Protein AF-I1BSV7-F1 (afdb_monomer)

Organism: Rhizopus delemar (strain RA 99-880 / ATCC MYA-4621 / FGSC 9543 / NRRL 43880) (NCBI:txid246409)

Radius of gyration: 31.4 Å; Cα contacts (8 Å, |Δi|>4): 512; chains: 1; bounding box: 81×66×88 Å

pLDDT: mean 70.29, std 20.96, range [25.2, 97.94]

Sequence (501 aa):
MGVSALVSPRCPLPVVEFPVKCKYALGLQLGRSLRLICLYLPPSLSTAEVQSVLDSLLLTDDTIICGDLNVRLGRLVGDSRTNMRSSVLRRWCDDHGLNILNKTLAYGIPTYLTCRGHAEVSSIVDYYITNMPLVHSASISVALDFSLGSDHKLMSLSFEYSVPVVSSMSSSPSSGQVRRLWNLSRLKEPEVQKLLWTSQLQALADRRDWLYRKWRWSLGIDKAYWWGLHQEAHVRFRTAVKRAKRESWRAFCDSLARGDFSAAVRRVKQVHNRRRPQVSYAHPDGPVAGANAMRDHLASVYSGSGLPSSRPPPLPSPNGHVPFDLGSVSEDDPSDSGSGSGLGSGSGLGSGSGSGSGSGLSSFSADSVADTMRRLPLRKAPGSDHLRTEMLIPIQDVSPPLDIAQGGFRPQRSALDQALCLHDLMQEYYRRKRHFLVVAFLDIKAAYDTVDRRVIWQSLLAVNAPFALVSVLAHLFDDVSISVLLSNQVSSPFTPSTGVL

Nearest PDB structures (foldseek):
  7n94-assembly2_B  TM=7.873E-01  e=8.663E-08  Homo sapiens
  8uw3-assembly1_A  TM=2.948E-01  e=8.225E-09  Homo sapiens
  6vmi-assembly1_a  TM=1.981E-01  e=3.613E+00  Homo sapiens

InterPro domains:
  IPR005135 Endonuclease/exonuclease/phosphatase [PF14529] (35-154)
  IPR036691 Endonuclease/exonuclease/phosphatase superfamily [G3DSA:3.60.10.10] (2-160)
  IPR036691 Endonuclease/exonuclease/phosphatase superfamily [SSF56219] (32-160)

Mean predicted aligned error: 21.64 Å

Secondary structure (DSSP, 8-state):
--------TT--S-EEEE--SSTTEEEEEETTTEEEEEE---TT--HHHHHHHHHT----TTEEEEEE----BGGGGT-S-B-THHHHHHHHHHHTT-EETHHHHSTT--SEEEEETTEEEEE--EEEEESSSGGGT-EEEE-SS--TT-SBPPEEEE---PPP-------PPPTT---PPP-GGGGG-HHHHHTT--HHHHHHHHHHHHHHHHHHH--TTHHHHHHHHHHHHHHHHHHHHHHHHHHHHHHHHHHHHTT-HHHHHHHHHHHHHT-PPP-----TT-HHHHHHHHHHHHHHHTS-TTS-SS-PPPPPP--S--SS-----------------------------------------HHHHHHHHHHS--SS---TT---HHHHGGGGGGSPPPPTT--TT-TT--HHHHHHHHHHHHHHHHHHHSSPPP------TTTTTS--HHHHHHHHHHTT--HHHHHHHHHHHHS--B--EETTEEPPPB--SS---

Foldseek 3Di:
DQDDDDDAPPQPWDKDWDDQPDRQWTWIDTHDFAIEIEGDADPPDDLVVLLVSLVSDDDDLRYKYWYFNVAALDQLQLWPDGDPNNVSVVVSCVVVQKDWLSSQQVRNPFFFWDDDPPDIDTGHGITIMHNYPFNVFKHKDWDPPPCVLDRGTDIDIDGDDDDDDDDDDDDDPDPPDDDDHDPVCCCVPPVVVPLQDDPVLVVLVVQLVVLVVVLVPDDDPVVVVSVVSSVVSVVVSSVVSSVSVVVSVVVVVVVVVVPPVVVVVVVVVVVVVPPPDDDDPADPVGFQVVQQVVVVVLCVLLVLPVPDPDDFDAQPDPPVPPVDPPPDDDDDDDDDDDDDDDDDDDDDDDDDDDDDDDDDDDDADPVNVVVVLVVDDCPDQADVLNDDLVNCVVCPVLDPPDDPPDQPPDPPRDPVSVVVVVVVVQVVCCVVPVDGDDDDDDPPPCPQSNAQCSVVLVNSVVSVNDSVVSVVVCCSQQVDWDWGQTPNHIHDIDTGRGGDD

Solvent-accessible surface area (backbone atoms only — not comparable to full-atom values): 30709 Å² total; per-residue (Å²): 135,79,77,84,85,86,77,64,83,81,54,86,54,56,75,45,79,46,94,52,89,42,89,45,44,43,33,36,33,43,52,92,65,41,31,41,35,41,37,48,41,65,84,84,59,51,63,68,56,49,47,54,55,59,74,52,58,89,80,56,75,46,29,38,36,35,40,47,48,69,34,25,63,12,73,65,33,49,27,96,51,65,46,82,46,27,60,54,53,47,50,56,26,62,79,66,61,40,43,58,47,38,47,74,54,41,52,52,57,66,31,31,53,46,73,61,86,95,44,82,45,71,39,42,31,60,47,45,34,25,53,51,91,42,83,87,59,44,47,53,48,71,44,91,82,59,31,88,76,54,51,45,41,41,71,46,80,49,66,81,82,81,82,82,90,68,84,87,77,92,72,79,78,75,95,76,77,80,81,84,70,85,70,72,72,53,71,73,35,70,69,55,42,51,63,56,53,45,74,69,54,48,53,33,47,51,51,21,53,50,29,46,50,51,22,73,75,40,66,75,72,52,27,59,55,29,44,54,53,20,52,52,32,44,52,52,32,53,52,49,49,48,49,41,48,52,53,43,51,49,54,50,54,53,50,63,73,69,63,65,55,65,69,54,48,53,51,50,52,56,57,56,76,61,68,68,79,78,85,66,93,73,39,95,80,35,52,59,52,35,11,38,53,53,36,51,53,51,50,56,62,14,56,46,80,86,57,68,92,82,66,69,72,73,81,77,75,76,57,94,69,55,101,62,86,85,85,79,76,82,82,85,75,95,79,85,87,82,88,83,89,83,88,85,88,84,89,83,91,81,92,78,94,74,83,91,72,82,88,81,81,86,89,72,53,76,66,49,48,52,53,48,63,70,68,53,82,79,86,58,82,52,49,98,61,64,54,42,73,77,75,45,56,83,47,58,86,43,49,76,87,74,58,92,86,59,36,78,99,42,88,95,28,46,75,66,53,51,51,51,53,51,49,53,50,45,52,52,45,27,72,76,66,77,44,83,75,88,82,82,85,83,81,66,81,58,64,54,41,59,33,61,55,46,57,53,52,52,54,35,50,74,57,69,34,57,64,72,60,51,50,51,54,45,48,71,58,67,72,42,78,47,62,32,78,30,94,93,26,72,24,74,70,47,68,50,67,22,34,80,100

Structure (mmCIF, N/CA/C/O backbone):
data_AF-I1BSV7-F1
#
_entry.id   AF-I1BSV7-F1
#
loop_
_atom_site.group_PDB
_atom_site.id
_atom_site.type_symbol
_atom_site.label_atom_id
_atom_site.label_alt_id
_atom_site.label_comp_id
_atom_site.label_asym_id
_atom_site.label_entity_id
_atom_site.label_seq_id
_atom_site.pdbx_PDB_ins_code
_atom_site.Cartn_x
_atom_site.Cartn_y
_atom_site.Cartn_z
_atom_site.occupancy
_atom_site.B_iso_or_equiv
_atom_site.auth_seq_id
_atom_site.auth_comp_id
_atom_site.auth_asym_id
_atom_site.auth_atom_id
_atom_site.pdbx_PDB_model_num
ATOM 1 N N . MET A 1 1 ? -8.552 -17.690 14.099 1.00 48.50 1 MET A N 1
ATOM 2 C CA . MET A 1 1 ? -9.040 -16.585 13.242 1.00 48.50 1 MET A CA 1
ATOM 3 C C . MET A 1 1 ? -9.148 -15.380 14.142 1.00 48.50 1 MET A C 1
ATOM 5 O O . MET A 1 1 ? -9.670 -15.545 15.235 1.00 48.50 1 MET A O 1
ATOM 9 N N . GLY A 1 2 ? -8.590 -14.242 13.754 1.00 69.19 2 GLY A N 1
ATOM 10 C CA . GLY A 1 2 ? -8.539 -13.076 14.626 1.00 69.19 2 GLY A CA 1
ATOM 11 C C . GLY A 1 2 ? -8.482 -11.803 13.805 1.00 69.19 2 GLY A C 1
ATOM 12 O O . GLY A 1 2 ? -7.914 -11.798 12.713 1.00 69.19 2 GLY A O 1
ATOM 13 N N . VAL A 1 3 ? -9.098 -10.758 14.339 1.00 81.56 3 VAL A N 1
ATOM 14 C CA . VAL A 1 3 ? -8.976 -9.397 13.832 1.00 81.56 3 VAL A CA 1
ATOM 15 C C . VAL A 1 3 ? -7.764 -8.760 14.505 1.00 81.56 3 VAL A C 1
ATOM 17 O O . VAL A 1 3 ? -7.422 -9.077 15.644 1.00 81.56 3 VAL A O 1
ATOM 20 N N . SER A 1 4 ? -7.058 -7.895 13.793 1.00 81.31 4 SER A N 1
ATOM 21 C CA . SER A 1 4 ? -5.950 -7.130 14.357 1.00 81.31 4 SER A CA 1
ATOM 22 C C . SER A 1 4 ? -5.978 -5.735 13.770 1.00 81.31 4 SER A C 1
ATOM 24 O O . SER A 1 4 ? -6.194 -5.576 12.571 1.00 81.31 4 SER A O 1
ATOM 26 N N . ALA A 1 5 ? -5.738 -4.736 14.611 1.00 82.38 5 ALA A N 1
ATOM 27 C CA . ALA A 1 5 ? -5.659 -3.350 14.189 1.00 82.38 5 ALA A CA 1
ATOM 28 C C . ALA A 1 5 ? -4.242 -2.825 14.400 1.00 82.38 5 ALA A C 1
ATOM 30 O O . ALA A 1 5 ? -3.632 -2.999 15.457 1.00 82.38 5 ALA A O 1
ATOM 31 N N . LEU A 1 6 ? -3.709 -2.201 13.354 1.00 79.25 6 LEU A N 1
ATOM 32 C CA . LEU A 1 6 ? -2.365 -1.652 13.337 1.00 79.25 6 LEU A CA 1
ATOM 33 C C . LEU A 1 6 ? -2.488 -0.141 13.293 1.00 79.25 6 LEU A C 1
ATOM 35 O O . LEU A 1 6 ? -3.003 0.402 12.320 1.00 79.25 6 LEU A O 1
ATOM 39 N N . VAL A 1 7 ? -2.015 0.542 14.333 1.00 75.81 7 VAL A N 1
ATOM 40 C CA . VAL A 1 7 ? -2.091 2.002 14.372 1.00 75.81 7 VAL A CA 1
ATOM 41 C C . VAL A 1 7 ? -0.710 2.611 14.206 1.00 75.81 7 VAL A C 1
ATOM 43 O O . VAL A 1 7 ? 0.259 2.180 14.841 1.00 75.81 7 VAL A O 1
ATOM 46 N N . SER A 1 8 ? -0.627 3.606 13.323 1.00 76.25 8 SER A N 1
ATOM 47 C CA . SER A 1 8 ? 0.612 4.323 13.043 1.00 76.25 8 SER A CA 1
ATOM 48 C C . SER A 1 8 ? 1.187 4.931 14.329 1.00 76.25 8 SER A C 1
ATOM 50 O O . SER A 1 8 ? 0.453 5.601 15.058 1.00 76.25 8 SER A O 1
ATOM 52 N N . PRO A 1 9 ? 2.499 4.781 14.588 1.00 64.50 9 PRO A N 1
ATOM 53 C CA . PRO A 1 9 ? 3.217 5.512 15.632 1.00 64.50 9 PRO A CA 1
ATOM 54 C C . PRO A 1 9 ? 2.991 7.019 15.606 1.00 64.50 9 PRO A C 1
ATOM 56 O O . PRO A 1 9 ? 3.005 7.657 16.651 1.00 64.50 9 PRO A O 1
ATOM 59 N N . ARG A 1 10 ? 2.789 7.567 14.402 1.00 64.44 10 ARG A N 1
ATOM 60 C CA . ARG A 1 10 ? 2.593 8.996 14.157 1.00 64.44 10 ARG A CA 1
ATOM 61 C C . ARG A 1 10 ? 1.161 9.459 14.422 1.00 64.44 10 ARG A C 1
ATOM 63 O O . ARG A 1 10 ? 0.911 10.650 14.334 1.00 64.44 10 ARG A O 1
ATOM 70 N N . CYS A 1 11 ? 0.223 8.548 14.703 1.00 74.31 11 CYS A N 1
ATOM 71 C CA . CYS A 1 11 ? -1.145 8.925 15.045 1.00 74.31 11 CYS A CA 1
ATOM 72 C C . CYS A 1 11 ? -1.122 9.717 16.366 1.00 74.31 11 CYS A C 1
ATOM 74 O O . CYS A 1 11 ? -0.762 9.124 17.390 1.00 74.31 11 CYS A O 1
ATOM 76 N N . PRO A 1 12 ? -1.481 11.016 16.347 1.00 74.75 12 PRO A N 1
ATOM 77 C CA . PRO A 1 12 ? -1.344 11.901 17.503 1.00 74.75 12 PRO A CA 1
ATOM 78 C C . PRO A 1 12 ? -2.430 11.655 18.557 1.00 74.75 12 PRO A C 1
ATOM 80 O O . PRO A 1 12 ? -2.309 12.106 19.692 1.00 74.75 12 PRO A O 1
ATOM 83 N N . LEU A 1 13 ? -3.494 10.939 18.187 1.00 79.75 13 LEU A N 1
ATOM 84 C CA . LEU A 1 13 ? -4.613 10.650 19.069 1.00 79.75 13 LEU A CA 1
ATOM 85 C C . LEU A 1 13 ? -4.266 9.508 20.042 1.00 79.75 13 LEU A C 1
ATOM 87 O O . LEU A 1 13 ? -3.693 8.495 19.616 1.00 79.75 13 LEU A O 1
ATOM 91 N N . PRO A 1 14 ? -4.662 9.620 21.326 1.00 82.88 14 PRO A N 1
ATOM 92 C CA . PRO A 1 14 ? -4.712 8.483 22.238 1.00 82.88 14 PRO A CA 1
ATOM 93 C C . PRO A 1 14 ? -5.507 7.337 21.615 1.00 82.88 14 PRO A C 1
ATOM 95 O O . PRO A 1 14 ? -6.533 7.578 20.984 1.00 82.88 14 PRO A O 1
ATOM 98 N N . VAL A 1 15 ? -5.045 6.101 21.785 1.00 84.31 15 VAL A N 1
ATOM 99 C CA . VAL A 1 15 ? -5.753 4.919 21.286 1.00 84.31 15 VAL A CA 1
ATOM 100 C C . VAL A 1 15 ? -5.961 3.955 22.429 1.00 84.31 15 VAL A C 1
ATOM 102 O O . VAL A 1 15 ? -4.991 3.529 23.054 1.00 84.31 15 VAL A O 1
ATOM 105 N N . VAL A 1 16 ? -7.218 3.611 22.674 1.00 87.12 16 VAL A N 1
ATOM 106 C CA . VAL A 1 16 ? -7.619 2.678 23.723 1.00 87.12 16 VAL A CA 1
ATOM 107 C C . VAL A 1 16 ? -8.471 1.592 23.087 1.00 87.12 16 VAL A C 1
ATOM 109 O O . VAL A 1 16 ? -9.410 1.884 22.352 1.00 87.12 16 VAL A O 1
ATOM 112 N N . GLU A 1 17 ? -8.131 0.333 23.336 1.00 88.25 17 GLU A N 1
ATOM 113 C CA . GLU A 1 17 ? -9.011 -0.778 22.985 1.00 88.25 17 GLU A CA 1
ATOM 114 C C . GLU A 1 17 ? -10.202 -0.786 23.946 1.00 88.25 17 GLU A C 1
ATOM 116 O O . GLU A 1 17 ? -10.013 -0.724 25.162 1.00 88.25 17 GLU A O 1
ATOM 121 N N . PHE A 1 18 ? -11.422 -0.853 23.414 1.00 86.44 18 PHE A N 1
ATOM 122 C CA . PHE A 1 18 ? -12.622 -1.018 24.229 1.00 86.44 18 PHE A CA 1
ATOM 123 C C . PHE A 1 18 ? -13.180 -2.434 24.060 1.00 86.44 18 PHE A C 1
ATOM 125 O O . PHE A 1 18 ? -13.122 -3.001 22.965 1.00 86.44 18 PHE A O 1
ATOM 132 N N . PRO A 1 19 ? -13.733 -3.028 25.129 1.00 84.06 19 PRO A N 1
ATOM 133 C CA . PRO A 1 19 ? -14.220 -4.393 25.074 1.00 84.06 19 PRO A CA 1
ATOM 134 C C . PRO A 1 19 ? -15.440 -4.486 24.156 1.00 84.06 19 PRO A C 1
ATOM 136 O O . PRO A 1 19 ? -16.481 -3.882 24.417 1.00 84.06 19 PRO A O 1
ATOM 139 N N . VAL A 1 20 ? -15.330 -5.301 23.108 1.00 83.69 20 VAL A N 1
ATOM 140 C CA . VAL A 1 20 ? -16.474 -5.745 22.309 1.00 83.69 20 VAL A CA 1
ATOM 141 C C . VAL A 1 20 ? -16.826 -7.153 22.767 1.00 83.69 20 VAL A C 1
ATOM 143 O O . VAL A 1 20 ? -15.966 -8.033 22.793 1.00 83.69 20 VAL A O 1
ATOM 146 N N . LYS A 1 21 ? -18.086 -7.394 23.144 1.00 82.44 21 LYS A N 1
ATOM 147 C CA . LYS A 1 21 ? -18.558 -8.704 23.636 1.00 82.44 21 LYS A CA 1
ATOM 148 C C . LYS A 1 21 ? -18.746 -9.716 22.496 1.00 82.44 21 LYS A C 1
ATOM 150 O O . LYS A 1 21 ? -19.737 -10.433 22.441 1.00 82.44 21 LYS A O 1
ATOM 155 N N . CYS A 1 22 ? -17.793 -9.770 21.570 1.00 82.88 22 CYS A N 1
ATOM 156 C CA . CYS A 1 22 ? -17.828 -10.644 20.414 1.00 82.88 22 CYS A CA 1
ATOM 157 C C . CYS A 1 22 ? -16.410 -10.975 19.935 1.00 82.88 22 CYS A C 1
ATOM 159 O O . CYS A 1 22 ? -15.618 -10.087 19.641 1.00 82.88 22 CYS A O 1
ATOM 161 N N . LYS A 1 23 ? -16.105 -12.269 19.772 1.00 86.94 23 LYS A N 1
ATOM 162 C CA . LYS A 1 23 ? -14.787 -12.756 19.307 1.00 86.94 23 LYS A CA 1
ATOM 163 C C . LYS A 1 23 ? -14.456 -12.414 17.845 1.00 86.94 23 LYS A C 1
ATOM 165 O O . LYS A 1 23 ? -13.356 -12.698 17.379 1.00 86.94 23 LYS A O 1
ATOM 170 N N . TYR A 1 24 ? -15.431 -11.887 17.110 1.00 92.25 24 TYR A N 1
ATOM 171 C CA . TYR A 1 24 ? -15.334 -11.534 15.694 1.00 92.25 24 TYR A CA 1
ATOM 172 C C . TYR A 1 24 ? -15.020 -10.054 15.466 1.00 92.25 24 TYR A C 1
ATOM 174 O O . TYR A 1 24 ? -14.830 -9.646 14.321 1.00 92.25 24 TYR A O 1
ATOM 182 N N . ALA A 1 25 ? -14.974 -9.260 16.536 1.00 92.81 25 ALA A N 1
ATOM 183 C CA . ALA A 1 25 ? -14.798 -7.822 16.472 1.00 92.81 25 ALA A CA 1
ATOM 184 C C . ALA A 1 25 ? -13.650 -7.357 17.375 1.00 92.81 25 ALA A C 1
ATOM 186 O O . ALA A 1 25 ? -13.378 -7.948 18.417 1.00 92.81 25 ALA A O 1
ATOM 187 N N . LEU A 1 26 ? -13.000 -6.271 16.968 1.00 93.00 26 LEU A N 1
ATOM 188 C CA . LEU A 1 26 ? -12.013 -5.534 17.749 1.00 93.00 26 LEU A CA 1
ATOM 189 C C . LEU A 1 26 ? -12.425 -4.061 17.763 1.00 93.00 26 LEU A C 1
ATOM 191 O O . LEU A 1 26 ? -12.597 -3.468 16.698 1.00 93.00 26 LEU A O 1
ATOM 195 N N . GLY A 1 27 ? -12.593 -3.485 18.951 1.00 93.12 27 GLY A N 1
ATOM 196 C CA . GLY A 1 27 ? -13.003 -2.094 19.132 1.00 93.12 27 GLY A CA 1
ATOM 197 C C . GLY A 1 27 ? -11.829 -1.209 19.531 1.00 93.12 27 GLY A C 1
ATOM 198 O O . GLY A 1 27 ? -11.153 -1.481 20.519 1.00 93.12 27 GLY A O 1
ATOM 199 N N . LEU A 1 28 ? -11.600 -0.128 18.793 1.00 92.62 28 LEU A N 1
ATOM 200 C CA . LEU A 1 28 ? -10.628 0.908 19.123 1.00 92.62 28 LEU A CA 1
ATOM 201 C C . LEU A 1 28 ? -11.319 2.257 19.277 1.00 92.62 28 LEU A C 1
ATOM 203 O O . LEU A 1 28 ? -12.092 2.667 18.419 1.00 92.62 28 LEU A O 1
ATOM 207 N N . GLN A 1 29 ? -10.983 2.979 20.335 1.00 90.38 29 GLN A N 1
ATOM 208 C CA . GLN A 1 29 ? -11.345 4.375 20.523 1.00 90.38 29 GLN A CA 1
ATOM 209 C C . GLN A 1 29 ? -10.117 5.245 20.258 1.00 90.38 29 GLN A C 1
ATOM 211 O O . GLN A 1 29 ? -9.070 5.056 20.880 1.00 90.38 29 GLN A O 1
ATOM 216 N N . LEU A 1 30 ? -10.240 6.169 19.307 1.00 87.75 30 LEU A N 1
ATOM 217 C CA . LEU A 1 30 ? -9.216 7.134 18.927 1.00 87.75 30 LEU A CA 1
ATOM 218 C C . LEU A 1 30 ? -9.616 8.513 19.452 1.00 87.75 30 LEU A C 1
ATOM 220 O O . LEU A 1 30 ? -10.689 9.035 19.158 1.00 87.75 30 LEU A O 1
ATOM 224 N N . GLY A 1 31 ? -8.731 9.130 20.227 1.00 82.56 31 GLY A N 1
ATOM 225 C CA . GLY A 1 31 ? -9.040 10.378 20.905 1.00 82.56 31 GLY A CA 1
ATOM 226 C C . GLY A 1 31 ? -10.177 10.183 21.905 1.00 82.56 31 GLY A C 1
ATOM 227 O O . GLY A 1 31 ? -10.204 9.201 22.645 1.00 82.56 31 GLY A O 1
ATOM 228 N N . ARG A 1 32 ? -11.101 11.146 21.957 1.00 76.75 32 ARG A N 1
ATOM 229 C CA . ARG A 1 32 ? -12.199 11.127 22.933 1.00 76.75 32 ARG A CA 1
ATOM 230 C C . ARG A 1 32 ? -13.471 10.448 22.433 1.00 76.75 32 ARG A C 1
ATOM 232 O O . ARG A 1 32 ? -14.148 9.863 23.268 1.00 76.75 32 ARG A O 1
ATOM 239 N N . SER A 1 33 ? -13.778 10.482 21.135 1.00 83.81 33 SER A N 1
ATOM 240 C CA . SER A 1 33 ? -15.084 10.019 20.632 1.00 83.81 33 SER A CA 1
ATOM 241 C C . SER A 1 33 ? -15.037 9.062 19.437 1.00 83.81 33 SER A C 1
ATOM 243 O O . SER A 1 33 ? -15.888 8.180 19.374 1.00 83.81 33 SER A O 1
ATOM 245 N N . LEU A 1 34 ? -14.035 9.141 18.550 1.00 90.50 34 LEU A N 1
ATOM 246 C CA . LEU A 1 34 ? -14.003 8.313 17.338 1.00 90.50 34 LEU A CA 1
ATOM 247 C C . LEU A 1 34 ? -13.840 6.828 17.679 1.00 90.50 34 LEU A C 1
ATOM 249 O O . LEU A 1 34 ? -12.813 6.418 18.226 1.00 90.50 34 LEU A O 1
ATOM 253 N N . ARG A 1 35 ? -14.820 6.007 17.298 1.00 93.19 35 ARG A N 1
ATOM 254 C CA . ARG A 1 35 ? -14.788 4.551 17.448 1.00 93.19 35 ARG A CA 1
ATOM 255 C C . ARG A 1 35 ? -14.560 3.861 16.112 1.00 93.19 35 ARG A C 1
ATOM 257 O O . ARG A 1 35 ? -15.290 4.068 15.151 1.00 93.19 35 ARG A O 1
ATOM 264 N N . LEU A 1 36 ? -13.568 2.980 16.085 1.00 94.38 36 LEU A N 1
ATOM 265 C CA . LEU A 1 36 ? -13.295 2.051 14.998 1.00 94.38 36 LEU A CA 1
ATOM 266 C C . LEU A 1 36 ? -13.616 0.629 15.455 1.00 94.38 36 LEU A C 1
ATOM 268 O O . LEU A 1 36 ? -13.010 0.126 16.398 1.00 94.38 36 LEU A O 1
ATOM 272 N N . ILE A 1 37 ? -14.548 -0.028 14.774 1.00 95.94 37 ILE A N 1
ATOM 273 C CA . ILE A 1 37 ? -14.898 -1.432 14.996 1.00 95.94 37 ILE A CA 1
ATOM 274 C C . ILE A 1 37 ? -14.401 -2.235 13.799 1.00 95.94 37 ILE A C 1
ATOM 276 O O . ILE A 1 37 ? -14.982 -2.192 12.716 1.00 95.94 37 ILE A O 1
ATOM 280 N N . CYS A 1 38 ? -13.327 -2.992 13.990 1.00 95.56 38 CYS A N 1
ATOM 281 C CA . CYS A 1 38 ? -12.849 -3.931 12.986 1.00 95.56 38 CYS A CA 1
ATOM 282 C C . CYS A 1 38 ? -13.632 -5.244 13.125 1.00 95.56 38 CYS A C 1
ATOM 284 O O . CYS A 1 38 ? -13.527 -5.908 14.156 1.00 95.56 38 CYS A O 1
ATOM 286 N N . LEU A 1 39 ? -14.408 -5.620 12.110 1.00 95.62 39 LEU A N 1
ATOM 287 C CA . LEU A 1 39 ? -15.344 -6.744 12.146 1.00 95.62 39 LEU A CA 1
ATOM 288 C C . LEU A 1 39 ? -14.994 -7.792 11.084 1.00 95.62 39 LEU A C 1
ATOM 290 O O . LEU A 1 39 ? -14.831 -7.472 9.911 1.00 95.62 39 LEU A O 1
ATOM 294 N N . TYR A 1 40 ? -14.929 -9.058 11.490 1.00 96.06 40 TYR A N 1
ATOM 295 C CA . TYR A 1 40 ? -14.786 -10.194 10.583 1.00 96.06 40 TYR A CA 1
ATOM 296 C C . TYR A 1 40 ? -15.930 -11.183 10.789 1.00 96.06 40 TYR A C 1
ATOM 298 O O . TYR A 1 40 ? -15.977 -11.841 11.823 1.00 96.06 40 TYR A O 1
ATOM 306 N N . LEU A 1 41 ? -16.822 -11.348 9.812 1.00 95.00 41 LEU A N 1
ATOM 307 C CA . LEU A 1 41 ? -17.924 -12.312 9.902 1.00 95.00 41 LEU A CA 1
ATOM 308 C C . LEU A 1 41 ? -17.595 -13.573 9.085 1.00 95.00 41 LEU A C 1
ATOM 310 O O . LEU A 1 41 ? -17.705 -13.544 7.856 1.00 95.00 41 LEU A O 1
ATOM 314 N N . PRO A 1 42 ? -17.241 -14.709 9.723 1.00 93.00 42 PRO A N 1
ATOM 315 C CA . PRO A 1 42 ? -16.922 -15.937 9.006 1.00 93.00 42 PRO A CA 1
ATOM 316 C C . PRO A 1 42 ? -18.047 -16.375 8.059 1.00 93.00 42 PRO A C 1
ATOM 318 O O . PRO A 1 42 ? -19.224 -16.293 8.428 1.00 93.00 42 PRO A O 1
ATOM 321 N N . PRO A 1 43 ? -17.734 -16.936 6.879 1.00 90.88 43 PRO A N 1
ATOM 322 C CA . PRO A 1 43 ? -18.746 -17.444 5.950 1.00 90.88 43 PRO A CA 1
ATOM 323 C C . PRO A 1 43 ? -19.536 -18.642 6.509 1.00 90.88 43 PRO A C 1
ATOM 325 O O . PRO A 1 43 ? -20.613 -18.940 6.007 1.00 90.88 43 PRO A O 1
ATOM 328 N N . SER A 1 44 ? -19.049 -19.292 7.572 1.00 92.50 44 SER A N 1
ATOM 329 C CA . SER A 1 44 ? -19.724 -20.411 8.242 1.00 92.50 44 SER A CA 1
ATOM 330 C C . SER A 1 44 ? -20.865 -20.003 9.180 1.00 92.50 44 SER A C 1
ATOM 332 O O . SER A 1 44 ? -21.643 -20.866 9.563 1.00 92.50 44 SER A O 1
ATOM 334 N N . LEU A 1 45 ? -20.967 -18.726 9.573 1.00 93.62 45 LEU A N 1
ATOM 335 C CA . LEU A 1 45 ? -22.041 -18.264 10.461 1.00 93.62 45 LEU A CA 1
ATOM 336 C C . LEU A 1 45 ? -23.428 -18.333 9.800 1.00 93.62 45 LEU A C 1
ATOM 338 O O . LEU A 1 45 ? -23.612 -17.979 8.631 1.00 93.62 45 LEU A O 1
ATOM 342 N N . SER A 1 46 ? -24.433 -18.722 10.568 1.00 96.44 46 SER A N 1
ATOM 343 C CA . SER A 1 46 ? -25.835 -18.566 10.190 1.00 96.44 46 SER A CA 1
ATOM 344 C C . SER A 1 46 ? -26.247 -17.087 10.177 1.00 96.44 46 SER A C 1
ATOM 346 O O . SER A 1 46 ? -25.581 -16.218 10.741 1.00 96.44 46 SER A O 1
ATOM 348 N N . THR A 1 47 ? -27.369 -16.774 9.530 1.00 96.88 47 THR A N 1
ATOM 349 C CA . THR A 1 47 ? -27.943 -15.418 9.545 1.00 96.88 47 THR A CA 1
ATOM 350 C C . THR A 1 47 ? -28.338 -14.967 10.953 1.00 96.88 47 THR A C 1
ATOM 352 O O . THR A 1 47 ? -28.158 -13.795 11.269 1.00 96.88 47 THR A O 1
ATOM 355 N N . ALA A 1 48 ? -28.809 -15.884 11.805 1.00 96.88 48 ALA A N 1
ATOM 356 C CA . ALA A 1 48 ? -29.149 -15.604 13.200 1.00 96.88 48 ALA A CA 1
ATOM 357 C C . ALA A 1 48 ? -27.907 -15.268 14.043 1.00 96.88 48 ALA A C 1
ATOM 359 O O . ALA A 1 48 ? -27.918 -14.309 14.809 1.00 96.88 48 ALA A O 1
ATOM 360 N N . GLU A 1 49 ? -26.805 -16.002 13.856 1.00 96.19 49 GLU A N 1
ATOM 361 C CA . GLU A 1 49 ? -25.535 -15.677 14.517 1.00 96.19 49 GLU A CA 1
ATOM 362 C C . GLU A 1 49 ? -24.978 -14.336 14.036 1.00 96.19 49 GLU A C 1
ATOM 364 O O . GLU A 1 49 ? -24.482 -13.561 14.845 1.00 96.19 49 GLU A O 1
ATOM 369 N N . VAL A 1 50 ? -25.083 -14.030 12.736 1.00 96.75 50 VAL A N 1
ATOM 370 C CA . VAL A 1 50 ? -24.689 -12.715 12.206 1.00 96.75 50 VAL A CA 1
ATOM 371 C C . VAL A 1 50 ? -25.505 -11.597 12.854 1.00 96.75 50 VAL A C 1
ATOM 373 O O . VAL A 1 50 ? -24.908 -10.617 13.288 1.00 96.75 50 VAL A O 1
ATOM 376 N N . GLN A 1 51 ? -26.827 -11.751 12.969 1.00 96.81 51 GLN A N 1
ATOM 377 C CA . GLN A 1 51 ? -27.683 -10.785 13.664 1.00 96.81 51 GLN A CA 1
ATOM 378 C C . GLN A 1 51 ? -27.224 -10.589 15.116 1.00 96.81 51 GLN A C 1
ATOM 380 O O . GLN A 1 51 ? -26.949 -9.466 15.517 1.00 96.81 51 GLN A O 1
ATOM 385 N N . SER A 1 52 ? -27.014 -11.678 15.864 1.00 95.69 52 SER A N 1
ATOM 386 C CA . SER A 1 52 ? -26.539 -11.611 17.254 1.00 95.69 52 SER A CA 1
ATOM 387 C C . SER A 1 52 ? -25.185 -10.903 17.392 1.00 95.69 52 SER A C 1
ATOM 389 O O . SER A 1 52 ? -24.966 -10.170 18.356 1.00 95.69 52 SER A O 1
ATOM 391 N N . VAL A 1 53 ? -24.277 -11.087 16.428 1.00 95.38 53 VAL A N 1
ATOM 392 C CA . VAL A 1 53 ? -23.000 -10.363 16.397 1.00 95.38 53 VAL A CA 1
ATOM 393 C C . VAL A 1 53 ? -23.223 -8.871 16.166 1.00 95.38 53 VAL A C 1
ATOM 395 O O . VAL A 1 53 ? -22.623 -8.073 16.882 1.00 95.38 53 VAL A O 1
ATOM 398 N N . LEU A 1 54 ? -24.068 -8.493 15.204 1.00 96.25 54 LEU A N 1
ATOM 399 C CA . LEU A 1 54 ? -24.371 -7.092 14.899 1.00 96.25 54 LEU A CA 1
ATOM 400 C C . LEU A 1 54 ? -25.050 -6.382 16.081 1.00 96.25 54 LEU A C 1
ATOM 402 O O . LEU A 1 54 ? -24.621 -5.296 16.460 1.00 96.25 54 LEU A O 1
ATOM 406 N N . ASP A 1 55 ? -26.010 -7.035 16.737 1.00 94.25 55 ASP A N 1
ATOM 407 C CA . ASP A 1 55 ? -26.718 -6.498 17.910 1.00 94.25 55 ASP A CA 1
ATOM 408 C C . ASP A 1 55 ? -25.797 -6.304 19.127 1.00 94.25 55 ASP A C 1
ATOM 410 O O . ASP A 1 55 ? -26.089 -5.522 20.028 1.00 94.25 55 ASP A O 1
ATOM 414 N N . SER A 1 56 ? -24.659 -7.007 19.167 1.00 93.19 56 SER A N 1
ATOM 415 C CA . SER A 1 56 ? -23.669 -6.874 20.244 1.00 93.19 56 SER A CA 1
ATOM 416 C C . SER A 1 56 ? -22.729 -5.670 20.090 1.00 93.19 56 SER A C 1
ATOM 418 O O . SER A 1 56 ? -21.939 -5.392 21.001 1.00 93.19 56 SER A O 1
ATOM 420 N N . LEU A 1 57 ? -22.758 -4.977 18.944 1.00 93.56 57 LEU A N 1
ATOM 421 C CA . LEU A 1 57 ? -21.850 -3.869 18.654 1.00 93.56 57 LEU A CA 1
ATOM 422 C C . LEU A 1 57 ? -22.298 -2.586 19.365 1.00 93.56 57 LEU A C 1
ATOM 424 O O . LEU A 1 57 ? -23.429 -2.134 19.228 1.00 93.56 57 LEU A O 1
ATOM 428 N N . LEU A 1 58 ? -21.378 -1.963 20.106 1.00 87.62 58 LEU A N 1
ATOM 429 C CA . LEU A 1 58 ? -21.644 -0.736 20.859 1.00 87.62 58 LEU A CA 1
ATOM 430 C C . LEU A 1 58 ? -21.412 0.506 19.989 1.00 87.62 58 LEU A C 1
ATOM 432 O O . LEU A 1 58 ? -20.287 1.014 19.916 1.00 87.62 58 LEU A O 1
ATOM 436 N N . LEU A 1 59 ? -22.479 0.990 19.357 1.00 91.31 59 LEU A N 1
ATOM 437 C CA . LEU A 1 59 ? -22.458 2.190 18.521 1.00 91.31 59 LEU A CA 1
ATOM 438 C C . LEU A 1 59 ? -22.483 3.480 19.362 1.00 91.31 59 LEU A C 1
ATOM 440 O O . LEU A 1 59 ? -23.089 3.546 20.429 1.00 91.31 59 LEU A O 1
ATOM 444 N N . THR A 1 60 ? -21.807 4.504 18.854 1.00 89.62 60 THR A N 1
ATOM 445 C CA . THR A 1 60 ? -21.857 5.918 19.278 1.00 89.62 60 THR A CA 1
ATOM 446 C C . THR A 1 60 ? -21.964 6.800 18.043 1.00 89.62 60 THR A C 1
ATOM 448 O O . THR A 1 60 ? -21.706 6.307 16.948 1.00 89.62 60 THR A O 1
ATOM 451 N N . ASP A 1 61 ? -22.235 8.093 18.190 1.00 86.12 61 ASP A N 1
ATOM 452 C CA . ASP A 1 61 ? -22.409 9.022 17.057 1.00 86.12 61 ASP A CA 1
ATOM 453 C C . ASP A 1 61 ? -21.192 9.100 16.107 1.00 86.12 61 ASP A C 1
ATOM 455 O O . ASP A 1 61 ? -21.361 9.268 14.903 1.00 86.12 61 ASP A O 1
ATOM 459 N N . ASP A 1 62 ? -19.978 8.860 16.622 1.00 89.81 62 ASP A N 1
ATOM 460 C CA . ASP A 1 62 ? -18.730 8.821 15.843 1.00 89.81 62 ASP A CA 1
ATOM 461 C C . ASP A 1 62 ? -18.225 7.382 15.607 1.00 89.81 62 ASP A C 1
ATOM 463 O O . ASP A 1 62 ? -17.125 7.026 16.042 1.00 89.81 62 ASP A O 1
ATOM 467 N N . THR A 1 63 ? -19.018 6.506 14.975 1.00 94.38 63 THR A N 1
ATOM 468 C CA . THR A 1 63 ? -18.622 5.097 14.757 1.00 94.38 63 THR A CA 1
ATOM 469 C C . THR A 1 63 ? -18.326 4.780 13.300 1.00 94.38 63 THR A C 1
ATOM 471 O O . THR A 1 63 ? -19.140 5.012 12.409 1.00 94.38 63 THR A O 1
ATOM 474 N N . ILE A 1 64 ? -17.184 4.137 13.058 1.00 95.94 64 ILE A N 1
ATOM 475 C CA . ILE A 1 64 ? -16.832 3.506 11.786 1.00 95.94 64 ILE A CA 1
ATOM 476 C C . ILE A 1 64 ? -16.631 2.008 12.018 1.00 95.94 64 ILE A C 1
ATOM 478 O O . ILE A 1 64 ? -15.826 1.588 12.847 1.00 95.94 64 ILE A O 1
ATOM 482 N N . ILE A 1 65 ? -17.329 1.192 11.239 1.00 97.25 65 ILE A N 1
ATOM 483 C CA . ILE A 1 65 ? -17.193 -0.261 11.195 1.00 97.25 65 ILE A CA 1
ATOM 484 C C . ILE A 1 65 ? -16.495 -0.624 9.888 1.00 97.25 65 ILE A C 1
ATOM 486 O O . ILE A 1 65 ? -16.877 -0.135 8.822 1.00 97.25 65 ILE A O 1
ATOM 490 N N . CYS A 1 66 ? -15.478 -1.480 9.954 1.00 96.75 66 CYS A N 1
ATOM 491 C CA . CYS A 1 66 ? -14.761 -1.932 8.770 1.00 96.75 66 CYS A CA 1
ATOM 492 C C . CYS A 1 66 ? -14.335 -3.398 8.843 1.00 96.75 66 CYS A C 1
ATOM 494 O O . CYS A 1 66 ? -13.994 -3.905 9.910 1.00 96.75 66 CYS A O 1
ATOM 496 N N . GLY A 1 67 ? -14.312 -4.075 7.696 1.00 95.12 67 GLY A N 1
ATOM 497 C CA . GLY A 1 67 ? -13.716 -5.406 7.566 1.00 95.12 67 GLY A CA 1
ATOM 498 C C . GLY A 1 67 ? -14.429 -6.312 6.567 1.00 95.12 67 GLY A C 1
ATOM 499 O O . GLY A 1 67 ? -15.247 -5.843 5.776 1.00 95.12 67 GLY A O 1
ATOM 500 N N . ASP A 1 68 ? -14.095 -7.604 6.611 1.00 95.69 68 ASP A N 1
ATOM 501 C CA . ASP A 1 68 ? -14.684 -8.646 5.761 1.00 95.69 68 ASP A CA 1
ATOM 502 C C . ASP A 1 68 ? -15.935 -9.226 6.429 1.00 95.69 68 ASP A C 1
ATOM 504 O O . ASP A 1 68 ? -15.873 -9.999 7.393 1.00 95.69 68 ASP A O 1
ATOM 508 N N . LEU A 1 69 ? -17.096 -8.852 5.900 1.00 96.50 69 LEU A N 1
ATOM 509 C CA . LEU A 1 69 ? -18.387 -9.259 6.442 1.00 96.50 69 LEU A CA 1
ATOM 510 C C . LEU A 1 69 ? -18.929 -10.524 5.753 1.00 96.50 69 LEU A C 1
ATOM 512 O O . LEU A 1 69 ? -19.936 -11.084 6.197 1.00 96.50 69 LEU A O 1
ATOM 516 N N . ASN A 1 70 ? -18.321 -10.980 4.651 1.00 96.00 70 ASN A N 1
ATOM 517 C CA . ASN A 1 70 ? -18.866 -12.057 3.817 1.00 96.00 70 ASN A CA 1
ATOM 518 C C . ASN A 1 70 ? -20.361 -11.848 3.448 1.00 96.00 70 ASN A C 1
ATOM 520 O O . ASN A 1 70 ? -21.130 -12.799 3.259 1.00 96.00 70 ASN A O 1
ATOM 524 N N . VAL A 1 71 ? -20.802 -10.589 3.354 1.00 97.25 71 VAL A N 1
ATOM 525 C CA . VAL A 1 71 ? -22.154 -10.193 2.933 1.00 97.25 71 VAL A CA 1
ATOM 526 C C . VAL A 1 71 ? -22.090 -9.703 1.497 1.00 97.25 71 VAL A C 1
ATOM 528 O O . VAL A 1 71 ? -21.200 -8.935 1.155 1.00 97.25 71 VAL A O 1
ATOM 531 N N . ARG A 1 72 ? -23.041 -10.116 0.654 1.00 97.19 72 ARG A N 1
ATOM 532 C CA . ARG A 1 72 ? -23.130 -9.645 -0.734 1.00 97.19 72 ARG A CA 1
ATOM 533 C C . ARG A 1 72 ? -24.356 -8.767 -0.901 1.00 97.19 72 ARG A C 1
ATOM 535 O O . ARG A 1 72 ? -25.481 -9.270 -0.935 1.00 97.19 72 ARG A O 1
ATOM 542 N N . LEU A 1 73 ? -24.139 -7.458 -0.988 1.00 97.44 73 LEU A N 1
ATOM 543 C CA . LEU A 1 73 ? -25.218 -6.469 -1.013 1.00 97.44 73 LEU A CA 1
ATOM 544 C C . LEU A 1 73 ? -25.914 -6.333 -2.377 1.00 97.44 73 LEU A C 1
ATOM 546 O O . LEU A 1 73 ? -26.963 -5.691 -2.463 1.00 97.44 73 LEU A O 1
ATOM 550 N N . GLY A 1 74 ? -25.403 -6.990 -3.420 1.00 96.50 74 GLY A N 1
ATOM 551 C CA . GLY A 1 74 ? -25.980 -6.955 -4.761 1.00 96.50 74 GLY A CA 1
ATOM 552 C C . GLY A 1 74 ? -25.914 -5.561 -5.382 1.00 96.50 74 GLY A C 1
ATOM 553 O O . GLY A 1 74 ? -24.966 -4.805 -5.152 1.00 96.50 74 GLY A O 1
ATOM 554 N N . ARG A 1 75 ? -26.970 -5.203 -6.123 1.00 95.75 75 ARG A N 1
ATOM 555 C CA . ARG A 1 75 ? -27.078 -3.925 -6.847 1.00 95.75 75 ARG A CA 1
ATOM 556 C C . ARG A 1 75 ? -26.847 -2.689 -5.976 1.00 95.75 75 ARG A C 1
ATOM 558 O O . ARG A 1 75 ? -26.393 -1.692 -6.508 1.00 95.75 75 ARG A O 1
ATOM 565 N N . LEU A 1 76 ? -27.088 -2.758 -4.662 1.00 96.44 76 LEU A N 1
ATOM 566 C CA . LEU A 1 76 ? -26.843 -1.636 -3.746 1.00 96.44 76 LEU A CA 1
ATOM 567 C C . LEU A 1 76 ? -25.394 -1.121 -3.806 1.00 96.44 76 LEU A C 1
ATOM 569 O O . LEU A 1 76 ? -25.161 0.065 -3.624 1.00 96.44 76 LEU A O 1
ATOM 573 N N . VAL A 1 77 ? -24.427 -2.007 -4.050 1.00 96.38 77 VAL A N 1
ATOM 574 C CA . VAL A 1 77 ? -22.995 -1.663 -4.128 1.00 96.38 77 VAL A CA 1
ATOM 575 C C . VAL A 1 77 ? -22.391 -2.007 -5.489 1.00 96.38 77 VAL A C 1
ATOM 577 O O . VAL A 1 77 ? -21.174 -2.039 -5.629 1.00 96.38 77 VAL A O 1
ATOM 580 N N . GLY A 1 78 ? -23.222 -2.317 -6.486 1.00 95.12 78 GLY A N 1
ATOM 581 C CA . GLY A 1 78 ? -22.767 -2.778 -7.797 1.00 95.12 78 GLY A CA 1
ATOM 582 C C . GLY A 1 78 ? -22.226 -4.214 -7.812 1.00 95.12 78 GLY A C 1
ATOM 583 O O . GLY A 1 78 ? -21.537 -4.591 -8.756 1.00 95.12 78 GLY A O 1
ATOM 584 N N . ASP A 1 79 ? -22.531 -5.036 -6.800 1.00 95.50 79 ASP A N 1
ATOM 585 C CA . ASP A 1 79 ? -22.202 -6.464 -6.823 1.00 95.50 79 ASP A CA 1
ATOM 586 C C . ASP A 1 79 ? -23.224 -7.241 -7.677 1.00 95.50 79 ASP A C 1
ATOM 588 O O . ASP A 1 79 ? -24.436 -7.033 -7.587 1.00 95.50 79 ASP A O 1
ATOM 592 N N . SER A 1 80 ? -22.745 -8.185 -8.487 1.00 92.56 80 SER A N 1
ATOM 593 C CA . SER A 1 80 ? -23.570 -9.002 -9.387 1.00 92.56 80 SER A CA 1
ATOM 594 C C . SER A 1 80 ? -24.454 -10.019 -8.661 1.00 92.56 80 SER A C 1
ATOM 596 O O . SER A 1 80 ? -25.402 -10.542 -9.246 1.00 92.56 80 SER A O 1
ATOM 598 N N . ARG A 1 81 ? -24.163 -10.332 -7.391 1.00 92.81 81 ARG A N 1
ATOM 599 C CA . ARG A 1 81 ? -24.915 -11.324 -6.607 1.00 92.81 81 ARG A CA 1
ATOM 600 C C . ARG A 1 81 ? -25.281 -10.786 -5.233 1.00 92.81 81 ARG A C 1
ATOM 602 O O . ARG A 1 81 ? -24.655 -9.869 -4.716 1.00 92.81 81 ARG A O 1
ATOM 609 N N . THR A 1 82 ? -26.274 -11.421 -4.617 1.00 96.19 82 THR A N 1
ATOM 610 C CA . THR A 1 82 ? -26.664 -11.180 -3.226 1.00 96.19 82 THR A CA 1
ATOM 611 C C . THR A 1 82 ? -26.702 -12.488 -2.431 1.00 96.19 82 THR A C 1
ATOM 613 O O . THR A 1 82 ? -26.697 -13.571 -3.020 1.00 96.19 82 THR A O 1
ATOM 616 N N . ASN A 1 83 ? -26.686 -12.410 -1.099 1.00 95.50 83 ASN A N 1
ATOM 617 C CA . ASN A 1 83 ? -26.834 -13.563 -0.206 1.00 95.50 83 ASN A CA 1
ATOM 618 C C . ASN A 1 83 ? -27.825 -13.272 0.936 1.00 95.50 83 ASN A C 1
ATOM 620 O O . ASN A 1 83 ? -28.200 -12.126 1.163 1.00 95.50 83 ASN A O 1
ATOM 624 N N . MET A 1 84 ? -28.248 -14.304 1.679 1.00 94.69 84 MET A N 1
ATOM 625 C CA . MET A 1 84 ? -29.264 -14.162 2.740 1.00 94.69 84 MET A CA 1
ATOM 626 C C . MET A 1 84 ? -28.857 -13.197 3.863 1.00 94.69 84 MET A C 1
ATOM 628 O O . MET A 1 84 ? -29.710 -12.568 4.475 1.00 94.69 84 MET A O 1
ATOM 632 N N . ARG A 1 85 ? -27.554 -13.028 4.117 1.00 97.00 85 ARG A N 1
ATOM 633 C CA . ARG A 1 85 ? -27.045 -12.073 5.118 1.00 97.00 85 ARG A CA 1
ATOM 634 C C . ARG A 1 85 ? -27.241 -10.616 4.701 1.00 97.00 85 ARG A C 1
ATOM 636 O O . ARG A 1 85 ? -27.134 -9.712 5.521 1.00 97.00 85 ARG A O 1
ATOM 643 N N . SER A 1 86 ? -27.527 -10.383 3.425 1.00 96.50 86 SER A N 1
ATOM 644 C CA . SER A 1 86 ? -27.711 -9.052 2.879 1.00 96.50 86 SER A CA 1
ATOM 645 C C . SER A 1 86 ? -28.939 -8.337 3.432 1.00 96.50 86 SER A C 1
ATOM 647 O O . SER A 1 86 ? -28.890 -7.120 3.571 1.00 96.50 86 SER A O 1
ATOM 649 N N . SER A 1 87 ? -30.026 -9.057 3.728 1.00 96.06 87 SER A N 1
ATOM 650 C CA . SER A 1 87 ? -31.211 -8.470 4.368 1.00 96.06 87 SER A CA 1
ATOM 651 C C . SER A 1 87 ? -30.945 -8.135 5.833 1.00 96.06 87 SER A C 1
ATOM 653 O O . SER A 1 87 ? -31.353 -7.071 6.283 1.00 96.06 87 SER A O 1
ATOM 655 N N . VAL A 1 88 ? -30.212 -9.006 6.533 1.00 97.75 88 VAL A N 1
ATOM 656 C CA . VAL A 1 88 ? -29.796 -8.825 7.932 1.00 97.75 88 VAL A CA 1
ATOM 657 C C . VAL A 1 88 ? -28.968 -7.549 8.079 1.00 97.75 88 VAL A C 1
ATOM 659 O O . VAL A 1 88 ? -29.339 -6.663 8.839 1.00 97.75 88 VAL A O 1
ATOM 662 N N . LEU A 1 89 ? -27.894 -7.415 7.292 1.00 97.94 89 LEU A N 1
ATOM 663 C CA . LEU A 1 89 ? -27.018 -6.245 7.371 1.00 97.94 89 LEU A CA 1
ATOM 664 C C . LEU A 1 89 ? -27.738 -4.951 6.971 1.00 97.94 89 LEU A C 1
ATOM 666 O O . LEU A 1 89 ? -27.533 -3.935 7.623 1.00 97.94 89 LEU A O 1
ATOM 670 N N . ARG A 1 90 ? -28.571 -4.981 5.917 1.00 97.50 90 ARG A N 1
ATOM 671 C CA . ARG A 1 90 ? -29.331 -3.799 5.476 1.00 97.50 90 ARG A CA 1
ATOM 672 C C . ARG A 1 90 ? -30.283 -3.306 6.553 1.00 97.50 90 ARG A C 1
ATOM 674 O O . ARG A 1 90 ? -30.158 -2.163 6.960 1.00 97.50 90 ARG A O 1
ATOM 681 N N . ARG A 1 91 ? -31.155 -4.191 7.049 1.00 97.56 91 ARG A N 1
ATOM 682 C CA . ARG A 1 91 ? -32.118 -3.845 8.098 1.00 97.56 91 ARG A CA 1
ATOM 683 C C . ARG A 1 91 ? -31.406 -3.293 9.327 1.00 97.56 91 ARG A C 1
ATOM 685 O O . ARG A 1 91 ? -31.768 -2.234 9.805 1.00 97.56 91 ARG A O 1
ATOM 692 N N . TRP A 1 92 ? -30.346 -3.966 9.773 1.00 97.81 92 TRP A N 1
ATOM 693 C CA . TRP A 1 92 ? -29.577 -3.498 10.920 1.00 97.81 92 TRP A CA 1
ATOM 694 C C . TRP A 1 92 ? -28.947 -2.116 10.683 1.00 97.81 92 TRP A C 1
ATOM 696 O O . TRP A 1 92 ? -28.954 -1.290 11.590 1.00 97.81 92 TRP A O 1
ATOM 706 N N . CYS A 1 93 ? -28.444 -1.829 9.476 1.00 97.62 93 CYS A N 1
ATOM 707 C CA . CYS A 1 93 ? -27.949 -0.490 9.150 1.00 97.62 93 CYS A CA 1
ATOM 708 C C . CYS A 1 93 ? -29.072 0.555 9.160 1.00 97.62 93 CYS A C 1
ATOM 710 O O . CYS A 1 93 ? -28.877 1.628 9.722 1.00 97.62 93 CYS A O 1
ATOM 712 N N . ASP A 1 94 ? -30.224 0.238 8.568 1.00 96.56 94 ASP A N 1
ATOM 713 C CA . ASP A 1 94 ? -31.375 1.142 8.487 1.00 96.56 94 ASP A CA 1
ATOM 714 C C . ASP A 1 94 ? -31.914 1.472 9.892 1.00 96.56 94 ASP A C 1
ATOM 716 O O . ASP A 1 94 ? -32.084 2.644 10.225 1.00 96.56 94 ASP A O 1
ATOM 720 N N . ASP A 1 95 ? -32.067 0.458 10.751 1.00 97.06 95 ASP A N 1
ATOM 721 C CA . ASP A 1 95 ? -32.559 0.592 12.130 1.00 97.06 95 ASP A CA 1
ATOM 722 C C . ASP A 1 95 ? -31.638 1.460 13.014 1.00 97.06 95 ASP A C 1
ATOM 724 O O . ASP A 1 95 ? -32.097 2.065 13.982 1.00 97.06 95 ASP A O 1
ATOM 728 N N . HIS A 1 96 ? -30.344 1.544 12.683 1.00 95.75 96 HIS A N 1
ATOM 729 C CA . HIS A 1 96 ? -29.334 2.287 13.450 1.00 95.75 96 HIS A CA 1
ATOM 730 C C . HIS A 1 96 ? -28.823 3.551 12.736 1.00 95.75 96 HIS A C 1
ATOM 732 O O . HIS A 1 96 ? -27.846 4.154 13.182 1.00 95.75 96 HIS A O 1
ATOM 738 N N . GLY A 1 97 ? -29.440 3.952 11.617 1.00 94.88 97 GLY A N 1
ATOM 739 C CA . GLY A 1 97 ? -29.037 5.147 10.865 1.00 94.88 97 GLY A CA 1
ATOM 740 C C . GLY A 1 97 ? -27.620 5.074 10.276 1.00 94.88 97 GLY A C 1
ATOM 741 O O . GLY A 1 97 ? -26.930 6.089 10.172 1.00 94.88 97 GLY A O 1
ATOM 742 N N . LEU A 1 98 ? -27.154 3.879 9.907 1.00 96.00 98 LEU A N 1
ATOM 743 C CA . LEU A 1 98 ? -25.810 3.648 9.381 1.00 96.00 98 LEU A CA 1
ATOM 744 C C . LEU A 1 98 ? -25.762 3.737 7.851 1.00 96.00 98 LEU A C 1
ATOM 746 O O . LEU A 1 98 ? -26.540 3.126 7.120 1.00 96.00 98 LEU A O 1
ATOM 750 N N . ASN A 1 99 ? -24.749 4.430 7.344 1.00 94.75 99 ASN A N 1
ATOM 751 C CA . ASN A 1 99 ? -24.433 4.531 5.930 1.00 94.75 99 ASN A CA 1
ATOM 752 C C . ASN A 1 99 ? -23.317 3.568 5.528 1.00 94.75 99 ASN A C 1
ATOM 754 O O . ASN A 1 99 ? -22.203 3.615 6.045 1.00 94.75 99 ASN A O 1
ATOM 758 N N . ILE A 1 100 ? -23.595 2.739 4.523 1.00 96.88 100 ILE A N 1
ATOM 759 C CA . ILE A 1 100 ? -22.594 1.902 3.854 1.00 96.88 100 ILE A CA 1
ATOM 760 C C . ILE A 1 100 ? -21.873 2.762 2.814 1.00 96.88 100 ILE A C 1
ATOM 762 O O . ILE A 1 100 ? -22.424 3.017 1.745 1.00 96.88 100 ILE A O 1
ATOM 766 N N . LEU A 1 101 ? -20.650 3.205 3.101 1.00 96.38 101 LEU A N 1
ATOM 767 C CA . LEU A 1 101 ? -19.916 4.154 2.253 1.00 96.38 101 LEU A CA 1
ATOM 768 C C . LEU A 1 101 ? -19.564 3.580 0.876 1.00 96.38 101 LEU A C 1
ATOM 770 O O . LEU A 1 101 ? -19.522 4.310 -0.110 1.00 96.38 101 LEU A O 1
ATOM 774 N N . ASN A 1 102 ? -19.374 2.262 0.771 1.00 95.69 102 ASN A N 1
ATOM 775 C CA . ASN A 1 102 ? -19.104 1.603 -0.509 1.00 95.69 102 ASN A CA 1
ATOM 776 C C . ASN A 1 102 ? -20.215 1.830 -1.547 1.00 95.69 102 ASN A C 1
ATOM 778 O O . ASN A 1 102 ? -19.928 1.778 -2.740 1.00 95.69 102 ASN A O 1
ATOM 782 N N . LYS A 1 103 ? -21.465 2.075 -1.115 1.00 94.69 103 LYS A N 1
ATOM 783 C CA . LYS A 1 103 ? -22.601 2.301 -2.025 1.00 94.69 103 LYS A CA 1
ATOM 784 C C . LYS A 1 103 ? -22.420 3.565 -2.876 1.00 94.69 103 LYS A C 1
ATOM 786 O O . LYS A 1 103 ? -22.958 3.628 -3.972 1.00 94.69 103 LYS A O 1
ATOM 791 N N . THR A 1 104 ? -21.661 4.543 -2.377 1.00 92.00 104 THR A N 1
ATOM 792 C CA . THR A 1 104 ? -21.402 5.825 -3.046 1.00 92.00 104 THR A CA 1
ATOM 793 C C . THR A 1 104 ? -19.945 5.969 -3.479 1.00 92.00 104 THR A C 1
ATOM 795 O O . THR A 1 104 ? -19.686 6.335 -4.618 1.00 92.00 104 THR A O 1
ATOM 798 N N . LEU A 1 105 ? -18.988 5.651 -2.603 1.00 93.56 105 LEU A N 1
ATOM 799 C CA . LEU A 1 105 ? -17.571 5.983 -2.805 1.00 93.56 105 LEU A CA 1
ATOM 800 C C . LEU A 1 105 ? -16.754 4.885 -3.507 1.00 93.56 105 LEU A C 1
ATOM 802 O O . LEU A 1 105 ? -15.615 5.127 -3.891 1.00 93.56 105 LEU A O 1
ATOM 806 N N . ALA A 1 106 ? -17.299 3.673 -3.657 1.00 93.06 106 ALA A N 1
ATOM 807 C CA . ALA A 1 106 ? -16.615 2.548 -4.307 1.00 93.06 106 ALA A CA 1
ATOM 808 C C . ALA A 1 106 ? -17.591 1.622 -5.059 1.00 93.06 106 ALA A C 1
ATOM 810 O O . ALA A 1 106 ? -17.413 0.400 -5.087 1.00 93.06 106 ALA A O 1
ATOM 811 N N . TYR A 1 107 ? -18.646 2.198 -5.643 1.00 96.12 107 TYR A N 1
ATOM 812 C CA . TYR A 1 107 ? -19.703 1.441 -6.310 1.00 96.12 107 TYR A CA 1
ATOM 813 C C . TYR A 1 107 ? -19.147 0.588 -7.460 1.00 96.12 107 TYR A C 1
ATOM 815 O O . TYR A 1 107 ? -18.429 1.076 -8.330 1.00 96.12 107 TYR A O 1
ATOM 823 N N . GLY A 1 108 ? -19.490 -0.701 -7.472 1.00 93.38 108 GLY A N 1
ATOM 824 C CA . GLY A 1 108 ? -19.093 -1.650 -8.513 1.00 93.38 108 GLY A CA 1
ATOM 825 C C . GLY A 1 108 ? -17.627 -2.086 -8.464 1.00 93.38 108 GLY A C 1
ATOM 826 O O . GLY A 1 108 ? -17.219 -2.892 -9.298 1.00 93.38 108 GLY A O 1
ATOM 827 N N . ILE A 1 109 ? -16.831 -1.609 -7.500 1.00 91.88 109 ILE A N 1
ATOM 828 C CA . ILE A 1 109 ? -15.411 -1.959 -7.394 1.00 91.88 109 ILE A CA 1
ATOM 829 C C . ILE A 1 109 ? -15.259 -3.246 -6.568 1.00 91.88 109 ILE A C 1
ATOM 831 O O . ILE A 1 109 ? -15.524 -3.230 -5.364 1.00 91.88 109 ILE A O 1
ATOM 835 N N . PRO A 1 110 ? -14.798 -4.372 -7.153 1.00 90.75 110 PRO A N 1
ATOM 836 C CA . PRO A 1 110 ? -14.710 -5.631 -6.422 1.00 90.75 110 PRO A CA 1
ATOM 837 C C . PRO A 1 110 ? -13.621 -5.600 -5.356 1.00 90.75 110 PRO A C 1
ATOM 839 O O . PRO A 1 110 ? -12.499 -5.187 -5.658 1.00 90.75 110 PRO A O 1
ATOM 842 N N . THR A 1 111 ? -13.926 -6.116 -4.166 1.00 92.06 111 THR A N 1
ATOM 843 C CA . THR A 1 111 ? -13.012 -6.172 -3.011 1.00 92.06 111 THR A CA 1
ATOM 844 C C . THR A 1 111 ? -12.430 -7.565 -2.791 1.00 92.06 111 THR A C 1
ATOM 846 O O . THR A 1 111 ? -11.410 -7.704 -2.133 1.00 92.06 111 THR A O 1
ATOM 849 N N . TYR A 1 112 ? -13.016 -8.592 -3.405 1.00 89.38 112 TYR A N 1
ATOM 850 C CA . TYR A 1 112 ? -12.572 -9.978 -3.329 1.00 89.38 112 TYR A CA 1
ATOM 851 C C . TYR A 1 112 ? -12.460 -10.591 -4.726 1.00 89.38 112 TYR A C 1
ATOM 853 O O . TYR A 1 112 ? -13.354 -10.412 -5.558 1.00 89.38 112 TYR A O 1
ATOM 861 N N . LEU A 1 113 ? -11.373 -11.324 -4.974 1.00 83.31 113 LEU A N 1
ATOM 862 C CA . LEU A 1 113 ? -11.080 -12.018 -6.228 1.00 8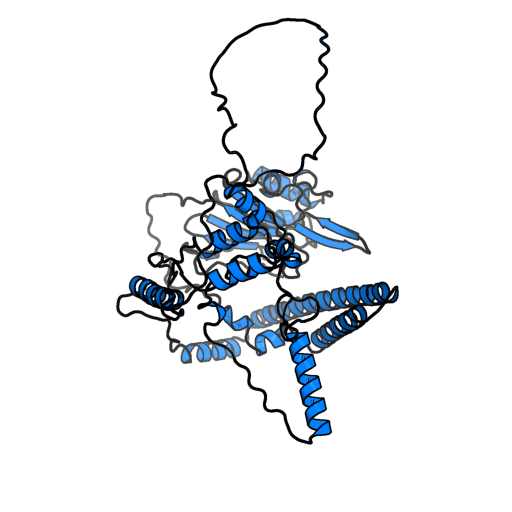3.31 113 LEU A CA 1
ATOM 863 C C . LEU A 1 113 ? -10.766 -13.489 -5.956 1.00 83.31 113 LEU A C 1
ATOM 865 O O . LEU A 1 113 ? -9.891 -13.825 -5.161 1.00 83.31 113 LEU A O 1
ATOM 869 N N . THR A 1 114 ? -11.447 -14.384 -6.663 1.00 78.44 114 THR A N 1
ATOM 870 C CA . THR A 1 114 ? -11.216 -15.827 -6.583 1.00 78.44 114 THR A CA 1
ATOM 871 C C . THR A 1 114 ? -11.259 -16.457 -7.968 1.00 78.44 114 THR A C 1
ATOM 873 O O . THR A 1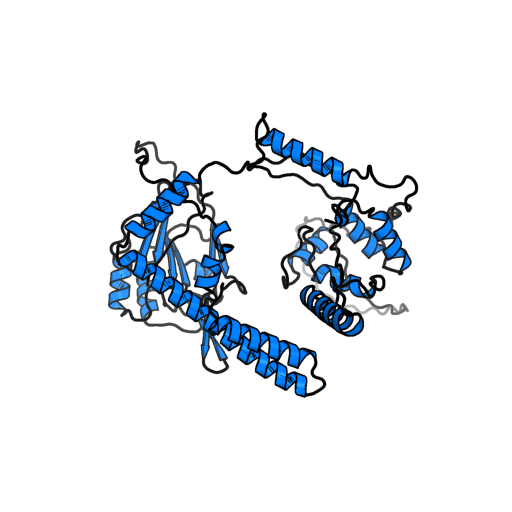 114 ? -11.933 -15.956 -8.861 1.00 78.44 114 THR A O 1
ATOM 876 N N . CYS A 1 115 ? -10.568 -17.576 -8.163 1.00 69.75 115 CYS A N 1
ATOM 877 C CA . CYS A 1 115 ? -10.620 -18.317 -9.423 1.00 69.75 115 CYS A CA 1
ATOM 878 C C . CYS A 1 115 ? -11.554 -19.517 -9.267 1.00 69.75 115 CYS A C 1
ATOM 880 O O . CYS A 1 115 ? -11.377 -20.333 -8.361 1.00 69.75 115 CYS A O 1
ATOM 882 N N . ARG A 1 116 ? -12.532 -19.655 -10.166 1.00 66.19 116 ARG A N 1
ATOM 883 C CA . ARG A 1 116 ? -13.353 -20.867 -10.290 1.00 66.19 116 ARG A CA 1
ATOM 884 C C . ARG A 1 116 ? -13.107 -21.477 -11.666 1.00 66.19 116 ARG A C 1
ATOM 886 O O . ARG A 1 116 ? -13.587 -20.965 -12.672 1.00 66.19 116 ARG A O 1
ATOM 893 N N . GLY A 1 117 ? -12.332 -22.561 -11.707 1.00 67.00 117 GLY A N 1
ATOM 894 C CA . GLY A 1 117 ? -11.848 -23.129 -12.968 1.00 67.00 117 GLY A CA 1
ATOM 895 C C . GLY A 1 117 ? -10.914 -22.150 -13.686 1.00 67.00 117 GLY A C 1
ATOM 896 O O . GLY A 1 117 ? -9.961 -21.662 -13.079 1.00 67.00 117 GLY A O 1
ATOM 897 N N . HIS A 1 118 ? -11.210 -21.843 -14.952 1.00 57.25 118 HIS A N 1
ATOM 898 C CA . HIS A 1 118 ? -10.454 -20.883 -15.771 1.00 57.25 118 HIS A CA 1
ATOM 899 C C . HIS A 1 118 ? -10.977 -19.437 -15.696 1.00 57.25 118 HIS A C 1
ATOM 901 O O . HIS A 1 118 ? -10.383 -18.554 -16.307 1.00 57.25 118 HIS A O 1
ATOM 907 N N . ALA A 1 119 ? -12.068 -19.183 -14.965 1.00 54.44 119 ALA A N 1
ATOM 908 C CA . ALA A 1 119 ? -12.677 -17.860 -14.865 1.00 54.44 119 ALA A CA 1
ATOM 909 C C . ALA A 1 119 ? -12.349 -17.183 -13.528 1.00 54.44 119 ALA A C 1
ATOM 911 O O . ALA A 1 119 ? -12.468 -17.784 -12.452 1.00 54.44 119 ALA A O 1
ATOM 912 N N . GLU A 1 120 ? -11.971 -15.909 -13.600 1.00 69.88 120 GLU A N 1
ATOM 913 C CA . GLU A 1 120 ? -11.864 -15.039 -12.435 1.00 69.88 120 GLU A CA 1
ATOM 914 C C . GLU A 1 120 ? -13.264 -14.581 -12.014 1.00 69.88 120 GLU A C 1
ATOM 916 O O . GLU A 1 120 ? -14.057 -14.087 -12.815 1.00 69.88 120 GLU A O 1
ATOM 921 N N . VAL A 1 121 ? -13.586 -14.789 -10.743 1.00 82.12 121 VAL A N 1
ATOM 922 C CA . VAL A 1 121 ? -14.863 -14.434 -10.135 1.00 82.12 121 VAL A CA 1
ATOM 923 C C . VAL A 1 121 ? -14.595 -13.410 -9.051 1.00 82.12 121 VAL A C 1
ATOM 925 O O . VAL A 1 121 ? -13.792 -13.632 -8.145 1.00 82.12 121 VAL A O 1
ATOM 928 N N . SER A 1 122 ? -15.311 -12.297 -9.119 1.00 88.81 122 SER A N 1
ATOM 929 C CA . SER A 1 122 ? -15.157 -11.194 -8.185 1.00 88.81 122 SER A CA 1
ATOM 930 C C . SER A 1 122 ? -16.393 -11.031 -7.295 1.00 88.81 122 SER A C 1
ATOM 932 O O . SER A 1 122 ? -17.483 -11.547 -7.579 1.00 88.81 122 SER A O 1
ATOM 934 N N . SER A 1 123 ? -16.221 -10.417 -6.128 1.00 93.00 123 SER A N 1
ATOM 935 C CA . SER A 1 123 ? -17.303 -10.114 -5.182 1.00 93.00 123 SER A CA 1
ATOM 936 C C . SER A 1 123 ? -16.979 -8.849 -4.391 1.00 93.00 123 SER A C 1
ATOM 938 O O . SER A 1 123 ? -15.813 -8.467 -4.278 1.00 93.00 123 SER A O 1
ATOM 940 N N . ILE A 1 124 ? -18.010 -8.212 -3.840 1.00 96.75 124 ILE A N 1
ATOM 941 C CA . ILE A 1 124 ? -17.869 -7.104 -2.891 1.00 96.75 124 ILE A CA 1
ATOM 942 C C . ILE A 1 124 ? -18.349 -7.636 -1.546 1.00 96.75 124 ILE A C 1
ATOM 944 O O . ILE A 1 124 ? -19.510 -8.021 -1.410 1.00 96.75 124 ILE A O 1
ATOM 948 N N . VAL A 1 125 ? -17.428 -7.752 -0.592 1.00 96.75 125 VAL A N 1
ATOM 949 C CA . VAL A 1 125 ? -17.684 -8.346 0.737 1.00 96.75 125 VAL A CA 1
ATOM 950 C C . VAL A 1 125 ? -17.027 -7.575 1.882 1.00 96.75 125 VAL A C 1
ATOM 952 O O . VAL A 1 125 ? -17.338 -7.833 3.046 1.00 96.75 125 VAL A O 1
ATOM 955 N N . ASP A 1 126 ? -16.169 -6.613 1.541 1.00 97.50 126 ASP A N 1
ATOM 956 C CA . ASP A 1 126 ? -15.445 -5.757 2.469 1.00 97.50 126 ASP A CA 1
ATOM 957 C C . ASP A 1 126 ? -16.068 -4.356 2.453 1.00 97.50 126 ASP A C 1
ATOM 959 O O . ASP A 1 126 ? -16.244 -3.753 1.388 1.00 97.50 126 ASP A O 1
ATOM 963 N N . TYR A 1 127 ? -16.426 -3.832 3.625 1.00 97.94 127 TYR A N 1
ATOM 964 C CA . TYR A 1 127 ? -17.225 -2.608 3.724 1.00 97.94 127 TYR A CA 1
ATOM 965 C C . TYR A 1 127 ? -16.674 -1.619 4.743 1.00 97.94 127 TYR A C 1
ATOM 967 O O . TYR A 1 127 ? -16.129 -2.023 5.768 1.00 97.94 127 TYR A O 1
ATOM 975 N N . TYR A 1 128 ? -16.901 -0.332 4.479 1.00 97.81 128 TYR A N 1
ATOM 976 C CA . TYR A 1 128 ? -16.892 0.732 5.481 1.00 97.81 128 TYR A CA 1
ATOM 977 C C . TYR A 1 128 ? -18.333 1.174 5.759 1.00 97.81 128 TYR A C 1
ATOM 979 O O . TYR A 1 128 ? -19.066 1.533 4.833 1.00 97.81 128 TYR A O 1
ATOM 987 N N . ILE A 1 129 ? -18.744 1.135 7.026 1.00 97.62 129 ILE A N 1
ATOM 988 C CA . ILE A 1 129 ? -20.102 1.461 7.480 1.00 97.62 129 ILE A CA 1
ATOM 989 C C . ILE A 1 129 ? -20.000 2.479 8.616 1.00 97.62 129 ILE A C 1
ATOM 991 O O . ILE A 1 129 ? -19.193 2.293 9.520 1.00 97.62 129 ILE A O 1
ATOM 995 N N . THR A 1 130 ? -20.780 3.557 8.584 1.00 96.19 130 THR A N 1
ATOM 996 C CA . THR A 1 130 ? -20.680 4.627 9.588 1.00 96.19 130 THR A CA 1
ATOM 997 C C . THR A 1 130 ? -21.977 5.409 9.744 1.00 96.19 130 THR A C 1
ATOM 999 O O . THR A 1 130 ? -22.720 5.561 8.782 1.00 96.19 130 THR A O 1
ATOM 1002 N N . ASN A 1 131 ? -22.245 5.936 10.936 1.00 93.50 131 ASN A N 1
ATOM 1003 C CA . ASN A 1 131 ? -23.295 6.932 11.187 1.00 93.50 131 ASN A CA 1
ATOM 1004 C C . ASN A 1 131 ? -22.791 8.377 11.053 1.00 93.50 131 ASN A C 1
ATOM 1006 O O . ASN A 1 131 ? -23.575 9.317 11.148 1.00 93.50 131 ASN A O 1
ATOM 1010 N N . MET A 1 132 ? -21.500 8.570 10.792 1.00 90.69 132 MET A N 1
ATOM 1011 C CA . MET A 1 132 ? -20.925 9.893 10.611 1.00 90.69 132 MET A CA 1
ATOM 1012 C C . MET A 1 132 ? -21.288 10.467 9.229 1.00 90.69 132 MET A C 1
ATOM 1014 O O . MET A 1 132 ? -21.323 9.723 8.239 1.00 90.69 132 MET A O 1
ATOM 1018 N N . PRO A 1 133 ? -21.488 11.792 9.103 1.00 85.62 133 PRO A N 1
ATOM 1019 C CA . PRO A 1 133 ? -21.860 12.452 7.848 1.00 85.62 133 PRO A CA 1
ATOM 1020 C C . PRO A 1 133 ? -20.665 12.624 6.886 1.00 85.62 133 PRO A C 1
ATOM 1022 O O . PRO A 1 133 ? -20.409 13.703 6.362 1.00 85.62 133 PRO A O 1
ATOM 1025 N N . LEU A 1 134 ? -19.916 11.548 6.635 1.00 80.88 134 LEU A N 1
ATOM 1026 C CA . LEU A 1 134 ? -18.639 11.566 5.910 1.00 80.88 134 LEU A CA 1
ATOM 1027 C C . LEU A 1 134 ? -18.763 11.511 4.382 1.00 80.88 134 LEU A C 1
ATOM 1029 O O . LEU A 1 134 ? -17.757 11.608 3.689 1.00 80.88 134 LEU A O 1
ATOM 1033 N N . VAL A 1 135 ? -19.966 11.345 3.824 1.00 66.69 135 VAL A N 1
ATOM 1034 C CA . VAL A 1 135 ? -20.152 11.057 2.385 1.00 66.69 135 VAL A CA 1
ATOM 1035 C C . VAL A 1 135 ? -19.543 12.132 1.469 1.00 66.69 135 VAL A C 1
ATOM 1037 O O . VAL A 1 135 ? -19.111 11.800 0.371 1.00 66.69 135 VAL A O 1
ATOM 1040 N N . HIS A 1 136 ? -19.458 13.386 1.924 1.00 72.00 136 HIS A N 1
ATOM 1041 C CA . HIS A 1 136 ? -18.930 14.507 1.134 1.00 72.00 136 HIS A CA 1
ATOM 1042 C C . HIS A 1 136 ? -17.444 14.812 1.386 1.00 72.00 136 HIS A C 1
ATOM 1044 O O . HIS A 1 136 ? -16.834 15.510 0.585 1.00 72.00 136 HIS A O 1
ATOM 1050 N N . SER A 1 137 ? -16.860 14.308 2.478 1.00 83.00 137 SER A N 1
ATOM 1051 C CA . SER A 1 137 ? -15.470 14.588 2.882 1.00 83.00 137 SER A CA 1
ATOM 1052 C C . SER A 1 137 ? -14.575 13.347 2.898 1.00 83.00 137 SER A C 1
ATOM 1054 O O . SER A 1 137 ? -13.378 13.447 3.171 1.00 83.00 137 SER A O 1
ATOM 1056 N N . ALA A 1 138 ? -15.140 12.170 2.620 1.00 91.75 138 ALA A N 1
ATOM 1057 C CA . ALA A 1 138 ? -14.414 10.914 2.592 1.00 91.75 138 ALA A CA 1
ATOM 1058 C C . ALA A 1 138 ? -14.176 10.396 1.173 1.00 91.75 138 ALA A C 1
ATOM 1060 O O . ALA A 1 138 ? -14.964 10.602 0.255 1.00 91.75 138 ALA A O 1
ATOM 1061 N N . SER A 1 139 ? -13.101 9.631 1.022 1.00 93.12 139 SER A N 1
ATOM 1062 C CA . SER A 1 139 ? -12.783 8.879 -0.188 1.00 93.12 139 SER A CA 1
ATOM 1063 C C . SER A 1 139 ? -12.432 7.436 0.161 1.00 93.12 139 SER A C 1
ATOM 1065 O O . SER A 1 139 ? -11.790 7.161 1.180 1.00 93.12 139 SER A O 1
ATOM 1067 N N . ILE A 1 140 ? -12.857 6.504 -0.696 1.00 93.38 140 ILE A N 1
ATOM 1068 C CA . ILE A 1 140 ? -12.438 5.103 -0.639 1.00 93.38 140 ILE A CA 1
ATOM 1069 C C . ILE A 1 140 ? -11.535 4.826 -1.836 1.00 93.38 140 ILE A C 1
ATOM 1071 O O . ILE A 1 140 ? -11.900 5.101 -2.975 1.00 93.38 140 ILE A O 1
ATOM 1075 N N . SER A 1 141 ? -10.378 4.219 -1.585 1.00 88.50 141 SER A N 1
ATOM 1076 C CA . SER A 1 141 ? -9.549 3.620 -2.630 1.00 88.50 141 SER A CA 1
ATOM 1077 C C . SER A 1 141 ? -9.456 2.111 -2.428 1.00 88.50 141 SER A C 1
ATOM 1079 O O . SER A 1 141 ? -9.254 1.621 -1.314 1.00 88.50 141 SER A O 1
ATOM 1081 N N . VAL A 1 142 ? -9.621 1.360 -3.517 1.00 85.56 142 VAL A N 1
ATOM 1082 C CA . VAL A 1 142 ? -9.452 -0.097 -3.546 1.00 85.56 142 VAL A CA 1
ATOM 1083 C C . VAL A 1 142 ? -8.272 -0.400 -4.458 1.00 85.56 142 VAL A C 1
ATOM 1085 O O . VAL A 1 142 ? -8.322 -0.132 -5.658 1.00 85.56 142 VAL A O 1
ATOM 1088 N N . ALA A 1 143 ? -7.195 -0.939 -3.896 1.00 73.81 143 ALA A N 1
ATOM 1089 C CA . ALA A 1 143 ? -5.969 -1.160 -4.648 1.00 73.81 143 ALA A CA 1
ATOM 1090 C C . ALA A 1 143 ? -6.146 -2.261 -5.706 1.00 73.81 143 ALA A C 1
ATOM 1092 O O . ALA A 1 143 ? -6.622 -3.354 -5.395 1.00 73.81 143 ALA A O 1
ATOM 1093 N N . LEU A 1 144 ? -5.738 -1.990 -6.950 1.00 62.91 144 LEU A N 1
ATOM 1094 C CA . LEU A 1 144 ? -5.908 -2.910 -8.083 1.00 62.91 144 LEU A CA 1
ATOM 1095 C C . LEU A 1 144 ? -4.828 -4.006 -8.136 1.00 62.91 144 LEU A C 1
ATOM 1097 O O . LEU A 1 144 ? -5.095 -5.112 -8.595 1.00 62.91 144 LEU A O 1
ATOM 1101 N N . ASP A 1 145 ? -3.631 -3.715 -7.633 1.00 51.56 145 ASP A N 1
ATOM 1102 C CA . ASP A 1 145 ? -2.406 -4.516 -7.754 1.00 51.56 145 ASP A CA 1
ATOM 1103 C C . ASP A 1 145 ? -1.728 -4.824 -6.398 1.00 51.56 145 ASP A C 1
ATOM 1105 O O . ASP A 1 145 ? -0.901 -5.737 -6.296 1.00 51.56 145 ASP A O 1
ATOM 1109 N N . PHE A 1 146 ? -2.131 -4.142 -5.319 1.00 48.12 146 PHE A N 1
ATOM 1110 C CA . PHE A 1 146 ? -1.571 -4.283 -3.965 1.00 48.12 146 PHE A CA 1
ATOM 1111 C C . PHE A 1 146 ? -2.383 -5.191 -3.023 1.00 48.12 146 PHE A C 1
ATOM 1113 O O . PHE A 1 146 ? -2.578 -4.885 -1.849 1.00 48.12 146 PHE A O 1
ATOM 1120 N N . SER A 1 147 ? -2.797 -6.380 -3.468 1.00 54.59 147 SER A N 1
ATOM 1121 C CA . SER A 1 147 ? -3.451 -7.352 -2.565 1.00 54.59 147 SER A CA 1
ATOM 1122 C C . SER A 1 147 ? -2.486 -8.023 -1.573 1.00 54.59 147 SER A C 1
ATOM 1124 O O . SER A 1 147 ? -2.906 -8.877 -0.804 1.00 54.59 147 SER A O 1
ATOM 1126 N N . LEU A 1 148 ? -1.177 -7.723 -1.596 1.00 55.38 148 LEU A N 1
ATOM 1127 C CA . LEU A 1 148 ? -0.140 -8.328 -0.728 1.00 55.38 148 LEU A CA 1
ATOM 1128 C C . LEU A 1 148 ? -0.137 -9.878 -0.704 1.00 55.38 148 LEU A C 1
ATOM 1130 O O . LEU A 1 148 ? 0.385 -10.513 0.216 1.00 55.38 148 LEU A O 1
ATOM 1134 N N . GLY A 1 149 ? -0.693 -10.512 -1.741 1.00 51.84 149 GLY A N 1
ATOM 1135 C CA . GLY A 1 149 ? -0.893 -11.961 -1.809 1.00 51.84 149 GLY A CA 1
ATOM 1136 C C . GLY A 1 149 ? -2.194 -12.467 -1.168 1.00 51.84 149 GLY A C 1
ATOM 1137 O O . GLY A 1 149 ? -2.424 -13.672 -1.183 1.00 51.84 149 GLY A O 1
ATOM 1138 N N . SER A 1 150 ? -3.064 -11.599 -0.666 1.00 69.88 150 SER A N 1
ATOM 1139 C CA . SER A 1 150 ? -4.452 -11.910 -0.314 1.00 69.88 150 SER A CA 1
ATOM 1140 C C . SER A 1 150 ? -5.315 -12.123 -1.568 1.00 69.88 150 SER A C 1
ATOM 1142 O O . SER A 1 150 ? -4.920 -11.764 -2.679 1.00 69.88 150 SER A O 1
ATOM 1144 N N . ASP A 1 151 ? -6.440 -12.808 -1.399 1.00 76.31 151 ASP A N 1
ATOM 1145 C CA . ASP A 1 151 ? -7.585 -12.856 -2.317 1.00 76.31 151 ASP A CA 1
ATOM 1146 C C . ASP A 1 151 ? -8.551 -11.674 -2.103 1.00 76.31 151 ASP A C 1
ATOM 1148 O O . ASP A 1 151 ? -9.332 -11.347 -2.992 1.00 76.31 151 ASP A O 1
ATOM 1152 N N . HIS A 1 152 ? -8.427 -10.961 -0.982 1.00 86.44 152 HIS A N 1
ATOM 1153 C CA . HIS A 1 152 ? -9.041 -9.649 -0.776 1.00 86.44 152 HIS A CA 1
ATOM 1154 C C . HIS A 1 152 ? -8.130 -8.526 -1.291 1.00 86.44 152 HIS A C 1
ATOM 1156 O O . HIS A 1 152 ? -6.898 -8.618 -1.241 1.00 86.44 152 HIS A O 1
ATOM 1162 N N . LYS A 1 153 ? -8.728 -7.442 -1.776 1.00 83.06 153 LYS A N 1
ATOM 1163 C CA . LYS A 1 153 ? -8.039 -6.212 -2.162 1.00 83.06 153 LYS A CA 1
ATOM 1164 C C . LYS A 1 153 ? -7.871 -5.313 -0.948 1.00 83.06 153 LYS A C 1
ATOM 1166 O O . LYS A 1 153 ? -8.746 -5.230 -0.091 1.00 83.06 153 LYS A O 1
ATOM 1171 N N . LEU A 1 154 ? -6.734 -4.627 -0.886 1.00 84.75 154 LEU A N 1
ATOM 1172 C CA . LEU A 1 154 ? -6.500 -3.628 0.145 1.00 84.75 154 LEU A CA 1
ATOM 1173 C C . LEU A 1 154 ? -7.437 -2.440 -0.089 1.00 84.75 154 LEU A C 1
ATOM 1175 O O . LEU A 1 154 ? -7.455 -1.873 -1.181 1.00 84.75 154 LEU A O 1
ATOM 1179 N N . MET A 1 155 ? -8.184 -2.070 0.946 1.00 89.69 155 MET A N 1
ATOM 1180 C CA . MET A 1 155 ? -9.047 -0.897 0.942 1.00 89.69 155 MET A CA 1
ATOM 1181 C C . MET A 1 155 ? -8.495 0.169 1.884 1.00 89.69 155 MET A C 1
ATOM 1183 O O . MET A 1 155 ? -7.954 -0.149 2.946 1.00 89.69 155 MET A O 1
ATOM 1187 N N . SER A 1 156 ? -8.643 1.429 1.493 1.00 91.25 156 SER A N 1
ATOM 1188 C CA . SER A 1 156 ? -8.319 2.584 2.320 1.00 91.25 156 SER A CA 1
ATOM 1189 C C . SER A 1 156 ? -9.491 3.555 2.322 1.00 91.25 156 SER A C 1
ATOM 1191 O O . SER A 1 156 ? -10.008 3.899 1.261 1.00 91.25 156 SER A O 1
ATOM 1193 N N . LEU A 1 157 ? -9.888 3.984 3.518 1.00 94.31 157 LEU A N 1
ATOM 1194 C CA . LEU A 1 157 ? -10.820 5.080 3.754 1.00 94.31 157 LEU A CA 1
ATOM 1195 C C . LEU A 1 157 ? -10.014 6.278 4.264 1.00 94.31 157 LEU A C 1
ATOM 1197 O O . LEU A 1 157 ? -9.302 6.154 5.261 1.00 94.31 157 LEU A O 1
ATOM 1201 N N . SER A 1 158 ? -10.143 7.417 3.592 1.00 92.75 158 SER A N 1
ATOM 1202 C CA . SER A 1 158 ? -9.562 8.700 4.006 1.00 92.75 158 SER A CA 1
ATOM 1203 C C . SER A 1 158 ? -10.687 9.697 4.235 1.00 92.75 158 SER A C 1
ATOM 1205 O O . SER A 1 158 ? -11.606 9.748 3.426 1.00 92.75 158 SER A O 1
ATOM 1207 N N . PHE A 1 159 ? -10.642 10.450 5.330 1.00 90.69 159 PHE A N 1
ATOM 1208 C CA . PHE A 1 159 ? -11.676 11.413 5.705 1.00 90.69 159 PHE A CA 1
ATOM 1209 C C . PHE A 1 159 ? -11.100 12.480 6.636 1.00 90.69 159 PHE A C 1
ATOM 1211 O O . PHE A 1 159 ? -10.119 12.230 7.343 1.00 90.69 159 PHE A O 1
ATOM 1218 N N . GLU A 1 160 ? -11.729 13.650 6.656 1.00 85.69 160 GLU A N 1
ATOM 1219 C CA . GLU A 1 160 ? -11.447 14.688 7.646 1.00 85.69 160 GLU A CA 1
ATOM 1220 C C . GLU A 1 160 ? -12.256 14.450 8.924 1.00 85.69 160 GLU A C 1
ATOM 1222 O O . GLU A 1 160 ? -13.426 14.067 8.875 1.00 85.69 160 GLU A O 1
ATOM 1227 N N . TYR A 1 161 ? -11.628 14.673 10.079 1.00 82.19 161 TYR A N 1
ATOM 1228 C CA . TYR A 1 161 ? -12.263 14.484 11.378 1.00 82.19 161 TYR A CA 1
ATOM 1229 C C . TYR A 1 161 ? -11.923 15.622 12.336 1.00 82.19 161 TYR A C 1
ATOM 1231 O O . TYR A 1 161 ? -10.781 15.754 12.784 1.00 82.19 161 TYR A O 1
ATOM 1239 N N . SER A 1 162 ? -12.936 16.411 12.680 1.00 73.12 162 SER A N 1
ATOM 1240 C CA . SER A 1 162 ? -12.843 17.459 13.693 1.00 73.12 162 SER A CA 1
ATOM 1241 C C . SER A 1 162 ? -13.161 16.874 15.063 1.00 73.12 162 SER A C 1
ATOM 1243 O O . SER A 1 162 ? -14.217 16.282 15.263 1.00 73.12 162 SER A O 1
ATOM 1245 N N . VAL A 1 163 ? -12.252 17.040 16.025 1.00 67.50 163 VAL A N 1
ATOM 1246 C CA . VAL A 1 163 ? -12.470 16.561 17.397 1.00 67.50 163 VAL A CA 1
ATOM 1247 C C . VAL A 1 163 ? -13.598 17.382 18.038 1.00 67.50 163 VAL A C 1
ATOM 1249 O O . VAL A 1 163 ? -13.457 18.605 18.111 1.00 67.50 163 VAL A O 1
ATOM 1252 N N . PRO A 1 164 ? -14.684 16.760 18.537 1.00 63.47 164 PRO A N 1
ATOM 1253 C CA . PRO A 1 164 ? -15.767 17.497 19.180 1.00 63.47 164 PRO A CA 1
ATOM 1254 C C . PRO A 1 164 ? -15.260 18.299 20.386 1.00 63.47 164 PRO A C 1
ATOM 1256 O O . PRO A 1 164 ? -14.647 17.746 21.308 1.00 63.47 164 PRO A O 1
ATOM 1259 N N . VAL A 1 165 ? -15.512 19.612 20.386 1.00 50.72 165 VAL A N 1
ATOM 1260 C CA . VAL A 1 165 ? -15.192 20.507 21.506 1.00 50.72 165 VAL A CA 1
ATOM 1261 C C . VAL A 1 165 ? -16.278 20.341 22.565 1.00 50.72 165 VAL A C 1
ATOM 1263 O O . VAL A 1 165 ? -17.311 20.998 22.517 1.00 50.72 165 VAL A O 1
ATOM 1266 N N . VAL A 1 166 ? -16.061 19.443 23.523 1.00 53.34 166 VAL A N 1
ATOM 1267 C CA . VAL A 1 166 ? -16.892 19.367 24.733 1.00 53.34 166 VAL A CA 1
ATOM 1268 C C . VAL A 1 166 ? -16.053 19.804 25.928 1.00 53.34 166 VAL A C 1
ATOM 1270 O O . VAL A 1 166 ? -14.934 19.315 26.131 1.00 53.34 166 VAL A O 1
ATOM 1273 N N . SER A 1 167 ? -16.598 20.760 26.684 1.00 43.84 167 SER A N 1
ATOM 1274 C CA . SER A 1 167 ? -16.009 21.372 27.874 1.00 43.84 167 SER A CA 1
ATOM 1275 C C . SER A 1 167 ? -15.469 20.327 28.852 1.00 43.84 167 SER A C 1
ATOM 1277 O O . SER A 1 167 ? -16.059 19.276 29.085 1.00 43.84 167 SER A O 1
ATOM 1279 N N . SER A 1 168 ? -14.295 20.630 29.393 1.00 41.31 168 SER A N 1
ATOM 1280 C CA . SER A 1 168 ? -13.448 19.772 30.216 1.00 41.31 168 SER A CA 1
ATOM 1281 C C . SER A 1 168 ? -14.177 19.006 31.329 1.00 41.31 168 SER A C 1
ATOM 1283 O O . SER A 1 168 ? -14.624 19.605 32.303 1.00 41.31 168 SER A O 1
ATOM 1285 N N . MET A 1 169 ? -14.113 17.674 31.283 1.00 39.59 169 MET A N 1
ATOM 1286 C CA . MET A 1 169 ? -13.912 16.884 32.498 1.00 39.59 169 MET A CA 1
ATOM 1287 C C . MET A 1 169 ? -12.600 16.111 32.388 1.00 39.59 169 MET A C 1
ATOM 1289 O O . MET A 1 169 ? -12.286 15.471 31.384 1.00 39.59 169 MET A O 1
ATOM 1293 N N . SER A 1 170 ? -11.799 16.271 33.433 1.00 44.50 170 SER A N 1
ATOM 1294 C CA . SER A 1 170 ? -10.484 15.691 33.627 1.00 44.50 170 SER A CA 1
ATOM 1295 C C . SER A 1 170 ? -10.570 14.175 33.781 1.00 44.50 170 SER A C 1
ATOM 1297 O O . SER A 1 170 ? -11.005 13.669 34.813 1.00 44.50 170 SER A O 1
ATOM 1299 N N . SER A 1 171 ? -10.050 13.444 32.807 1.00 39.62 171 SER A N 1
ATOM 1300 C CA . SER A 1 171 ? -9.484 12.126 33.069 1.00 39.62 171 SER A CA 1
ATOM 1301 C C . SER A 1 171 ? -8.176 12.026 32.302 1.00 39.62 171 SER A C 1
ATOM 1303 O O . SER A 1 171 ? -8.153 11.807 31.089 1.00 39.62 171 SER A O 1
ATOM 1305 N N . SER A 1 172 ? -7.080 12.262 33.018 1.00 40.72 172 SER A N 1
ATOM 1306 C CA . SER A 1 172 ? -5.729 11.986 32.547 1.00 40.72 172 SER A CA 1
ATOM 1307 C C . SER A 1 172 ? -5.652 10.523 32.093 1.00 40.72 172 SER A C 1
ATOM 1309 O O . SER A 1 172 ? -6.108 9.648 32.835 1.00 40.72 172 SER A O 1
ATOM 1311 N N . PRO A 1 173 ? -5.089 10.210 30.911 1.00 43.56 173 PRO A N 1
ATOM 1312 C CA . PRO A 1 173 ? -4.839 8.827 30.541 1.00 43.56 173 PRO A CA 1
ATOM 1313 C C . PRO A 1 173 ? -3.900 8.226 31.586 1.00 43.56 173 PRO A C 1
ATOM 1315 O O . PRO A 1 173 ? -2.822 8.768 31.836 1.00 43.56 173 PRO A O 1
ATOM 1318 N N . SER A 1 174 ? -4.319 7.132 32.222 1.00 41.03 174 SER A N 1
ATOM 1319 C CA . SER A 1 174 ? -3.450 6.364 33.115 1.00 41.03 174 SER A CA 1
ATOM 1320 C C . SER A 1 174 ? -2.108 6.082 32.423 1.00 41.03 174 SER A C 1
ATOM 1322 O O . SER A 1 174 ? -2.065 5.672 31.261 1.00 41.03 174 SER A O 1
ATOM 1324 N N . SER A 1 175 ? -1.001 6.325 33.124 1.00 44.94 175 SER A N 1
ATOM 1325 C CA . SER A 1 175 ? 0.376 6.276 32.607 1.00 44.94 175 SER A CA 1
ATOM 1326 C C . SER A 1 175 ? 0.896 4.860 32.282 1.00 44.94 175 SER A C 1
ATOM 1328 O O . SER A 1 175 ? 2.098 4.610 32.320 1.00 44.94 175 SER A O 1
ATOM 1330 N N . GLY A 1 176 ? 0.019 3.903 31.964 1.00 41.69 176 GLY A N 1
ATOM 1331 C CA . GLY A 1 176 ? 0.357 2.476 31.971 1.00 41.69 176 GLY A CA 1
ATOM 1332 C C . GLY A 1 176 ? 0.692 1.830 30.623 1.00 41.69 176 GLY A C 1
ATOM 1333 O O . GLY A 1 176 ? 1.418 0.837 30.600 1.00 41.69 176 GLY A O 1
ATOM 1334 N N . GLN A 1 177 ? 0.197 2.339 29.490 1.00 45.16 177 GLN A N 1
ATOM 1335 C CA . GLN A 1 177 ? 0.382 1.671 28.192 1.00 45.16 177 GLN A CA 1
ATOM 1336 C C . GLN A 1 177 ? 1.263 2.481 27.241 1.00 45.16 177 GLN A C 1
ATOM 1338 O O . GLN A 1 177 ? 0.805 3.298 26.447 1.00 45.16 177 GLN A O 1
ATOM 1343 N N . VAL A 1 178 ? 2.564 2.190 27.277 1.00 49.62 178 VAL A N 1
ATOM 1344 C CA . VAL A 1 178 ? 3.498 2.617 26.230 1.00 49.62 178 VAL A CA 1
ATOM 1345 C C . VAL A 1 178 ? 3.104 1.926 24.922 1.00 49.62 178 VAL A C 1
ATOM 1347 O O . VAL A 1 178 ? 3.234 0.705 24.785 1.00 49.62 178 V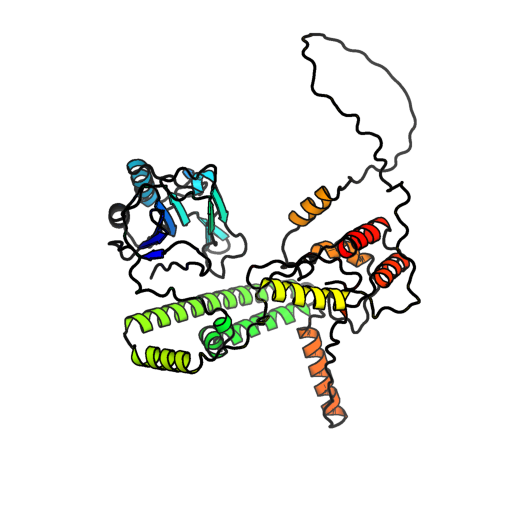AL A O 1
ATOM 1350 N N . ARG A 1 179 ? 2.628 2.709 23.948 1.00 52.84 179 ARG A N 1
ATOM 1351 C CA . ARG A 1 179 ? 2.313 2.245 22.590 1.00 52.84 179 ARG A CA 1
ATOM 1352 C C . ARG A 1 179 ? 3.552 1.590 21.975 1.00 52.84 179 ARG A C 1
ATOM 1354 O O . ARG A 1 179 ? 4.565 2.248 21.742 1.00 52.84 179 ARG A O 1
ATOM 1361 N N . ARG A 1 180 ? 3.488 0.282 21.715 1.00 50.09 180 ARG A N 1
ATOM 1362 C CA . ARG A 1 180 ? 4.601 -0.458 21.100 1.00 50.09 180 ARG A CA 1
ATOM 1363 C C . ARG A 1 180 ? 4.766 -0.014 19.646 1.00 50.09 180 ARG A C 1
ATOM 1365 O O . ARG A 1 180 ? 3.824 -0.088 18.864 1.00 50.09 180 ARG A O 1
ATOM 1372 N N . LEU A 1 181 ? 5.961 0.452 19.298 1.00 47.28 181 LEU A N 1
ATOM 1373 C CA . LEU A 1 181 ? 6.287 0.927 17.954 1.00 47.28 181 LEU A CA 1
ATOM 1374 C C . LEU A 1 181 ? 6.712 -0.230 17.039 1.00 47.28 181 LEU A C 1
ATOM 1376 O O . LEU A 1 181 ? 7.365 -1.181 17.474 1.00 47.28 181 LEU A O 1
ATOM 1380 N N . TRP A 1 182 ? 6.358 -0.130 15.758 1.00 44.91 182 TRP A N 1
ATOM 1381 C CA . TRP A 1 182 ? 6.721 -1.093 14.718 1.00 44.91 182 TRP A CA 1
ATOM 1382 C C . TRP A 1 182 ? 8.231 -1.089 14.478 1.00 44.91 182 TRP A C 1
ATOM 1384 O O . TRP A 1 182 ? 8.783 -0.082 14.045 1.00 44.91 182 TRP A O 1
ATOM 1394 N N . ASN A 1 183 ? 8.903 -2.222 14.690 1.00 46.59 183 ASN A N 1
ATOM 1395 C CA . ASN A 1 183 ? 10.306 -2.373 14.304 1.00 46.59 183 ASN A CA 1
ATOM 1396 C C . ASN A 1 183 ? 10.409 -3.036 12.920 1.00 46.59 183 ASN A C 1
ATOM 1398 O O . ASN A 1 183 ? 10.684 -4.230 12.802 1.00 46.59 183 ASN A O 1
ATOM 1402 N N . LEU A 1 184 ? 10.132 -2.260 11.868 1.00 43.56 184 LEU A N 1
ATOM 1403 C CA . LEU A 1 184 ? 10.073 -2.745 10.480 1.00 43.56 184 LEU A CA 1
ATOM 1404 C C . LEU A 1 184 ? 11.429 -3.242 9.942 1.00 43.56 184 LEU A C 1
ATOM 1406 O O . LEU A 1 184 ? 11.460 -4.005 8.978 1.00 43.56 184 LEU A O 1
ATOM 1410 N N . SER A 1 185 ? 12.549 -2.877 10.580 1.00 42.69 185 SER A N 1
ATOM 1411 C CA . SER A 1 185 ? 13.887 -3.351 10.193 1.00 42.69 185 SER A CA 1
ATOM 1412 C C . SER A 1 185 ? 14.062 -4.863 10.391 1.00 42.69 185 SER A C 1
ATOM 1414 O O . SER A 1 185 ? 14.875 -5.482 9.707 1.00 42.69 185 SER A O 1
ATOM 1416 N N . ARG A 1 186 ? 13.227 -5.485 11.235 1.00 42.75 186 ARG A N 1
ATOM 1417 C CA . ARG A 1 186 ? 13.257 -6.927 11.518 1.00 42.75 186 ARG A CA 1
ATOM 1418 C C . ARG A 1 186 ? 12.819 -7.814 10.356 1.00 42.75 186 ARG A C 1
ATOM 1420 O O . ARG A 1 186 ? 13.178 -8.984 10.328 1.00 42.75 186 ARG A O 1
ATOM 1427 N N . LEU A 1 187 ? 12.095 -7.281 9.367 1.00 41.66 187 LEU A N 1
ATOM 1428 C CA . LEU A 1 187 ? 11.779 -8.021 8.133 1.00 41.66 187 LEU A CA 1
ATOM 1429 C C . LEU A 1 187 ? 13.041 -8.395 7.332 1.00 41.66 187 LEU A C 1
ATOM 1431 O O . LEU A 1 187 ? 12.991 -9.270 6.470 1.00 41.66 187 LEU A O 1
ATOM 1435 N N . LYS A 1 188 ? 14.170 -7.736 7.617 1.00 40.41 188 LYS A N 1
ATOM 1436 C CA . LYS A 1 188 ? 15.473 -7.993 6.996 1.00 40.41 188 LYS A CA 1
ATOM 1437 C C . LYS A 1 188 ? 16.320 -9.008 7.777 1.00 40.41 188 LYS A C 1
ATOM 1439 O O . LYS A 1 188 ? 17.404 -9.356 7.323 1.00 40.41 188 LYS A O 1
ATOM 1444 N N . GLU A 1 189 ? 15.857 -9.485 8.936 1.00 48.53 189 GLU A N 1
ATOM 1445 C CA . GLU A 1 189 ? 16.583 -10.478 9.736 1.00 48.53 189 GLU A CA 1
ATOM 1446 C C . GLU A 1 189 ? 16.538 -11.862 9.052 1.00 48.53 189 GLU A C 1
ATOM 1448 O O . GLU A 1 189 ? 15.445 -12.337 8.727 1.00 48.53 189 GLU A O 1
ATOM 1453 N N . PRO A 1 190 ? 17.678 -12.566 8.898 1.00 50.06 190 PRO A N 1
ATOM 1454 C CA . PRO A 1 190 ? 17.734 -13.877 8.242 1.00 50.06 190 PRO A CA 1
ATOM 1455 C C . PRO A 1 190 ? 16.794 -14.920 8.860 1.00 50.06 190 PRO A C 1
ATOM 1457 O O . PRO A 1 190 ? 16.194 -15.717 8.151 1.00 50.06 190 PRO A O 1
ATOM 1460 N N . GLU A 1 191 ? 16.610 -14.894 10.179 1.00 47.81 191 GLU A N 1
ATOM 1461 C CA . GLU A 1 191 ? 15.729 -15.823 10.901 1.00 47.81 191 GLU A CA 1
ATOM 1462 C C . GLU A 1 191 ? 14.233 -15.528 10.669 1.00 47.81 191 GLU A C 1
ATOM 1464 O O . GLU A 1 191 ? 13.413 -16.443 10.635 1.00 47.81 191 GLU A O 1
ATOM 1469 N N . VAL A 1 192 ? 13.871 -14.261 10.433 1.00 48.25 192 VAL A N 1
ATOM 1470 C CA . VAL A 1 192 ? 12.506 -13.846 10.057 1.00 48.25 192 VAL A CA 1
ATOM 1471 C C . VAL A 1 192 ? 12.233 -14.159 8.583 1.00 48.25 192 VAL A C 1
ATOM 1473 O O . VAL A 1 192 ? 11.125 -14.562 8.233 1.00 48.25 192 VAL A O 1
ATOM 1476 N N . GLN A 1 193 ? 13.252 -14.059 7.724 1.00 48.91 193 GLN A N 1
ATOM 1477 C CA . GLN A 1 193 ? 13.178 -14.524 6.336 1.00 48.91 193 GLN A CA 1
ATOM 1478 C C . GLN A 1 193 ? 13.035 -16.054 6.249 1.00 48.91 193 GLN A C 1
ATOM 1480 O O . GLN A 1 193 ? 12.172 -16.539 5.519 1.00 48.91 193 GLN A O 1
ATOM 1485 N N . LYS A 1 194 ? 13.795 -16.822 7.045 1.00 55.00 194 LYS A N 1
ATOM 1486 C CA . LYS A 1 194 ? 13.704 -18.296 7.121 1.00 55.00 194 LYS A CA 1
ATOM 1487 C C . LYS A 1 194 ? 12.348 -18.802 7.627 1.00 55.00 194 LYS A C 1
ATOM 1489 O O . LYS A 1 194 ? 11.898 -19.855 7.190 1.00 55.00 194 LYS A O 1
ATOM 1494 N N . LEU A 1 195 ? 11.661 -18.047 8.490 1.00 53.62 195 LEU A N 1
ATOM 1495 C CA . LEU A 1 195 ? 10.291 -18.350 8.944 1.00 53.62 195 LEU A CA 1
ATOM 1496 C C . LEU A 1 195 ? 9.240 -18.307 7.819 1.00 53.62 195 LEU A C 1
ATOM 1498 O O . LEU A 1 195 ? 8.136 -18.828 7.987 1.00 53.62 195 LEU A O 1
ATOM 1502 N N . LEU A 1 196 ? 9.559 -17.653 6.700 1.00 53.94 196 LEU A N 1
ATOM 1503 C CA . LEU A 1 196 ? 8.664 -17.436 5.562 1.00 53.94 196 LEU A CA 1
ATOM 1504 C C . LEU A 1 196 ? 9.131 -18.158 4.293 1.00 53.94 196 LEU A C 1
ATOM 1506 O O . LEU A 1 196 ? 8.318 -18.364 3.394 1.00 53.94 196 LEU A O 1
ATOM 1510 N N . TRP A 1 197 ? 10.414 -18.520 4.211 1.00 66.94 197 TRP A N 1
ATOM 1511 C CA . TRP A 1 197 ? 11.066 -19.048 3.017 1.00 66.94 197 TRP A CA 1
ATOM 1512 C C . TRP A 1 197 ? 11.676 -20.432 3.277 1.00 66.94 197 TRP A C 1
ATOM 1514 O O . TRP A 1 197 ? 12.748 -20.561 3.864 1.00 66.94 197 TRP A O 1
ATOM 1524 N N . THR A 1 198 ? 10.966 -21.480 2.855 1.00 77.88 198 THR A N 1
ATOM 1525 C CA . THR A 1 198 ? 11.347 -22.887 3.065 1.00 77.88 198 THR A CA 1
ATOM 1526 C C . THR A 1 198 ? 12.107 -23.459 1.866 1.00 77.88 198 THR A C 1
ATOM 1528 O O . THR A 1 198 ? 12.03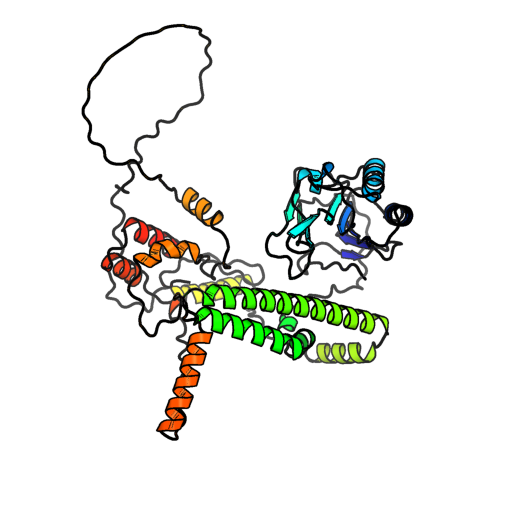2 -22.922 0.761 1.00 77.88 198 THR A O 1
ATOM 1531 N N . SER A 1 199 ? 12.782 -24.601 2.041 1.00 79.44 199 SER A N 1
ATOM 1532 C CA . SER A 1 199 ? 13.412 -25.347 0.935 1.00 79.44 199 SER A CA 1
ATOM 1533 C C . SER A 1 199 ? 12.414 -25.716 -0.169 1.00 79.44 199 SER A C 1
ATOM 1535 O O . SER A 1 199 ? 12.745 -25.671 -1.351 1.00 79.44 199 SER A O 1
ATOM 1537 N N . GLN A 1 200 ? 11.163 -26.000 0.199 1.00 81.81 200 GLN A N 1
ATOM 1538 C CA . GLN A 1 200 ? 10.078 -26.235 -0.751 1.00 81.81 200 GLN A CA 1
ATOM 1539 C C . GLN A 1 200 ? 9.728 -24.973 -1.555 1.00 81.81 200 GLN A C 1
ATOM 1541 O O . GLN A 1 200 ? 9.521 -25.054 -2.765 1.00 81.81 200 GLN A O 1
ATOM 1546 N N . LEU A 1 201 ? 9.666 -23.804 -0.908 1.00 80.62 201 LEU A N 1
ATOM 1547 C CA . LEU A 1 201 ? 9.436 -22.536 -1.606 1.00 80.62 201 LEU A CA 1
ATOM 1548 C C . LEU A 1 201 ? 10.601 -22.169 -2.517 1.00 80.62 201 LEU A C 1
ATOM 1550 O O . LEU A 1 201 ? 10.356 -21.705 -3.629 1.00 80.62 201 LEU A O 1
ATOM 1554 N N . GLN A 1 202 ? 11.833 -22.431 -2.080 1.00 82.00 202 GLN A N 1
ATOM 1555 C CA . GLN A 1 202 ? 13.023 -22.255 -2.904 1.00 82.00 202 GLN A CA 1
ATOM 1556 C C . GLN A 1 202 ? 12.964 -23.155 -4.143 1.00 82.00 202 GLN A C 1
ATOM 1558 O O . GLN A 1 202 ? 13.073 -22.648 -5.249 1.00 82.00 202 GLN A O 1
ATOM 1563 N N . ALA A 1 203 ? 12.653 -24.447 -3.998 1.00 85.50 203 ALA A N 1
ATOM 1564 C CA . ALA A 1 203 ? 12.529 -25.361 -5.136 1.00 85.50 203 ALA A CA 1
ATOM 1565 C C . ALA A 1 203 ? 11.438 -24.929 -6.139 1.00 85.50 203 ALA A C 1
ATOM 1567 O O . ALA A 1 203 ? 11.604 -25.058 -7.353 1.00 85.50 203 ALA A O 1
ATOM 1568 N N . LEU A 1 204 ? 10.318 -24.385 -5.649 1.00 83.25 204 LEU A N 1
ATOM 1569 C CA . LEU A 1 204 ? 9.259 -23.838 -6.503 1.00 83.25 204 LEU A CA 1
ATOM 1570 C C . LEU A 1 204 ? 9.683 -22.535 -7.199 1.00 83.25 204 LEU A C 1
ATOM 1572 O O . LEU A 1 204 ? 9.335 -22.336 -8.365 1.00 83.25 204 LEU A O 1
ATOM 1576 N N . ALA A 1 205 ? 10.435 -21.669 -6.513 1.00 75.75 205 ALA A N 1
ATOM 1577 C CA . ALA A 1 205 ? 11.022 -20.465 -7.099 1.00 75.75 205 ALA A CA 1
ATOM 1578 C C . ALA A 1 205 ? 12.040 -20.829 -8.189 1.00 75.75 205 ALA A C 1
ATOM 1580 O O . ALA A 1 205 ? 11.936 -20.340 -9.311 1.00 75.75 205 ALA A O 1
ATOM 1581 N N . ASP A 1 206 ? 12.939 -21.770 -7.901 1.00 82.69 206 ASP A N 1
ATOM 1582 C CA . ASP A 1 206 ? 13.957 -22.257 -8.830 1.00 82.69 206 ASP A CA 1
ATOM 1583 C C . ASP A 1 206 ? 13.319 -22.896 -10.065 1.00 82.69 206 ASP A C 1
ATOM 1585 O O . ASP A 1 206 ? 13.767 -22.667 -11.189 1.00 82.69 206 ASP A O 1
ATOM 1589 N N . ARG A 1 207 ? 12.228 -23.658 -9.889 1.00 84.38 207 ARG A N 1
ATOM 1590 C CA . ARG A 1 207 ? 11.473 -24.248 -11.004 1.00 84.38 207 ARG A CA 1
ATOM 1591 C C . ARG A 1 207 ? 10.819 -23.180 -11.878 1.00 84.38 207 ARG A C 1
ATOM 1593 O O . ARG A 1 207 ? 10.894 -23.290 -13.102 1.00 84.38 207 ARG A O 1
ATOM 1600 N N . ARG A 1 208 ? 10.201 -22.158 -11.275 1.00 90.31 208 ARG A N 1
ATOM 1601 C CA . ARG A 1 208 ? 9.656 -20.997 -11.997 1.00 90.31 208 ARG A CA 1
ATOM 1602 C C . ARG A 1 208 ? 10.764 -20.304 -12.792 1.00 90.31 208 ARG A C 1
ATOM 1604 O O . ARG A 1 208 ? 10.617 -20.111 -13.994 1.00 90.31 208 ARG A O 1
ATOM 1611 N N . ASP A 1 209 ? 11.889 -20.000 -12.156 1.00 73.31 209 ASP A N 1
ATOM 1612 C CA . ASP A 1 209 ? 12.985 -19.250 -12.777 1.00 73.31 209 ASP A CA 1
ATOM 1613 C C . ASP A 1 209 ? 13.720 -20.067 -13.846 1.00 73.31 209 ASP A C 1
ATOM 1615 O O . ASP A 1 209 ? 14.182 -19.531 -14.853 1.00 73.31 209 ASP A O 1
ATOM 1619 N N . TRP A 1 210 ? 13.793 -21.388 -13.688 1.00 86.69 210 TRP A N 1
ATOM 1620 C CA . TRP A 1 210 ? 14.279 -22.295 -14.726 1.00 86.69 210 TRP A CA 1
ATOM 1621 C C . TRP A 1 210 ? 13.366 -22.304 -15.960 1.00 86.69 210 TRP A C 1
ATOM 1623 O O . TRP A 1 210 ? 13.864 -22.213 -17.082 1.00 86.69 210 TRP A O 1
ATOM 1633 N N . LEU A 1 211 ? 12.041 -22.346 -15.776 1.00 72.00 211 LEU A N 1
ATOM 1634 C CA . LEU A 1 211 ? 11.077 -22.290 -16.885 1.00 72.00 211 LEU A CA 1
ATOM 1635 C C . LEU A 1 211 ? 11.080 -20.926 -17.580 1.00 72.00 211 LEU A C 1
ATOM 1637 O O . LEU A 1 211 ? 11.029 -20.868 -18.806 1.00 72.00 211 LEU A O 1
ATOM 1641 N N . TYR A 1 212 ? 11.230 -19.842 -16.817 1.00 66.56 212 TYR A N 1
ATOM 1642 C CA . TYR A 1 212 ? 11.415 -18.503 -17.372 1.00 66.56 212 TYR A CA 1
ATOM 1643 C C . TYR A 1 212 ? 12.680 -18.416 -18.237 1.00 66.56 212 TYR A C 1
ATOM 1645 O O . TYR A 1 212 ? 12.647 -17.875 -19.342 1.00 66.56 212 TYR A O 1
ATOM 1653 N N . ARG A 1 213 ? 13.793 -19.007 -17.777 1.00 77.50 213 ARG A N 1
ATOM 1654 C CA . ARG A 1 213 ? 15.022 -19.117 -18.575 1.00 77.50 213 ARG A CA 1
ATOM 1655 C C . ARG A 1 213 ? 14.782 -19.920 -19.854 1.00 77.50 213 ARG A C 1
ATOM 1657 O O . ARG A 1 213 ? 15.149 -19.450 -20.924 1.00 77.50 213 ARG A O 1
ATOM 1664 N N . LYS A 1 214 ? 14.129 -21.085 -19.783 1.00 77.81 214 LYS A N 1
ATOM 1665 C CA . LYS A 1 214 ? 13.812 -21.894 -20.976 1.00 77.81 214 LYS A CA 1
ATOM 1666 C C . LYS A 1 214 ? 12.954 -21.137 -21.988 1.00 77.81 214 LYS A C 1
ATOM 1668 O O . LYS A 1 214 ? 13.290 -21.136 -23.166 1.00 77.81 214 LYS A O 1
ATOM 1673 N N . TRP A 1 215 ? 11.932 -20.422 -21.525 1.00 83.56 215 TRP A N 1
ATOM 1674 C CA . TRP A 1 215 ? 11.126 -19.532 -22.359 1.00 83.56 215 TRP A CA 1
ATOM 1675 C C . TRP A 1 215 ? 11.969 -18.459 -23.052 1.00 83.56 215 TRP A C 1
ATOM 1677 O O . TRP A 1 215 ? 11.872 -18.270 -24.264 1.00 83.56 215 TRP A O 1
ATOM 1687 N N . ARG A 1 216 ? 12.838 -17.784 -22.297 1.00 68.19 216 ARG A N 1
ATOM 1688 C CA . ARG A 1 216 ? 13.664 -16.688 -22.806 1.00 68.19 216 ARG A CA 1
ATOM 1689 C C . ARG A 1 216 ? 14.608 -17.117 -23.934 1.00 68.19 216 ARG A C 1
ATOM 1691 O O . ARG A 1 216 ? 14.826 -16.331 -24.849 1.00 68.19 216 ARG A O 1
ATOM 1698 N N . TRP A 1 217 ? 15.140 -18.337 -23.863 1.00 77.69 217 TRP A N 1
ATOM 1699 C CA . TRP A 1 217 ? 16.067 -18.897 -24.855 1.00 77.69 217 TRP A CA 1
ATOM 1700 C C . TRP A 1 217 ? 15.383 -19.743 -25.939 1.00 77.69 217 TRP A C 1
ATOM 1702 O O . TRP A 1 217 ? 16.054 -20.234 -26.842 1.00 77.69 217 TRP A O 1
ATOM 1712 N N . SER A 1 218 ? 14.065 -19.934 -25.860 1.00 66.62 218 SER A N 1
ATOM 1713 C CA . SER A 1 218 ? 13.305 -20.669 -26.874 1.00 66.62 218 SER A CA 1
ATOM 1714 C C . SER A 1 218 ? 12.959 -19.797 -28.082 1.00 66.62 218 SER A C 1
ATOM 1716 O O . SER A 1 218 ? 12.744 -18.586 -27.961 1.00 66.62 218 SER A O 1
ATOM 1718 N N . LEU A 1 219 ? 12.890 -20.426 -29.254 1.00 74.12 219 LEU A N 1
ATOM 1719 C CA . LEU A 1 219 ? 12.581 -19.789 -30.532 1.00 74.12 219 LEU A CA 1
ATOM 1720 C C . LEU A 1 219 ? 11.281 -20.368 -31.100 1.00 74.12 219 LEU A C 1
ATOM 1722 O O . LEU A 1 219 ? 10.949 -21.526 -30.862 1.00 74.12 219 LEU A O 1
ATOM 1726 N N . GLY A 1 220 ? 10.540 -19.561 -31.860 1.00 69.75 220 GLY A N 1
ATOM 1727 C CA . GLY A 1 220 ? 9.315 -20.011 -32.524 1.00 69.75 220 GLY A CA 1
ATOM 1728 C C . GLY A 1 220 ? 8.221 -20.482 -31.557 1.00 69.75 220 GLY A C 1
ATOM 1729 O O . GLY A 1 220 ? 7.989 -19.869 -30.513 1.00 69.75 220 GLY A O 1
ATOM 1730 N N . ILE A 1 221 ? 7.524 -21.561 -31.927 1.00 63.16 221 ILE A N 1
ATOM 1731 C CA . ILE A 1 221 ? 6.327 -22.053 -31.223 1.00 63.16 221 ILE A CA 1
ATOM 1732 C C . ILE A 1 221 ? 6.620 -22.590 -29.813 1.00 63.16 221 ILE A C 1
ATOM 1734 O O . ILE A 1 221 ? 5.770 -22.487 -28.925 1.00 63.16 221 ILE A O 1
ATOM 1738 N N . ASP A 1 222 ? 7.852 -23.037 -29.556 1.00 60.84 222 ASP A N 1
ATOM 1739 C CA . ASP A 1 222 ? 8.303 -23.485 -28.233 1.00 60.84 222 ASP A CA 1
ATOM 1740 C C . ASP A 1 222 ? 8.192 -22.379 -27.179 1.00 60.84 222 ASP A C 1
ATOM 1742 O O . ASP A 1 222 ? 8.004 -22.646 -25.991 1.00 60.84 222 ASP A O 1
ATOM 1746 N N . LYS A 1 223 ? 8.231 -21.114 -27.607 1.00 66.44 223 LYS A N 1
ATOM 1747 C CA . LYS A 1 223 ? 8.051 -19.962 -26.726 1.00 66.44 223 LYS A CA 1
ATOM 1748 C C . LYS A 1 223 ? 6.667 -19.943 -26.082 1.00 66.44 223 LYS A C 1
ATOM 1750 O O . LYS A 1 223 ? 6.552 -19.611 -24.907 1.00 66.44 223 LYS A O 1
ATOM 1755 N N . ALA A 1 224 ? 5.619 -20.349 -26.795 1.00 56.41 224 ALA A N 1
ATOM 1756 C CA . ALA A 1 224 ? 4.285 -20.465 -26.206 1.00 56.41 224 ALA A CA 1
ATOM 1757 C C . ALA A 1 224 ? 4.221 -21.616 -25.186 1.00 56.41 224 ALA A C 1
ATOM 1759 O O . ALA A 1 224 ? 3.683 -21.444 -24.090 1.00 56.41 224 ALA A O 1
ATOM 1760 N N . TYR A 1 225 ? 4.846 -22.752 -25.505 1.00 68.88 225 TYR A N 1
ATOM 1761 C CA . TYR A 1 225 ? 4.912 -23.925 -24.631 1.00 68.88 225 TYR A CA 1
ATOM 1762 C C . TYR A 1 225 ? 5.629 -23.627 -23.303 1.00 68.88 225 TYR A C 1
ATOM 1764 O O . TYR A 1 225 ? 5.072 -23.831 -22.221 1.00 68.88 225 TYR A O 1
ATOM 1772 N N . TRP A 1 226 ? 6.839 -23.062 -23.360 1.00 64.00 226 TRP A N 1
ATOM 1773 C CA . TRP A 1 226 ? 7.603 -22.717 -22.158 1.00 64.00 226 TRP A CA 1
ATOM 1774 C C . TRP A 1 226 ? 6.963 -21.586 -21.351 1.00 64.00 226 TRP A C 1
ATOM 1776 O O . TRP A 1 226 ? 7.075 -21.579 -20.123 1.00 64.00 226 TRP A O 1
ATOM 1786 N N . TRP A 1 227 ? 6.260 -20.659 -22.011 1.00 72.50 227 TRP A N 1
ATOM 1787 C CA . TRP A 1 227 ? 5.489 -19.626 -21.321 1.00 72.50 227 TRP A CA 1
ATOM 1788 C C . TRP A 1 227 ? 4.325 -20.218 -20.523 1.00 72.50 227 TRP A C 1
ATOM 1790 O O . TRP A 1 227 ? 4.161 -19.872 -19.354 1.00 72.50 227 TRP A O 1
ATOM 1800 N N . GLY A 1 228 ? 3.564 -21.150 -21.108 1.00 65.75 228 GLY A N 1
ATOM 1801 C CA . GLY A 1 228 ? 2.485 -21.855 -20.410 1.00 65.75 228 GLY A CA 1
ATOM 1802 C C . GLY A 1 228 ? 2.987 -22.564 -19.150 1.00 65.75 228 GLY A C 1
ATOM 1803 O O . GLY A 1 228 ? 2.466 -22.345 -18.055 1.00 65.75 228 GLY A O 1
ATOM 1804 N N . LEU A 1 229 ? 4.088 -23.311 -19.271 1.00 69.38 229 LEU A N 1
ATOM 1805 C CA . LEU A 1 229 ? 4.715 -23.981 -18.130 1.00 69.38 229 LEU A CA 1
ATOM 1806 C C . LEU A 1 229 ? 5.228 -22.993 -17.070 1.00 69.38 229 LEU A C 1
ATOM 1808 O O . LEU A 1 229 ? 5.066 -23.233 -15.870 1.00 69.38 229 LEU A O 1
ATOM 1812 N N . HIS A 1 230 ? 5.837 -21.875 -17.483 1.00 77.62 230 HIS A N 1
ATOM 1813 C CA . HIS A 1 230 ? 6.266 -20.821 -16.561 1.00 77.62 230 HIS A CA 1
ATOM 1814 C C . HIS A 1 230 ? 5.081 -20.243 -15.778 1.00 77.62 230 HIS A C 1
ATOM 1816 O O . HIS A 1 230 ? 5.187 -20.088 -14.561 1.00 77.62 230 HIS A O 1
ATOM 1822 N N . GLN A 1 231 ? 3.952 -19.974 -16.439 1.00 75.06 231 GLN A N 1
ATOM 1823 C CA . GLN A 1 231 ? 2.755 -19.437 -15.790 1.00 75.06 231 GLN A CA 1
ATOM 182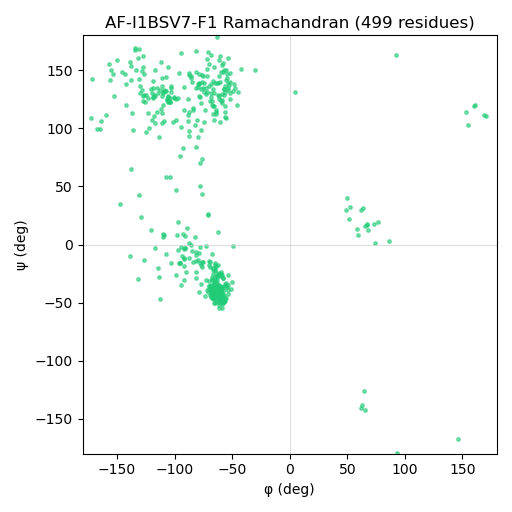4 C C . GLN A 1 231 ? 2.191 -20.408 -14.747 1.00 75.06 231 GLN A C 1
ATOM 1826 O O . GLN A 1 231 ? 1.905 -20.002 -13.618 1.00 75.06 231 GLN A O 1
ATOM 1831 N N . GLU A 1 232 ? 2.117 -21.704 -15.058 1.00 73.81 232 GLU A N 1
ATOM 1832 C CA . GLU A 1 232 ? 1.706 -22.722 -14.085 1.00 73.81 232 GLU A CA 1
ATOM 1833 C C . GLU A 1 232 ? 2.652 -22.790 -12.879 1.00 73.81 232 GLU A C 1
ATOM 1835 O O . GLU A 1 232 ? 2.209 -22.812 -11.725 1.00 73.81 232 GLU A O 1
ATOM 1840 N N . ALA A 1 233 ? 3.965 -22.782 -13.120 1.00 72.50 233 ALA A N 1
ATOM 1841 C CA . ALA A 1 233 ? 4.961 -22.776 -12.054 1.00 72.50 233 ALA A CA 1
ATOM 1842 C C . ALA A 1 233 ? 4.899 -21.493 -11.212 1.00 72.50 233 ALA A C 1
ATOM 1844 O O . ALA A 1 233 ? 5.039 -21.552 -9.990 1.00 72.50 233 ALA A O 1
ATOM 1845 N N . HIS A 1 234 ? 4.623 -20.347 -11.835 1.00 77.50 234 HIS A N 1
ATOM 1846 C CA . HIS A 1 234 ? 4.440 -19.068 -11.160 1.00 77.50 234 HIS A CA 1
ATOM 1847 C C . HIS A 1 234 ? 3.214 -19.085 -10.236 1.00 77.50 234 HIS A C 1
ATOM 1849 O O . HIS A 1 234 ? 3.307 -18.673 -9.075 1.00 77.50 234 HIS A O 1
ATOM 1855 N N . VAL A 1 235 ? 2.082 -19.620 -10.708 1.00 74.62 235 VAL A N 1
ATOM 1856 C CA . VAL A 1 235 ? 0.863 -19.795 -9.903 1.00 74.62 235 VAL A CA 1
ATOM 1857 C C . VAL A 1 235 ? 1.115 -20.751 -8.736 1.00 74.62 235 VAL A C 1
ATOM 1859 O O . VAL A 1 235 ? 0.772 -20.427 -7.594 1.00 74.62 235 VAL A O 1
ATOM 1862 N N . ARG A 1 236 ? 1.766 -21.897 -8.979 1.00 79.12 236 ARG A N 1
ATOM 1863 C CA . ARG A 1 236 ? 2.132 -22.867 -7.929 1.00 79.12 236 ARG A CA 1
ATOM 1864 C C . ARG A 1 236 ? 3.045 -22.249 -6.871 1.00 79.12 236 ARG A C 1
ATOM 1866 O O . ARG A 1 236 ? 2.756 -22.368 -5.681 1.00 79.12 236 ARG A O 1
ATOM 1873 N N . PHE A 1 237 ? 4.090 -21.534 -7.288 1.00 79.44 237 PHE A N 1
ATOM 1874 C CA . PHE A 1 237 ? 4.995 -20.822 -6.386 1.00 79.44 237 PHE A CA 1
ATOM 1875 C C . PHE A 1 237 ? 4.246 -19.786 -5.535 1.00 79.44 237 PHE A C 1
ATOM 1877 O O . PHE A 1 237 ? 4.321 -19.829 -4.307 1.00 79.44 237 PHE A O 1
ATOM 1884 N N . ARG A 1 238 ? 3.447 -18.902 -6.152 1.00 73.94 238 ARG A N 1
ATOM 1885 C CA . ARG A 1 238 ? 2.654 -17.901 -5.412 1.00 73.94 238 ARG A CA 1
ATOM 1886 C C . ARG A 1 238 ? 1.698 -18.552 -4.416 1.00 73.94 238 ARG A C 1
ATOM 1888 O O . ARG A 1 238 ? 1.575 -18.078 -3.289 1.00 73.94 238 ARG A O 1
ATOM 1895 N N . THR A 1 239 ? 1.039 -19.637 -4.811 1.00 74.31 239 THR A N 1
ATOM 1896 C CA . THR A 1 239 ? 0.094 -20.371 -3.957 1.00 74.31 239 THR A CA 1
ATOM 1897 C C . THR A 1 239 ? 0.796 -20.969 -2.740 1.00 74.31 239 THR A C 1
ATOM 1899 O O . THR A 1 239 ? 0.309 -20.827 -1.616 1.00 74.31 239 THR A O 1
ATOM 1902 N N . ALA A 1 240 ? 1.972 -21.566 -2.939 1.00 75.69 240 ALA A N 1
ATOM 1903 C CA . ALA A 1 240 ? 2.784 -22.106 -1.858 1.00 75.69 240 ALA A CA 1
ATOM 1904 C C . ALA A 1 240 ? 3.275 -21.004 -0.905 1.00 75.69 240 ALA A C 1
ATOM 1906 O O . ALA A 1 240 ? 3.156 -21.161 0.308 1.00 75.69 240 ALA A O 1
ATOM 1907 N N . VAL A 1 241 ? 3.729 -19.854 -1.422 1.00 69.75 241 VAL A N 1
ATOM 1908 C CA . VAL A 1 241 ? 4.119 -18.699 -0.589 1.00 69.75 241 VAL A CA 1
ATOM 1909 C C . VAL A 1 241 ? 2.942 -18.223 0.269 1.00 69.75 241 VAL A C 1
ATOM 1911 O O . VAL A 1 241 ? 3.099 -17.992 1.469 1.00 69.75 241 VAL A O 1
ATOM 1914 N N . LYS A 1 242 ? 1.738 -18.110 -0.310 1.00 65.06 242 LYS A N 1
ATOM 1915 C CA . LYS A 1 242 ? 0.519 -17.748 0.438 1.00 65.06 242 LYS A CA 1
ATOM 1916 C C . LYS A 1 242 ? 0.197 -18.767 1.537 1.00 65.06 242 LYS A C 1
ATOM 1918 O O . LYS A 1 242 ? -0.244 -18.386 2.620 1.00 65.06 242 LYS A O 1
ATOM 1923 N N . ARG A 1 243 ? 0.377 -20.062 1.265 1.00 72.75 243 ARG A N 1
ATOM 1924 C CA . ARG A 1 243 ? 0.151 -21.140 2.239 1.00 72.75 243 ARG A CA 1
ATOM 1925 C C . ARG A 1 243 ? 1.150 -21.067 3.397 1.00 72.75 243 ARG A C 1
ATOM 1927 O O . ARG A 1 243 ? 0.709 -20.998 4.540 1.00 72.75 243 ARG A O 1
ATOM 1934 N N . ALA A 1 244 ? 2.444 -20.962 3.103 1.00 69.38 244 ALA A N 1
ATOM 1935 C CA . ALA A 1 244 ? 3.500 -20.870 4.110 1.00 69.38 244 ALA A CA 1
ATOM 1936 C C . ALA A 1 244 ? 3.330 -19.646 5.026 1.00 69.38 244 ALA A C 1
ATOM 1938 O O . ALA A 1 244 ? 3.434 -19.761 6.245 1.00 69.38 244 ALA A O 1
ATOM 1939 N N . LYS A 1 245 ? 2.966 -18.482 4.465 1.00 60.66 245 LYS A N 1
ATOM 1940 C CA . LYS A 1 245 ? 2.631 -17.281 5.253 1.00 60.66 245 LYS A CA 1
ATOM 1941 C C . LYS A 1 245 ? 1.489 -17.532 6.241 1.00 60.66 245 LYS A C 1
ATOM 1943 O O . LYS A 1 245 ? 1.578 -17.133 7.400 1.00 60.66 245 LYS A O 1
ATOM 1948 N N . ARG A 1 246 ? 0.420 -18.203 5.795 1.00 63.66 246 ARG A N 1
ATOM 1949 C CA . ARG A 1 246 ? -0.745 -18.529 6.637 1.00 63.66 246 ARG A CA 1
ATOM 1950 C C . ARG A 1 246 ? -0.404 -19.531 7.737 1.00 63.66 246 ARG A C 1
ATOM 1952 O O . ARG A 1 246 ? -0.877 -19.375 8.857 1.00 63.66 246 ARG A O 1
ATOM 1959 N N . GLU A 1 247 ? 0.403 -20.539 7.430 1.00 65.12 247 GLU A N 1
ATOM 1960 C CA . GLU A 1 247 ? 0.859 -21.540 8.402 1.00 65.12 247 GLU A CA 1
ATOM 1961 C C . GLU A 1 247 ? 1.782 -20.917 9.459 1.00 65.12 247 GLU A C 1
ATOM 1963 O O . GLU A 1 247 ? 1.564 -21.126 10.650 1.00 65.12 247 GLU A O 1
ATOM 1968 N N . SER A 1 248 ? 2.722 -20.062 9.044 1.00 58.78 248 SER A N 1
ATOM 1969 C CA . SER A 1 248 ? 3.611 -19.313 9.944 1.00 58.78 248 SER A CA 1
ATOM 1970 C C . SER A 1 248 ? 2.830 -18.377 10.881 1.00 58.78 248 SER A C 1
ATOM 1972 O O . SER A 1 248 ? 3.063 -18.359 12.090 1.00 58.78 248 SER A O 1
ATOM 1974 N N . TRP A 1 249 ? 1.821 -17.669 10.356 1.00 52.03 249 TRP A N 1
ATOM 1975 C CA . TRP A 1 249 ? 0.935 -16.826 11.168 1.00 52.03 249 TRP A CA 1
ATOM 1976 C C . TRP A 1 249 ? 0.112 -17.631 12.182 1.00 52.03 249 TRP A C 1
ATOM 1978 O O . TRP A 1 249 ? 0.032 -17.245 13.346 1.00 52.03 249 TRP A O 1
ATOM 1988 N N . ARG A 1 250 ? -0.456 -18.776 11.778 1.00 62.41 250 ARG A N 1
ATOM 1989 C CA . ARG A 1 250 ? -1.174 -19.669 12.705 1.00 62.41 250 ARG A CA 1
ATOM 1990 C C . ARG A 1 250 ? -0.259 -20.176 13.816 1.00 62.41 250 ARG A C 1
ATOM 1992 O O . ARG A 1 250 ? -0.614 -20.042 14.979 1.00 62.41 250 ARG A O 1
ATOM 1999 N N . ALA A 1 251 ? 0.937 -20.656 13.475 1.00 59.06 251 ALA A N 1
ATOM 2000 C CA . ALA A 1 251 ? 1.906 -21.136 14.458 1.00 59.06 251 ALA A CA 1
ATOM 2001 C C . ALA A 1 251 ? 2.304 -20.048 15.473 1.00 59.06 251 ALA A C 1
ATOM 2003 O O . ALA A 1 251 ? 2.435 -20.329 16.666 1.00 59.06 251 ALA A O 1
ATOM 2004 N N . PHE A 1 252 ? 2.448 -18.799 15.018 1.00 52.25 252 PHE A N 1
ATOM 2005 C CA . PHE A 1 252 ? 2.679 -17.643 15.884 1.00 52.25 252 PHE A CA 1
ATOM 2006 C C . PHE A 1 252 ? 1.502 -17.380 16.838 1.00 52.25 252 PHE A C 1
ATOM 2008 O O . PHE A 1 252 ? 1.715 -17.255 18.045 1.00 52.25 252 PHE A O 1
ATOM 2015 N N . CYS A 1 253 ? 0.267 -17.343 16.325 1.00 50.97 253 CYS A N 1
ATOM 2016 C CA . CYS A 1 253 ? -0.933 -17.188 17.151 1.00 50.97 253 CYS A CA 1
ATOM 2017 C C . CYS A 1 253 ? -1.064 -18.315 18.185 1.00 50.97 253 CYS A C 1
ATOM 2019 O O . CYS A 1 253 ? -1.350 -18.051 19.351 1.00 50.97 253 CYS A O 1
ATOM 2021 N N . ASP A 1 254 ? -0.788 -19.556 17.787 1.00 58.25 254 ASP A N 1
ATOM 2022 C CA . ASP A 1 254 ? -0.856 -20.713 18.674 1.00 58.25 254 ASP A CA 1
ATOM 2023 C C . ASP A 1 254 ? 0.242 -20.669 19.752 1.00 58.25 254 ASP A C 1
ATOM 2025 O O . ASP A 1 254 ? 0.019 -21.063 20.895 1.00 58.25 254 ASP A O 1
ATOM 2029 N N . SER A 1 255 ? 1.435 -20.162 19.418 1.00 50.44 255 SER A N 1
ATOM 2030 C CA . SER A 1 255 ? 2.520 -19.953 20.386 1.00 50.44 255 SER A CA 1
ATOM 2031 C C . SER A 1 255 ? 2.171 -18.893 21.428 1.00 50.44 255 SER A C 1
ATOM 2033 O O . SER A 1 255 ? 2.544 -19.048 22.589 1.00 50.44 255 SER A O 1
ATOM 2035 N N . LEU A 1 256 ? 1.475 -17.827 21.028 1.00 45.91 256 LEU A N 1
ATOM 2036 C CA . LEU A 1 256 ? 0.979 -16.804 21.949 1.00 45.91 256 LEU A CA 1
ATOM 2037 C C . LEU A 1 256 ? -0.133 -17.349 22.852 1.00 45.91 256 LEU A C 1
ATOM 2039 O O . LEU A 1 256 ? -0.142 -17.059 24.044 1.00 45.91 256 LEU A O 1
ATOM 2043 N N . ALA A 1 257 ? -1.027 -18.176 22.306 1.00 47.75 257 ALA A N 1
ATOM 2044 C CA . ALA A 1 257 ? -2.123 -18.784 23.056 1.00 47.75 257 ALA A CA 1
ATOM 2045 C C . ALA A 1 257 ? -1.651 -19.806 24.110 1.00 47.75 257 ALA A C 1
ATOM 2047 O O . ALA A 1 257 ? -2.316 -19.985 25.125 1.00 47.75 257 ALA A O 1
ATOM 2048 N N . ARG A 1 258 ? -0.499 -20.464 23.897 1.00 58.16 258 ARG A N 1
ATOM 2049 C CA . ARG A 1 258 ? 0.043 -21.511 24.789 1.00 58.16 258 ARG A CA 1
ATOM 2050 C C . ARG A 1 258 ? 0.898 -21.006 25.963 1.00 58.16 258 ARG A C 1
ATOM 2052 O O . ARG A 1 258 ? 1.361 -21.820 26.753 1.00 58.16 258 ARG A O 1
ATOM 2059 N N . GLY A 1 259 ? 1.099 -19.694 26.109 1.00 47.53 259 GLY A N 1
ATOM 2060 C CA . GLY A 1 259 ? 1.599 -19.105 27.361 1.00 47.53 259 GLY A CA 1
ATOM 2061 C C . GLY A 1 259 ? 3.098 -19.248 27.674 1.00 47.53 259 GLY A C 1
ATOM 2062 O O . GLY A 1 259 ? 3.482 -19.040 28.823 1.00 47.53 259 GLY A O 1
ATOM 2063 N N . ASP A 1 260 ? 3.974 -19.533 26.704 1.00 48.97 260 ASP A N 1
ATOM 2064 C CA . ASP A 1 260 ? 5.428 -19.623 26.951 1.00 48.97 260 ASP A CA 1
ATOM 2065 C C . ASP A 1 260 ? 6.097 -18.229 27.059 1.00 48.97 260 ASP A C 1
ATOM 2067 O O . ASP A 1 260 ? 6.834 -17.752 26.189 1.00 48.97 260 ASP A O 1
ATOM 2071 N N . PHE A 1 261 ? 5.788 -17.524 28.153 1.00 48.41 261 PHE A N 1
ATOM 2072 C CA . PHE A 1 261 ? 6.274 -16.174 28.454 1.00 48.41 261 PHE A CA 1
ATOM 2073 C C . PHE A 1 261 ? 7.790 -16.120 28.724 1.00 48.41 261 PHE A C 1
ATOM 2075 O O . PHE A 1 261 ? 8.403 -15.068 28.551 1.00 48.41 261 PHE A O 1
ATOM 2082 N N . SER A 1 262 ? 8.429 -17.230 29.107 1.00 42.66 262 SER A N 1
ATOM 2083 C CA . SER A 1 262 ? 9.854 -17.298 29.479 1.00 42.66 262 SER A CA 1
ATOM 2084 C C . SER A 1 262 ? 10.785 -17.024 28.291 1.00 42.66 262 SER A C 1
ATOM 2086 O O . SER A 1 262 ? 11.688 -16.180 28.367 1.00 42.66 262 SER A O 1
ATOM 2088 N N . ALA A 1 263 ? 10.518 -17.664 27.149 1.00 45.06 263 ALA A N 1
ATOM 2089 C CA . ALA A 1 263 ? 11.270 -17.449 25.915 1.00 45.06 263 ALA A CA 1
ATOM 2090 C C . ALA A 1 263 ? 11.066 -16.026 25.358 1.00 45.06 263 ALA A C 1
ATOM 2092 O O . ALA A 1 263 ? 12.008 -15.403 24.853 1.00 45.06 263 ALA A O 1
ATOM 2093 N N . ALA A 1 264 ? 9.855 -15.480 25.509 1.00 42.34 264 ALA A N 1
ATOM 2094 C CA . ALA A 1 264 ? 9.522 -14.111 25.128 1.00 42.34 264 ALA A CA 1
ATOM 2095 C C . ALA A 1 264 ? 10.229 -13.077 26.026 1.00 42.34 264 ALA A C 1
ATOM 2097 O O . ALA A 1 264 ? 10.840 -12.136 25.518 1.00 42.34 264 ALA A O 1
ATOM 2098 N N . VAL A 1 265 ? 10.234 -13.275 27.348 1.00 40.66 265 VAL A N 1
ATOM 2099 C CA . VAL A 1 265 ? 10.862 -12.371 28.327 1.00 40.66 265 VAL A CA 1
ATOM 2100 C C . VAL A 1 265 ? 12.389 -12.405 28.239 1.00 40.66 265 VAL A C 1
ATOM 2102 O O . VAL A 1 265 ? 13.025 -11.358 28.358 1.00 40.66 265 VAL A O 1
ATOM 2105 N N . ARG A 1 266 ? 13.004 -13.562 27.956 1.00 42.16 266 ARG A N 1
ATOM 2106 C CA . ARG A 1 266 ? 14.457 -13.666 27.727 1.00 42.16 266 ARG A CA 1
ATOM 2107 C C . ARG A 1 266 ? 14.884 -12.867 26.486 1.00 42.16 266 ARG A C 1
ATOM 2109 O O . ARG A 1 266 ? 15.862 -12.124 26.550 1.00 42.16 266 ARG A O 1
ATOM 2116 N N . ARG A 1 267 ? 14.089 -12.909 25.407 1.00 42.41 267 ARG A N 1
ATOM 2117 C CA . ARG A 1 267 ? 14.248 -12.037 24.225 1.00 42.41 267 ARG A CA 1
ATOM 2118 C C . ARG A 1 267 ? 14.025 -10.559 24.557 1.00 42.41 267 ARG A C 1
ATOM 2120 O O . ARG A 1 267 ? 14.811 -9.726 24.121 1.00 42.41 267 ARG A O 1
ATOM 2127 N N . VAL A 1 268 ? 13.031 -10.223 25.381 1.00 39.66 268 VAL A N 1
ATOM 2128 C CA . VAL A 1 268 ? 12.762 -8.841 25.832 1.00 39.66 268 VAL A CA 1
ATOM 2129 C C . VAL A 1 268 ? 13.889 -8.281 26.716 1.00 39.66 268 VAL A C 1
ATOM 2131 O O . VAL A 1 268 ? 14.260 -7.119 26.555 1.00 39.66 268 VAL A O 1
ATOM 2134 N N . LYS A 1 269 ? 14.493 -9.088 27.599 1.00 36.06 269 LYS A N 1
ATOM 2135 C CA . LYS A 1 269 ? 15.665 -8.694 28.406 1.00 36.06 269 LYS A CA 1
ATOM 2136 C C . LYS A 1 269 ? 16.918 -8.501 27.545 1.00 36.06 269 LYS A C 1
ATOM 2138 O O . LYS A 1 269 ? 17.664 -7.549 27.754 1.00 36.06 269 LYS A O 1
ATOM 2143 N N . GLN A 1 270 ? 17.112 -9.328 26.519 1.00 42.59 270 GLN A N 1
ATOM 2144 C CA . GLN A 1 270 ? 18.209 -9.160 25.558 1.00 42.59 270 GLN A CA 1
ATOM 2145 C C . GLN A 1 270 ? 18.019 -7.908 24.676 1.00 42.59 270 GLN A C 1
ATOM 2147 O O . GLN A 1 270 ? 18.983 -7.202 24.381 1.00 42.59 270 GLN A O 1
ATOM 2152 N N . VAL A 1 271 ? 16.763 -7.587 24.338 1.00 38.09 271 VAL A N 1
ATOM 2153 C CA . VAL A 1 271 ? 16.333 -6.322 23.715 1.00 38.09 271 VAL A CA 1
ATOM 2154 C C . VAL A 1 271 ? 16.549 -5.126 24.641 1.00 38.09 271 VAL A C 1
ATOM 2156 O O . VAL A 1 271 ? 16.808 -4.044 24.136 1.00 38.09 271 VAL A O 1
ATOM 2159 N N . HIS A 1 272 ? 16.453 -5.289 25.965 1.00 35.16 272 HIS A N 1
ATOM 2160 C CA . HIS A 1 272 ? 16.685 -4.229 26.953 1.00 35.16 272 HIS A CA 1
ATOM 2161 C C . HIS A 1 272 ? 18.169 -3.875 27.114 1.00 35.16 272 HIS A C 1
ATOM 2163 O O . HIS A 1 272 ? 18.524 -2.701 27.064 1.00 35.16 272 HIS A O 1
ATOM 2169 N N . ASN A 1 273 ? 19.048 -4.874 27.201 1.00 37.25 273 ASN A N 1
ATOM 2170 C CA . ASN A 1 273 ? 20.479 -4.636 27.426 1.00 37.25 273 ASN A CA 1
ATOM 2171 C C . ASN A 1 273 ? 21.232 -4.121 26.187 1.00 37.25 273 ASN A C 1
ATOM 2173 O O . ASN A 1 273 ? 22.332 -3.595 26.315 1.00 37.25 273 ASN A O 1
ATOM 2177 N N . ARG A 1 274 ? 20.646 -4.230 24.988 1.00 43.28 274 ARG A N 1
ATOM 2178 C CA . ARG A 1 274 ? 21.222 -3.699 23.739 1.00 43.28 274 ARG A CA 1
ATOM 2179 C C . ARG A 1 274 ? 20.660 -2.330 23.330 1.00 43.28 274 ARG A C 1
ATOM 2181 O O . ARG A 1 274 ? 21.005 -1.835 22.266 1.00 43.28 274 ARG A O 1
ATOM 2188 N N . ARG A 1 275 ? 19.853 -1.688 24.191 1.00 46.06 275 ARG A N 1
ATOM 2189 C CA . ARG A 1 275 ? 19.296 -0.323 24.032 1.00 46.06 275 ARG A CA 1
ATOM 2190 C C . ARG A 1 275 ? 20.327 0.805 24.171 1.00 46.06 275 ARG A C 1
ATOM 2192 O O . ARG A 1 275 ? 19.948 1.913 24.542 1.00 46.06 275 ARG A O 1
ATOM 2199 N N . ARG A 1 276 ? 21.616 0.575 23.904 1.00 35.16 276 ARG A N 1
ATOM 2200 C CA . ARG A 1 276 ? 22.517 1.721 23.736 1.00 35.16 276 ARG A CA 1
ATOM 2201 C C . ARG A 1 276 ? 22.269 2.306 22.338 1.00 35.16 276 ARG A C 1
ATOM 2203 O O . ARG A 1 276 ? 22.332 1.541 21.376 1.00 35.16 276 ARG A O 1
ATOM 2210 N N . PRO A 1 277 ? 21.899 3.595 22.231 1.00 35.34 277 PRO A N 1
ATOM 2211 C CA . PRO A 1 277 ? 21.489 4.214 20.973 1.00 35.34 277 PRO A CA 1
ATOM 2212 C C . PRO A 1 277 ? 22.536 4.016 19.874 1.00 35.34 277 PRO A C 1
ATOM 2214 O O . PRO A 1 277 ? 23.719 4.255 20.108 1.00 35.34 277 PRO A O 1
ATOM 2217 N N . GLN A 1 278 ? 22.104 3.635 18.669 1.00 37.28 278 GLN A N 1
ATOM 2218 C CA . GLN A 1 278 ? 22.861 3.999 17.474 1.00 37.28 278 GLN A CA 1
ATOM 2219 C C . GLN A 1 278 ? 22.611 5.481 17.195 1.00 37.28 278 GLN A C 1
ATOM 2221 O O . GLN A 1 278 ? 21.481 5.959 17.297 1.00 37.28 278 GLN A O 1
ATOM 2226 N N . VAL A 1 279 ? 23.693 6.195 16.905 1.00 37.59 279 VAL A N 1
ATOM 2227 C CA . VAL A 1 279 ? 23.749 7.647 16.740 1.00 37.59 279 VAL A CA 1
ATOM 2228 C C . VAL A 1 279 ? 22.834 8.073 15.585 1.00 37.59 279 VAL A C 1
ATOM 2230 O O . VAL A 1 279 ? 23.155 7.869 14.420 1.00 37.59 279 VAL A O 1
ATOM 2233 N N . SER A 1 280 ? 21.678 8.657 15.908 1.00 48.09 280 SER A N 1
ATOM 2234 C CA . SER A 1 280 ? 20.986 9.569 14.992 1.00 48.09 280 SER A CA 1
ATOM 2235 C C . SER A 1 280 ? 21.886 10.783 14.804 1.00 48.09 280 SER A C 1
ATOM 2237 O O . SER A 1 280 ? 22.454 11.248 15.793 1.00 48.09 280 SER A O 1
ATOM 2239 N N . TYR A 1 281 ? 22.003 11.314 13.582 1.00 52.72 281 TYR A N 1
ATOM 2240 C CA . TYR A 1 281 ? 22.637 12.619 13.389 1.00 52.72 281 TYR A CA 1
ATOM 2241 C C . TYR A 1 281 ? 21.889 13.631 14.265 1.00 52.72 281 TYR A C 1
ATOM 2243 O O . TYR A 1 281 ? 20.701 13.890 14.068 1.00 52.72 281 TYR A O 1
ATOM 2251 N N . ALA A 1 282 ? 22.565 14.089 15.312 1.00 59.09 282 ALA A N 1
ATOM 2252 C CA . ALA A 1 282 ? 22.067 15.039 16.285 1.00 59.09 282 ALA A CA 1
ATOM 2253 C C . ALA A 1 282 ? 22.979 16.251 16.176 1.00 59.09 282 ALA A C 1
ATOM 2255 O O . ALA A 1 282 ? 24.165 16.171 16.494 1.00 59.09 282 ALA A O 1
ATOM 2256 N N . HIS A 1 283 ? 22.437 17.345 15.656 1.00 74.00 283 HIS A N 1
ATOM 2257 C CA . HIS A 1 283 ? 23.159 18.604 15.610 1.00 74.00 283 HIS A CA 1
ATOM 2258 C C . HIS A 1 283 ? 23.078 19.264 16.997 1.00 74.00 283 HIS A C 1
ATOM 2260 O O . HIS A 1 283 ? 21.982 19.262 17.570 1.00 74.00 283 HIS A O 1
ATOM 2266 N N . PRO A 1 284 ? 24.180 19.816 17.544 1.00 79.94 284 PRO A N 1
ATOM 2267 C CA . PRO A 1 284 ? 24.194 20.460 18.864 1.00 79.94 284 PRO A CA 1
ATOM 2268 C C . PRO A 1 284 ? 23.091 21.512 19.028 1.00 79.94 284 PRO A C 1
ATOM 2270 O O . PRO A 1 284 ? 22.429 21.567 20.059 1.00 79.94 284 PRO A O 1
ATOM 2273 N N . ASP A 1 285 ? 22.827 22.258 17.956 1.00 80.81 285 ASP A N 1
ATOM 2274 C CA . ASP A 1 285 ? 21.833 23.339 17.919 1.00 80.81 285 ASP A CA 1
ATOM 2275 C C . ASP A 1 285 ? 20.416 22.878 17.514 1.00 80.81 285 ASP A C 1
ATOM 2277 O O . ASP A 1 285 ? 19.546 23.682 17.184 1.00 80.81 285 ASP A O 1
ATOM 2281 N N . GLY A 1 286 ? 20.163 21.566 17.519 1.00 79.50 286 GLY A N 1
ATOM 2282 C CA . GLY A 1 286 ? 18.839 20.989 17.300 1.00 79.50 286 GLY A CA 1
ATOM 2283 C C . GLY A 1 286 ? 18.506 20.607 15.846 1.00 79.50 286 GLY A C 1
ATOM 2284 O O . GLY A 1 286 ? 19.317 20.734 14.929 1.00 79.50 286 GLY A O 1
ATOM 2285 N N . PRO A 1 287 ? 17.292 20.077 15.609 1.00 73.50 287 PRO A N 1
ATOM 2286 C CA . PRO A 1 287 ? 16.926 19.408 14.356 1.00 73.50 287 PRO A CA 1
ATOM 2287 C C . PRO A 1 287 ? 16.864 20.337 13.137 1.00 73.50 287 PRO A C 1
ATOM 2289 O O . PRO A 1 287 ? 17.164 19.889 12.035 1.00 73.50 287 PRO A O 1
ATOM 2292 N N . VAL A 1 288 ? 16.531 21.620 13.323 1.00 81.50 288 VAL A N 1
ATOM 2293 C CA . VAL A 1 288 ? 16.539 22.625 12.242 1.00 81.50 288 VAL A CA 1
ATOM 2294 C C . VAL A 1 288 ? 17.969 22.895 11.773 1.00 81.50 288 VAL A C 1
ATOM 2296 O O . VAL A 1 288 ? 18.245 22.860 10.577 1.00 81.50 288 VAL A O 1
ATOM 2299 N N . ALA A 1 289 ? 18.899 23.090 12.712 1.00 82.12 289 ALA A N 1
ATOM 2300 C CA . ALA A 1 289 ? 20.313 23.251 12.396 1.00 82.12 289 ALA A CA 1
ATOM 2301 C C . ALA A 1 289 ? 20.883 21.988 11.733 1.00 82.12 289 ALA A C 1
ATOM 2303 O O . ALA A 1 289 ? 21.631 22.087 10.767 1.00 82.12 289 ALA A O 1
ATOM 2304 N N . GLY A 1 290 ? 20.440 20.801 12.160 1.00 82.69 290 GLY A N 1
ATOM 2305 C CA . GLY A 1 290 ? 20.798 19.547 11.500 1.00 82.69 290 GLY A CA 1
ATOM 2306 C C . GLY A 1 290 ? 20.275 19.426 10.065 1.00 82.69 290 GLY A C 1
ATOM 2307 O O . GLY A 1 290 ? 21.020 19.000 9.184 1.00 82.69 290 GLY A O 1
ATOM 2308 N N . ALA A 1 291 ? 19.025 19.831 9.810 1.00 82.88 291 ALA A N 1
ATOM 2309 C CA . ALA A 1 291 ? 18.459 19.868 8.462 1.00 82.88 291 ALA A CA 1
ATOM 2310 C C . ALA A 1 291 ? 19.240 20.840 7.563 1.00 82.88 291 ALA A C 1
ATOM 2312 O O . ALA A 1 291 ? 19.585 20.497 6.434 1.00 82.88 291 ALA A O 1
ATOM 2313 N N . ASN A 1 292 ? 19.578 22.022 8.087 1.00 85.88 292 ASN A N 1
ATOM 2314 C CA . ASN A 1 292 ? 20.344 23.032 7.363 1.00 85.88 292 ASN A CA 1
ATOM 2315 C C . ASN A 1 292 ? 21.790 22.598 7.101 1.00 85.88 292 ASN A C 1
ATOM 2317 O O . ASN A 1 292 ? 22.250 22.769 5.980 1.00 85.88 292 ASN A O 1
ATOM 2321 N N . ALA A 1 293 ? 22.460 21.957 8.062 1.00 86.69 293 ALA A N 1
ATOM 2322 C CA . ALA A 1 293 ? 23.811 21.423 7.887 1.00 86.69 293 ALA A CA 1
ATOM 2323 C C . ALA A 1 293 ? 23.860 20.303 6.832 1.00 86.69 293 ALA A C 1
ATOM 2325 O O . ALA A 1 293 ? 24.766 20.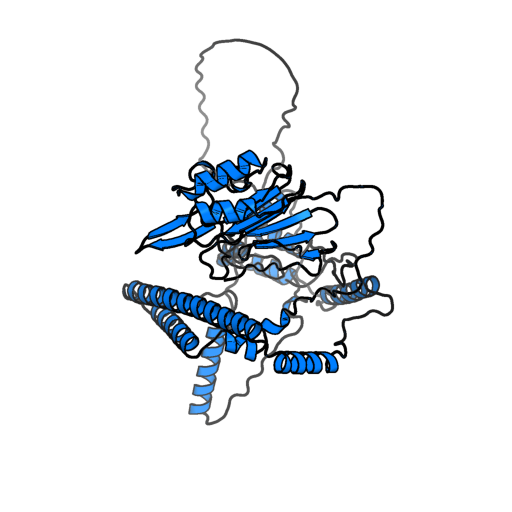261 5.999 1.00 86.69 293 ALA A O 1
ATOM 2326 N N . MET A 1 294 ? 22.860 19.412 6.817 1.00 83.38 294 MET A N 1
ATOM 2327 C CA . MET A 1 294 ? 22.719 18.408 5.755 1.00 83.38 294 MET A CA 1
ATOM 2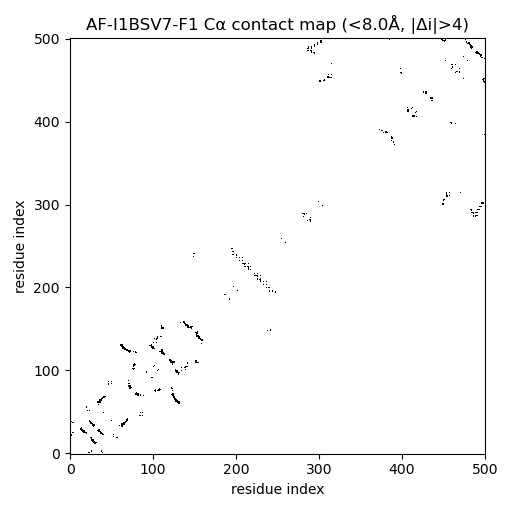328 C C . MET A 1 294 ? 22.431 19.052 4.398 1.00 83.38 294 MET A C 1
ATOM 2330 O O . MET A 1 294 ? 22.991 18.631 3.388 1.00 83.38 294 MET A O 1
ATOM 2334 N N . ARG A 1 295 ? 21.591 20.089 4.369 1.00 89.81 295 ARG A N 1
ATOM 2335 C CA . ARG A 1 295 ? 21.336 20.884 3.167 1.00 89.81 295 ARG A CA 1
ATOM 2336 C C . ARG A 1 295 ? 22.603 21.559 2.657 1.00 89.81 295 ARG A C 1
ATOM 2338 O O . ARG A 1 295 ? 22.853 21.484 1.465 1.00 89.81 295 ARG A O 1
ATOM 2345 N N . ASP A 1 296 ? 23.415 22.159 3.523 1.00 89.31 296 ASP A N 1
ATOM 2346 C CA . ASP A 1 296 ? 24.668 22.822 3.138 1.00 89.31 296 ASP A CA 1
ATOM 2347 C C . ASP A 1 296 ? 25.683 21.816 2.585 1.00 89.31 296 ASP A C 1
ATOM 2349 O O . ASP A 1 296 ? 26.363 22.086 1.594 1.00 89.31 296 ASP A O 1
ATOM 2353 N N . HIS A 1 297 ? 25.724 20.611 3.160 1.00 86.88 297 HIS A N 1
ATOM 2354 C CA . HIS A 1 297 ? 26.513 19.514 2.612 1.00 86.88 297 HIS A CA 1
ATOM 2355 C C . HIS A 1 297 ? 26.053 19.120 1.202 1.00 86.88 297 HIS A C 1
ATOM 2357 O O . HIS A 1 297 ? 26.877 19.044 0.293 1.00 86.88 297 HIS A O 1
ATOM 2363 N N . LEU A 1 298 ? 24.752 18.902 0.991 1.00 84.75 298 LEU A N 1
ATOM 2364 C CA . LEU A 1 298 ? 24.218 18.554 -0.330 1.00 84.75 298 LEU A CA 1
ATOM 2365 C C . LEU A 1 298 ? 24.401 19.695 -1.336 1.00 84.75 298 LEU A C 1
ATOM 2367 O O . LEU A 1 298 ? 24.842 19.452 -2.454 1.00 84.75 298 LEU A O 1
ATOM 2371 N N . ALA A 1 299 ? 24.152 20.940 -0.934 1.00 86.56 299 ALA A N 1
ATOM 2372 C CA . ALA A 1 299 ? 24.392 22.115 -1.763 1.00 86.56 299 ALA A CA 1
ATOM 2373 C C . ALA A 1 299 ? 25.866 22.216 -2.182 1.00 86.56 299 ALA A C 1
ATOM 2375 O O . ALA A 1 299 ? 26.150 22.563 -3.323 1.00 86.56 299 ALA A O 1
ATOM 2376 N N . SER A 1 300 ? 26.805 21.848 -1.302 1.00 86.06 300 SER A N 1
ATOM 2377 C CA . SER A 1 300 ? 28.225 21.739 -1.647 1.00 86.06 300 SER A CA 1
ATOM 2378 C C . SER A 1 300 ? 28.490 20.629 -2.671 1.00 86.06 300 SER A C 1
ATOM 2380 O O . SER A 1 300 ? 29.186 20.882 -3.655 1.00 86.06 300 SER A O 1
ATOM 2382 N N . VAL A 1 301 ? 27.897 19.443 -2.504 1.00 83.62 301 VAL A N 1
ATOM 2383 C CA . VAL A 1 301 ? 28.030 18.322 -3.457 1.00 83.62 301 VAL A CA 1
ATOM 2384 C C . VAL A 1 301 ? 27.506 18.702 -4.849 1.00 83.62 301 VAL A C 1
ATOM 2386 O O . VAL A 1 301 ? 28.183 18.444 -5.841 1.00 83.62 301 VAL A O 1
ATOM 2389 N N . TYR A 1 302 ? 26.360 19.387 -4.923 1.00 84.88 302 TYR A N 1
ATOM 2390 C CA . TYR A 1 302 ? 25.710 19.801 -6.176 1.00 84.88 302 TYR A CA 1
ATOM 2391 C C . TYR A 1 302 ? 26.098 21.211 -6.662 1.00 84.88 302 TYR A C 1
ATOM 2393 O O . TYR A 1 302 ? 25.485 21.748 -7.590 1.00 84.88 302 TYR A O 1
ATOM 2401 N N . SER A 1 303 ? 27.099 21.839 -6.037 1.00 83.50 303 SER A N 1
ATOM 2402 C CA . SER A 1 303 ? 27.527 23.220 -6.330 1.00 83.50 303 SER A CA 1
ATOM 2403 C C . SER A 1 303 ? 28.220 23.383 -7.680 1.00 83.50 303 SER A C 1
ATOM 2405 O O . SER A 1 303 ? 28.447 24.508 -8.122 1.00 83.50 303 SER A O 1
ATOM 2407 N N . GLY A 1 304 ? 28.624 22.272 -8.305 1.00 79.31 304 GLY A N 1
ATOM 2408 C CA . GLY A 1 304 ? 29.414 22.297 -9.530 1.00 79.31 304 GLY A CA 1
ATOM 2409 C C . GLY A 1 304 ? 30.836 22.828 -9.346 1.00 79.31 304 GLY A C 1
ATOM 2410 O O . GLY A 1 304 ? 31.520 23.072 -10.335 1.00 79.31 304 GLY A O 1
ATOM 2411 N N . SER A 1 305 ? 31.313 22.965 -8.103 1.00 80.75 305 SER A N 1
ATOM 2412 C CA . SER A 1 305 ? 32.678 23.419 -7.786 1.00 80.75 305 SER A CA 1
ATOM 2413 C C . SER A 1 305 ? 33.780 22.527 -8.370 1.00 80.75 305 SER A C 1
ATOM 2415 O O . SER A 1 305 ? 34.881 23.005 -8.622 1.00 80.75 305 SER A O 1
ATOM 2417 N N . GLY A 1 306 ? 33.483 21.248 -8.618 1.00 77.62 306 GLY A N 1
ATOM 2418 C CA . GLY A 1 306 ? 34.391 20.295 -9.262 1.00 77.62 306 GLY A CA 1
ATOM 2419 C C . GLY A 1 306 ? 34.341 20.274 -10.794 1.00 77.62 306 GLY A C 1
ATOM 2420 O O . GLY A 1 306 ? 35.038 19.461 -11.397 1.00 77.62 306 GLY A O 1
ATOM 2421 N N . LEU A 1 307 ? 33.517 21.109 -11.439 1.00 81.69 307 LEU A N 1
ATOM 2422 C CA . LEU A 1 307 ? 33.417 21.131 -12.899 1.00 81.69 307 LEU A CA 1
ATOM 2423 C C . LEU A 1 307 ? 34.628 21.831 -13.547 1.00 81.69 307 LEU A C 1
ATOM 2425 O O . LEU A 1 307 ? 35.120 22.827 -13.014 1.00 81.69 307 LEU A O 1
ATOM 2429 N N . PRO A 1 308 ? 35.094 21.369 -14.723 1.00 82.00 308 PRO A N 1
ATOM 2430 C CA . PRO A 1 308 ? 36.194 22.007 -15.443 1.00 82.00 308 PRO A CA 1
ATOM 2431 C C . PRO A 1 308 ? 35.817 23.413 -15.936 1.00 82.00 308 PRO A C 1
ATOM 2433 O O . PRO A 1 308 ? 34.656 23.693 -16.224 1.00 82.00 308 PRO A O 1
ATOM 2436 N N . SER A 1 309 ? 36.807 24.299 -16.095 1.00 79.94 309 SER A N 1
ATOM 2437 C CA . SER A 1 309 ? 36.590 25.674 -16.581 1.00 79.94 309 SER A CA 1
ATOM 2438 C C . SER A 1 309 ? 36.110 25.728 -18.035 1.00 79.94 309 SER A C 1
ATOM 2440 O O . SER A 1 309 ? 35.347 26.618 -18.408 1.00 79.94 309 SER A O 1
ATOM 2442 N N . SER A 1 310 ? 36.548 24.769 -18.857 1.00 84.31 310 SER A N 1
ATOM 2443 C CA . SER A 1 310 ? 36.053 24.579 -20.221 1.00 84.31 310 SER A CA 1
ATOM 2444 C C . SER A 1 310 ? 34.836 23.663 -20.181 1.00 84.31 310 SER A C 1
ATOM 2446 O O . SER A 1 310 ? 34.955 22.484 -19.846 1.00 84.31 310 SER A O 1
ATOM 2448 N N . ARG A 1 311 ? 33.662 24.221 -20.485 1.00 83.75 311 ARG A N 1
ATOM 2449 C CA . ARG A 1 311 ? 32.384 23.501 -20.491 1.00 83.75 311 ARG A CA 1
ATOM 2450 C C . ARG A 1 311 ? 31.672 23.695 -21.821 1.00 83.75 311 ARG A C 1
ATOM 2452 O O . ARG A 1 311 ? 31.844 24.749 -22.439 1.00 83.75 311 ARG A O 1
ATOM 2459 N N . PRO A 1 312 ? 30.833 22.734 -22.238 1.00 85.38 312 PRO A N 1
ATOM 2460 C CA . PRO A 1 312 ? 29.973 22.934 -23.390 1.00 85.38 312 PRO A CA 1
ATOM 2461 C C . PRO A 1 312 ? 29.071 24.168 -23.201 1.00 85.38 312 PRO A C 1
ATOM 2463 O O . PRO A 1 312 ? 28.717 24.507 -22.059 1.00 85.38 312 PRO A O 1
ATOM 2466 N N . PRO A 1 313 ? 28.696 24.855 -24.296 1.00 83.12 313 PRO A N 1
ATOM 2467 C CA . PRO A 1 313 ? 27.819 26.010 -24.205 1.00 83.12 313 PRO A CA 1
ATOM 2468 C C . PRO A 1 313 ? 26.464 25.593 -23.610 1.00 83.12 313 PRO A C 1
ATOM 2470 O O . PRO A 1 313 ? 26.007 24.466 -23.855 1.00 83.12 313 PRO A O 1
ATOM 2473 N N . PRO A 1 314 ? 25.823 26.470 -22.813 1.00 78.56 314 PRO A N 1
ATOM 2474 C CA . PRO A 1 314 ? 24.459 26.230 -22.363 1.00 78.56 314 PRO A CA 1
ATOM 2475 C C . PRO A 1 314 ? 23.536 26.069 -23.576 1.00 78.56 314 PRO A C 1
ATOM 2477 O O . PRO A 1 314 ? 23.843 26.553 -24.669 1.00 78.56 314 PRO A O 1
ATOM 2480 N N . LEU A 1 315 ? 22.409 25.383 -23.383 1.00 75.38 315 LEU A N 1
ATOM 2481 C CA . LEU A 1 315 ? 21.387 25.324 -24.420 1.00 75.38 315 LEU A CA 1
ATOM 2482 C C . LEU A 1 315 ? 20.977 26.756 -24.797 1.00 75.38 315 LEU A C 1
ATOM 2484 O O . LEU A 1 315 ? 20.821 27.587 -23.897 1.00 75.38 315 LEU A O 1
ATOM 2488 N N . PRO A 1 316 ? 20.824 27.066 -26.095 1.00 68.50 316 PRO A N 1
ATOM 2489 C CA . PRO A 1 316 ? 20.294 28.357 -26.494 1.00 68.50 316 PRO A CA 1
ATOM 2490 C C . PRO A 1 316 ? 18.918 28.535 -25.852 1.00 68.50 316 PRO A C 1
ATOM 2492 O O . PRO A 1 316 ? 18.095 27.615 -25.880 1.00 68.50 316 PRO A O 1
ATOM 2495 N N . SER A 1 317 ? 18.674 29.708 -25.263 1.00 57.91 317 SER A N 1
ATOM 2496 C CA . SER A 1 317 ? 17.326 30.079 -24.842 1.00 57.91 317 SER A CA 1
ATOM 2497 C C . SER A 1 317 ? 16.406 29.905 -26.047 1.00 57.91 317 SER A C 1
ATOM 2499 O O . SER A 1 317 ? 16.815 30.278 -27.152 1.00 57.91 317 SER A O 1
ATOM 2501 N N . PRO A 1 318 ? 15.203 29.333 -25.888 1.00 53.22 318 PRO A N 1
ATOM 2502 C CA . PRO A 1 318 ? 14.252 29.323 -26.983 1.00 53.22 318 PRO A CA 1
ATOM 2503 C C . PRO A 1 318 ? 14.059 30.783 -27.407 1.00 53.22 318 PRO A C 1
ATOM 2505 O O . PRO A 1 318 ? 13.515 31.584 -26.647 1.00 53.22 318 PRO A O 1
ATOM 2508 N N . ASN A 1 319 ? 14.581 31.164 -28.583 1.00 43.72 319 ASN A N 1
ATOM 2509 C CA . ASN A 1 319 ? 14.186 32.409 -29.240 1.00 43.72 319 ASN A CA 1
ATOM 2510 C C . ASN A 1 319 ? 12.662 32.408 -29.192 1.00 43.72 319 ASN A C 1
ATOM 2512 O O . ASN A 1 319 ? 12.096 31.357 -29.467 1.00 43.72 319 ASN A O 1
ATOM 2516 N N . GLY A 1 320 ? 12.019 33.519 -28.823 1.00 41.38 320 GLY A N 1
ATOM 2517 C CA . GLY A 1 320 ? 10.586 33.611 -28.481 1.00 41.38 320 GLY A CA 1
ATOM 2518 C C . GLY A 1 320 ? 9.571 32.987 -29.457 1.00 41.38 320 GLY A C 1
ATOM 2519 O O . GLY A 1 320 ? 8.386 32.970 -29.165 1.00 41.38 320 GLY A O 1
ATOM 2520 N N . HIS A 1 321 ? 10.018 32.418 -30.571 1.00 37.94 321 HIS A N 1
ATOM 2521 C CA . HIS A 1 321 ? 9.387 31.284 -31.230 1.00 37.94 321 HIS A CA 1
ATOM 2522 C C . HIS A 1 321 ? 9.768 29.943 -30.578 1.00 37.94 321 HIS A C 1
ATOM 2524 O O . HIS A 1 321 ? 10.594 29.172 -31.075 1.00 37.94 321 HIS A O 1
ATOM 2530 N N . VAL A 1 322 ? 9.052 29.595 -29.509 1.00 39.34 322 VAL A N 1
ATOM 2531 C CA . VAL A 1 322 ? 8.626 28.194 -29.378 1.00 39.34 322 VAL A CA 1
ATOM 2532 C C . VAL A 1 322 ? 7.858 27.878 -30.681 1.00 39.34 322 VAL A C 1
ATOM 2534 O O . VAL A 1 322 ? 7.158 28.771 -31.158 1.00 39.34 322 VAL A O 1
ATOM 2537 N N . PRO A 1 323 ? 7.945 26.690 -31.310 1.00 38.09 323 PRO A N 1
ATOM 2538 C CA . PRO A 1 323 ? 7.289 26.407 -32.603 1.00 38.09 323 PRO A CA 1
ATOM 2539 C C . PRO A 1 323 ? 5.748 26.492 -32.596 1.00 38.09 323 PRO A C 1
ATOM 2541 O O . PRO A 1 323 ? 5.093 26.037 -33.529 1.00 38.09 323 PRO A O 1
ATOM 2544 N N . PHE A 1 324 ? 5.168 27.022 -31.524 1.00 37.16 324 PHE A N 1
ATOM 2545 C CA . PHE A 1 324 ? 3.757 27.084 -31.222 1.00 37.16 324 PHE A CA 1
ATOM 2546 C C . PHE A 1 324 ? 3.395 28.566 -31.105 1.00 37.16 324 PHE A C 1
ATOM 2548 O O . PHE A 1 324 ? 3.808 29.244 -30.166 1.00 37.16 324 PHE A O 1
ATOM 2555 N N . ASP A 1 325 ? 2.680 29.072 -32.104 1.00 33.22 325 ASP A N 1
ATOM 2556 C CA . ASP A 1 325 ? 2.170 30.439 -32.134 1.00 33.22 325 ASP A CA 1
ATOM 2557 C C . ASP A 1 325 ? 1.124 30.614 -31.016 1.00 33.22 325 ASP A C 1
ATOM 2559 O O . ASP A 1 325 ? 0.037 30.038 -31.066 1.00 33.22 325 ASP A O 1
ATOM 2563 N N . LEU A 1 326 ? 1.483 31.346 -29.958 1.00 35.78 326 LEU A N 1
ATOM 2564 C CA . LEU A 1 326 ? 0.640 31.601 -28.779 1.00 35.78 326 LEU A CA 1
ATOM 2565 C C . LEU A 1 326 ? -0.357 32.761 -28.997 1.00 35.78 326 LEU A C 1
ATOM 2567 O O . LEU A 1 326 ? -1.025 33.176 -28.054 1.00 35.78 326 LEU A O 1
ATOM 2571 N N . GLY A 1 327 ? -0.459 33.303 -30.215 1.00 32.28 327 GLY A N 1
ATOM 2572 C CA . GLY A 1 327 ? -1.171 34.553 -30.502 1.00 32.28 327 GLY A CA 1
ATOM 2573 C C . GLY A 1 327 ? -2.654 34.465 -30.883 1.00 32.28 327 GLY A C 1
ATOM 2574 O O . GLY A 1 327 ? -3.210 35.485 -31.276 1.00 32.28 327 GLY A O 1
ATOM 2575 N N . SER A 1 328 ? -3.323 33.308 -30.814 1.00 34.22 328 SER A N 1
ATOM 2576 C CA . SER A 1 328 ? -4.736 33.208 -31.238 1.00 34.22 328 SER A CA 1
ATOM 2577 C C . SER A 1 328 ? -5.611 32.367 -30.311 1.00 34.22 328 SER A C 1
ATOM 2579 O O . SER A 1 328 ? -6.170 31.343 -30.689 1.00 34.22 328 SER A O 1
ATOM 2581 N N . VAL A 1 329 ? -5.786 32.836 -29.079 1.00 33.22 329 VAL A N 1
ATOM 2582 C CA . VAL A 1 329 ? -6.996 32.521 -28.313 1.00 33.22 329 VAL A CA 1
ATOM 2583 C C . VAL A 1 329 ? -7.591 33.855 -27.892 1.00 33.22 329 VAL A C 1
ATOM 2585 O O . VAL A 1 329 ? -7.119 34.485 -26.953 1.00 33.22 329 VAL A O 1
ATOM 2588 N N . SER A 1 330 ? -8.568 34.326 -28.665 1.00 33.19 330 SER A N 1
ATOM 2589 C CA . SER A 1 330 ? -9.445 35.415 -28.251 1.00 33.19 330 SER A CA 1
ATOM 2590 C C . SER A 1 330 ? -10.220 34.968 -27.014 1.00 33.19 330 SER A C 1
ATOM 2592 O O . SER A 1 330 ? -10.806 33.885 -27.008 1.00 33.19 330 SER A O 1
ATOM 2594 N N . GLU A 1 331 ? -10.181 35.792 -25.975 1.00 34.00 331 GLU A N 1
ATOM 2595 C CA . GLU A 1 331 ? -10.978 35.645 -24.763 1.00 34.00 331 GLU A CA 1
ATOM 2596 C C . GLU A 1 331 ? -12.465 35.791 -25.121 1.00 34.00 331 GLU A C 1
ATOM 2598 O O . GLU A 1 331 ? -12.886 36.850 -25.582 1.00 34.00 331 GLU A O 1
ATOM 2603 N N . ASP A 1 332 ? -13.257 34.731 -24.935 1.00 32.12 332 ASP A N 1
ATOM 2604 C CA . ASP A 1 332 ? -14.714 34.861 -24.877 1.00 32.12 332 ASP A CA 1
ATOM 2605 C C . ASP A 1 332 ? -15.094 35.332 -23.467 1.00 32.12 332 ASP A C 1
ATOM 2607 O O . ASP A 1 332 ? -14.999 34.597 -22.479 1.00 32.12 332 ASP A O 1
ATOM 2611 N N . ASP A 1 333 ? -15.490 36.598 -23.412 1.00 31.61 333 ASP A N 1
ATOM 2612 C CA . ASP A 1 333 ? -15.999 37.332 -22.259 1.00 31.61 333 ASP A CA 1
ATOM 2613 C C . ASP A 1 333 ? -17.449 36.885 -21.940 1.00 31.61 333 ASP A C 1
ATOM 2615 O O . ASP A 1 333 ? -18.285 36.826 -22.851 1.00 31.61 333 ASP A O 1
ATOM 2619 N N . PRO A 1 334 ? -17.820 36.551 -20.687 1.00 36.25 334 PRO A N 1
ATOM 2620 C CA . PRO A 1 334 ? -19.170 36.114 -20.361 1.00 36.25 334 PRO A CA 1
ATOM 2621 C C . PRO A 1 334 ? -20.045 37.299 -19.933 1.00 36.25 334 PRO A C 1
ATOM 2623 O O . PRO A 1 334 ? -20.283 37.516 -18.745 1.00 36.25 334 PRO A O 1
ATOM 2626 N N . SER A 1 335 ? -20.600 38.026 -20.900 1.00 34.81 335 SER A N 1
ATOM 2627 C CA . SER A 1 335 ? -21.778 38.872 -20.677 1.00 34.81 335 SER A CA 1
ATOM 2628 C C . SER A 1 335 ? -22.432 39.281 -21.993 1.00 34.81 335 SER A C 1
ATOM 2630 O O . SER A 1 335 ? -21.905 40.152 -22.671 1.00 34.81 335 SER A O 1
ATOM 2632 N N . ASP A 1 336 ? -23.588 38.707 -22.330 1.00 27.89 336 ASP A N 1
ATOM 2633 C CA . ASP A 1 336 ? -24.814 39.494 -22.518 1.00 27.89 336 ASP A CA 1
ATOM 2634 C C . ASP A 1 336 ? -26.040 38.582 -22.707 1.00 27.89 336 ASP A C 1
ATOM 2636 O O . ASP A 1 336 ? -26.009 37.511 -23.314 1.00 27.89 336 ASP A O 1
ATOM 2640 N N . SER A 1 337 ? -27.137 39.043 -22.136 1.00 35.19 337 SER A N 1
ATOM 2641 C CA . SER A 1 337 ? -28.513 38.592 -22.280 1.00 35.19 337 SER A CA 1
ATOM 2642 C C . SER A 1 337 ? -29.113 39.013 -23.625 1.00 35.19 337 SER A C 1
ATOM 2644 O O . SER A 1 337 ? -28.984 40.167 -24.011 1.00 35.19 337 SER A O 1
ATOM 2646 N N . GLY A 1 338 ? -29.887 38.151 -24.298 1.00 28.38 338 GLY A N 1
ATOM 2647 C CA . GLY A 1 338 ? -30.697 38.624 -25.430 1.00 28.38 338 GLY A CA 1
ATOM 2648 C C . GLY A 1 338 ? -31.375 37.560 -26.289 1.00 28.38 338 GLY A C 1
ATOM 2649 O O . GLY A 1 338 ? -30.742 36.841 -27.048 1.00 28.38 338 GLY A O 1
ATOM 2650 N N . SER A 1 339 ? -32.699 37.520 -26.180 1.00 29.39 339 SER A N 1
ATOM 2651 C CA . SER A 1 339 ? -33.704 36.869 -27.027 1.00 29.39 339 SER A CA 1
ATOM 2652 C C . SER A 1 339 ? -33.493 36.999 -28.548 1.00 29.39 339 SER A C 1
ATOM 2654 O O . SER A 1 339 ? -33.096 38.061 -29.016 1.00 29.39 339 SER A O 1
ATOM 2656 N N . GLY A 1 340 ? -33.954 36.015 -29.340 1.00 26.42 340 GLY A N 1
ATOM 2657 C CA . GLY A 1 340 ? -34.315 36.275 -30.746 1.00 26.42 340 GLY A CA 1
ATOM 2658 C C . GLY A 1 340 ? -34.262 35.097 -31.726 1.00 26.42 340 GLY A C 1
ATOM 2659 O O . GLY A 1 340 ? -33.212 34.726 -32.223 1.00 26.42 340 GLY A O 1
ATOM 2660 N N . SER A 1 341 ? -35.446 34.578 -32.043 1.00 28.58 341 SER A N 1
ATOM 2661 C CA . SER A 1 341 ? -35.879 33.840 -33.245 1.00 28.58 341 SER A CA 1
ATOM 2662 C C . SER A 1 341 ? -35.195 34.154 -34.592 1.00 28.58 341 SER A C 1
ATOM 2664 O O . SER A 1 341 ? -34.969 35.322 -34.889 1.00 28.58 341 SER A O 1
ATOM 2666 N N . GLY A 1 342 ? -35.109 33.166 -35.503 1.00 25.94 342 GLY A N 1
ATOM 2667 C CA . GLY A 1 342 ? -35.095 33.454 -36.950 1.00 25.94 342 GLY A CA 1
ATOM 2668 C C . GLY A 1 342 ? -34.534 32.379 -37.890 1.00 25.94 342 GLY A C 1
ATOM 2669 O O . GLY A 1 342 ? -33.370 32.021 -37.817 1.00 25.94 342 GLY A O 1
ATOM 2670 N N . LEU A 1 343 ? -35.395 31.915 -38.797 1.00 27.80 343 LEU A N 1
ATOM 2671 C CA . LEU A 1 343 ? -35.189 31.056 -39.976 1.00 27.80 343 LEU A CA 1
ATOM 2672 C C . LEU A 1 343 ? -34.103 31.551 -40.961 1.00 27.80 343 LEU A C 1
ATOM 2674 O O . LEU A 1 343 ? -33.900 32.755 -41.073 1.00 27.80 343 LEU A O 1
ATOM 2678 N N . GLY A 1 344 ? -33.578 30.663 -41.824 1.00 25.20 344 GLY A N 1
ATOM 2679 C CA . GLY A 1 344 ? -33.151 31.083 -43.172 1.00 25.20 344 GLY A CA 1
ATOM 2680 C C . GLY A 1 344 ? -32.040 30.284 -43.861 1.00 25.20 344 GLY A C 1
ATOM 2681 O O . GLY A 1 344 ? -30.887 30.323 -43.455 1.00 25.20 344 GLY A O 1
ATOM 2682 N N . SER A 1 345 ? -32.405 29.618 -44.957 1.00 28.80 345 SER A N 1
ATOM 2683 C CA . SER A 1 345 ? -31.559 28.965 -45.966 1.00 28.80 345 SER A CA 1
ATOM 2684 C C . SER A 1 345 ? -30.621 29.930 -46.716 1.00 28.80 345 SER A C 1
ATOM 2686 O O . SER A 1 345 ? -30.965 31.096 -46.883 1.00 28.80 345 SER A O 1
ATOM 2688 N N . GLY A 1 346 ? -29.529 29.433 -47.318 1.00 26.06 346 GLY A N 1
ATOM 2689 C CA . GLY A 1 346 ? -28.813 30.195 -48.355 1.00 26.06 346 GLY A CA 1
ATOM 2690 C C . GLY A 1 346 ? -27.439 29.665 -48.774 1.00 26.06 346 GLY A C 1
ATOM 2691 O O . GLY A 1 346 ? -26.480 29.733 -48.021 1.00 26.06 346 GLY A O 1
ATOM 2692 N N . SER A 1 347 ? -27.370 29.172 -50.007 1.00 31.61 347 SER A N 1
ATOM 2693 C CA . SER A 1 347 ? -26.213 28.695 -50.775 1.00 31.61 347 SER A CA 1
ATOM 2694 C C . SER A 1 347 ? -25.095 29.733 -50.984 1.00 31.61 347 SER A C 1
ATOM 2696 O O . SER A 1 347 ? -25.375 30.920 -51.112 1.00 31.61 347 SER A O 1
ATOM 2698 N N . GLY A 1 348 ? -23.849 29.280 -51.183 1.00 27.52 348 GLY A N 1
ATOM 2699 C CA . GLY A 1 348 ? -22.756 30.128 -51.680 1.00 27.52 348 GLY A CA 1
ATOM 2700 C C . GLY A 1 348 ? -21.472 29.352 -51.991 1.00 27.52 348 GLY A C 1
ATOM 2701 O O . GLY A 1 348 ? -20.802 28.867 -51.088 1.00 27.52 348 GLY A O 1
ATOM 2702 N N . LEU A 1 349 ? -21.155 29.224 -53.281 1.00 31.75 349 LEU A N 1
ATOM 2703 C CA . LEU A 1 349 ? -19.930 28.645 -53.842 1.00 31.75 349 LEU A CA 1
ATOM 2704 C C . LEU A 1 349 ? -18.721 29.569 -53.612 1.00 31.75 349 LEU A C 1
ATOM 2706 O O . LEU A 1 349 ? -18.848 30.783 -53.747 1.00 31.75 349 LEU A O 1
ATOM 2710 N N . GLY A 1 350 ? -17.538 28.994 -53.380 1.00 27.72 350 GLY A N 1
ATOM 2711 C CA . GLY A 1 350 ? -16.276 29.736 -53.341 1.00 27.72 350 GLY A CA 1
ATOM 2712 C C . GLY A 1 350 ? -15.061 28.813 -53.364 1.00 27.72 350 GLY A C 1
ATOM 2713 O O . GLY A 1 350 ? -14.694 28.227 -52.352 1.00 27.72 350 GLY A O 1
ATOM 2714 N N . SER A 1 351 ? -14.467 28.669 -54.545 1.00 31.94 351 SER A N 1
ATOM 2715 C CA . SER A 1 351 ? -13.239 27.925 -54.827 1.00 31.94 351 SER A CA 1
ATOM 2716 C C . SER A 1 351 ? -12.024 28.510 -54.100 1.00 31.94 351 SER A C 1
ATOM 2718 O O . SER A 1 351 ? -11.827 29.722 -54.110 1.00 31.94 351 SER A O 1
ATOM 2720 N N . GLY A 1 352 ? -11.156 27.653 -53.560 1.00 26.97 352 GLY A N 1
ATOM 2721 C CA . GLY A 1 352 ? -9.872 28.061 -52.992 1.00 26.97 352 GLY A CA 1
ATOM 2722 C C . GLY A 1 352 ? -8.944 26.868 -52.797 1.00 26.97 352 GLY A C 1
ATOM 2723 O O . GLY A 1 352 ? -9.077 26.113 -51.841 1.00 26.97 352 GLY A O 1
ATOM 2724 N N . SER A 1 353 ? -8.027 26.688 -53.742 1.00 33.94 353 SER A N 1
ATOM 2725 C CA . SER A 1 353 ? -6.935 25.718 -53.724 1.00 33.94 353 SER A CA 1
ATOM 2726 C C . SER A 1 353 ? -6.046 25.913 -52.490 1.00 33.94 353 SER A C 1
ATOM 2728 O O . SER A 1 353 ? -5.558 27.015 -52.256 1.00 33.94 353 SER A O 1
ATOM 2730 N N . GLY A 1 354 ? -5.780 24.847 -51.736 1.00 25.81 354 GLY A N 1
ATOM 2731 C CA . GLY A 1 354 ? -4.873 24.886 -50.591 1.00 25.81 354 GLY A CA 1
ATOM 2732 C C . GLY A 1 354 ? -4.372 23.493 -50.246 1.00 25.81 354 GLY A C 1
ATOM 2733 O O . GLY A 1 354 ? -5.139 22.626 -49.843 1.00 25.81 354 GLY A O 1
ATOM 2734 N N . SER A 1 355 ? -3.084 23.286 -50.484 1.00 29.70 355 SER A N 1
ATOM 2735 C CA . SER A 1 355 ? -2.318 22.058 -50.322 1.00 29.70 355 SER A CA 1
ATOM 2736 C C . SER A 1 355 ? -2.599 21.319 -49.015 1.00 29.70 355 SER A C 1
ATOM 2738 O O . SER A 1 355 ? -2.513 21.883 -47.927 1.00 29.70 355 SER A O 1
ATOM 2740 N N . GLY A 1 356 ? -2.853 20.017 -49.131 1.00 32.03 356 GLY A N 1
ATOM 2741 C CA . GLY A 1 356 ? -2.841 19.115 -47.992 1.00 32.03 356 GLY A CA 1
ATOM 2742 C C . GLY A 1 356 ? -1.456 19.077 -47.351 1.00 32.03 356 GLY A C 1
ATOM 2743 O O . GLY A 1 356 ? -0.454 18.778 -47.999 1.00 32.03 356 GLY A O 1
ATOM 2744 N N . SER A 1 357 ? -1.400 19.355 -46.057 1.00 30.70 357 SER A N 1
ATOM 2745 C CA . SER A 1 357 ? -0.338 18.891 -45.173 1.00 30.70 357 SER A CA 1
ATOM 2746 C C . SER A 1 357 ? -0.989 18.550 -43.843 1.00 30.70 357 SER A C 1
ATOM 2748 O O . SER A 1 357 ? -1.708 19.356 -43.261 1.00 30.70 357 SER A O 1
ATOM 2750 N N . GLY A 1 358 ? -0.836 17.280 -43.472 1.00 27.31 3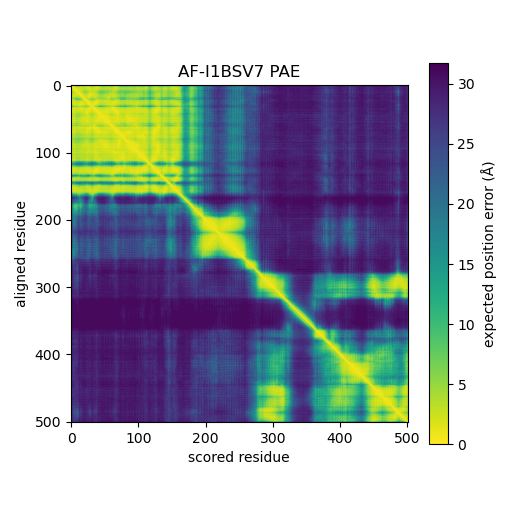58 GLY A N 1
ATOM 2751 C CA . GLY A 1 358 ? -1.587 16.603 -42.431 1.00 27.31 358 GLY A CA 1
ATOM 2752 C C . GLY A 1 358 ? -1.597 17.345 -41.102 1.00 27.31 358 GLY A C 1
ATOM 2753 O O . GLY A 1 358 ? -0.562 17.627 -40.507 1.00 27.31 358 GLY A O 1
ATOM 2754 N N . SER A 1 359 ? -2.810 17.579 -40.623 1.00 37.34 359 SER A N 1
ATOM 2755 C CA . SER A 1 359 ? -3.133 17.828 -39.230 1.00 37.34 359 SER A CA 1
ATOM 2756 C C . SER A 1 359 ? -2.699 16.648 -38.348 1.00 37.34 359 SER A C 1
ATOM 2758 O O . SER A 1 359 ? -3.180 15.527 -38.523 1.00 37.34 359 SER A O 1
ATOM 2760 N N . GLY A 1 360 ? -1.843 16.921 -37.368 1.00 32.19 360 GLY A N 1
ATOM 2761 C CA . GLY A 1 360 ? -1.516 16.042 -36.242 1.00 32.19 360 GLY A CA 1
ATOM 2762 C C . GLY A 1 360 ? -0.185 16.495 -35.635 1.00 32.19 360 GLY A C 1
ATOM 2763 O O . GLY A 1 360 ? 0.804 16.541 -36.346 1.00 32.19 360 GLY A O 1
ATOM 2764 N N . LEU A 1 361 ? -0.046 16.886 -34.370 1.00 32.91 361 LEU A N 1
ATOM 2765 C CA . LEU A 1 361 ? -0.828 16.606 -33.173 1.00 32.91 361 LEU A CA 1
ATOM 2766 C C . LEU A 1 361 ? -0.630 17.726 -32.131 1.00 32.91 361 LEU A C 1
ATOM 2768 O O . LEU A 1 361 ? 0.471 18.235 -31.948 1.00 32.91 361 LEU A O 1
ATOM 2772 N N . SER A 1 362 ? -1.747 18.039 -31.474 1.00 34.69 362 SER A N 1
ATOM 2773 C CA . SER A 1 362 ? -1.991 18.615 -30.141 1.00 34.69 362 SER A CA 1
ATOM 2774 C C . SER A 1 362 ? -0.819 19.065 -29.249 1.00 34.69 362 SER A C 1
ATOM 2776 O O . SER A 1 362 ? 0.080 18.286 -28.926 1.00 34.69 362 SER A O 1
ATOM 2778 N N . SER A 1 363 ? -0.959 20.294 -28.738 1.00 39.47 363 SER A N 1
ATOM 2779 C CA . SER A 1 363 ? -0.097 21.000 -27.786 1.00 39.47 363 SER A CA 1
ATOM 2780 C C . SER A 1 363 ? -0.165 20.450 -26.351 1.00 39.47 363 SER A C 1
ATOM 2782 O O . SER A 1 363 ? -1.197 19.955 -25.896 1.00 39.47 363 SER A O 1
ATOM 2784 N N . PHE A 1 364 ? 0.935 20.587 -25.605 1.00 35.50 364 PHE A N 1
ATOM 2785 C CA . PHE A 1 364 ? 0.985 20.327 -24.164 1.00 35.50 364 PHE A CA 1
ATOM 2786 C C . PHE A 1 364 ? 1.527 21.571 -23.440 1.00 35.50 364 PHE A C 1
ATOM 2788 O O . PHE A 1 364 ? 2.584 22.078 -23.806 1.00 35.50 364 PHE A O 1
ATOM 2795 N N . SER A 1 365 ? 0.825 22.052 -22.410 1.00 42.47 365 SER A N 1
ATOM 2796 C CA . SER A 1 365 ? 1.354 22.988 -21.403 1.00 42.47 365 SER A CA 1
ATOM 2797 C C . SER A 1 365 ? 2.163 22.241 -20.331 1.00 42.47 365 SER A C 1
ATOM 2799 O O . SER A 1 365 ? 2.055 21.017 -20.228 1.00 42.47 365 SER A O 1
ATOM 2801 N N . ALA A 1 366 ? 2.934 22.946 -19.491 1.00 40.91 366 ALA A N 1
ATOM 2802 C CA . ALA A 1 366 ? 3.601 22.346 -18.325 1.00 40.91 366 ALA A CA 1
ATOM 2803 C C . ALA A 1 366 ? 2.606 21.589 -17.418 1.00 40.91 366 ALA A C 1
ATOM 2805 O O . ALA A 1 366 ? 2.883 20.469 -16.985 1.00 40.91 366 ALA A O 1
ATOM 2806 N N . ASP A 1 367 ? 1.399 22.136 -17.243 1.00 42.81 367 ASP A N 1
ATOM 2807 C CA . ASP A 1 367 ? 0.300 21.483 -16.525 1.00 42.81 367 ASP A CA 1
ATOM 2808 C C . ASP A 1 367 ? -0.226 20.239 -17.255 1.00 42.81 367 ASP A C 1
ATOM 2810 O O . ASP A 1 367 ? -0.506 19.219 -16.627 1.00 42.81 367 ASP A O 1
ATOM 2814 N N . SER A 1 368 ? -0.285 20.268 -18.589 1.00 40.94 368 SER A N 1
ATOM 2815 C CA . SER A 1 368 ? -0.699 19.127 -19.417 1.00 40.94 368 SER A CA 1
ATOM 2816 C C . SER A 1 368 ? 0.340 17.999 -19.422 1.00 40.94 368 SER A C 1
ATOM 2818 O O . SER A 1 368 ? -0.018 16.817 -19.396 1.00 40.94 368 SER A O 1
ATOM 2820 N N . VAL A 1 369 ? 1.635 18.331 -19.391 1.00 44.44 369 VAL A N 1
ATOM 2821 C CA . VAL A 1 369 ? 2.727 17.364 -19.197 1.00 44.44 369 VAL A CA 1
ATOM 2822 C C . VAL A 1 369 ? 2.641 16.761 -17.797 1.00 44.44 369 VAL A C 1
ATOM 2824 O O . VAL A 1 369 ? 2.671 15.536 -17.671 1.00 44.44 369 VAL A O 1
ATOM 2827 N N . ALA A 1 370 ? 2.433 17.578 -16.759 1.00 45.16 370 ALA A N 1
ATOM 2828 C CA . ALA A 1 370 ? 2.240 17.103 -15.391 1.00 45.16 370 ALA A CA 1
ATOM 2829 C C . ALA A 1 370 ? 1.017 16.172 -15.269 1.00 45.16 370 ALA A C 1
ATOM 2831 O O . ALA A 1 370 ? 1.116 15.091 -14.684 1.00 45.16 370 ALA A O 1
ATOM 2832 N N . ASP A 1 371 ? -0.116 16.519 -15.881 1.00 43.69 371 ASP A N 1
ATOM 2833 C CA . ASP A 1 371 ? -1.317 15.677 -15.922 1.00 43.69 371 ASP A CA 1
ATOM 2834 C C . ASP A 1 371 ? -1.122 14.392 -16.728 1.00 43.69 371 ASP A C 1
ATOM 2836 O O . ASP A 1 371 ? -1.636 13.329 -16.376 1.00 43.69 371 ASP A O 1
ATOM 2840 N N . THR A 1 372 ? -0.355 14.440 -17.811 1.00 43.31 372 THR A N 1
ATOM 2841 C CA . THR A 1 372 ? -0.040 13.254 -18.617 1.00 43.31 372 THR A CA 1
ATOM 2842 C C . THR A 1 372 ? 0.916 12.325 -17.871 1.00 43.31 372 THR A C 1
ATOM 2844 O O . THR A 1 372 ? 0.671 11.120 -17.809 1.00 43.31 372 THR A O 1
ATOM 2847 N N . MET A 1 373 ? 1.920 12.872 -17.181 1.00 43.75 373 MET A N 1
ATOM 2848 C CA . MET A 1 373 ? 2.799 12.131 -16.272 1.00 43.75 373 MET A CA 1
ATOM 2849 C C . MET A 1 373 ? 2.023 11.475 -15.122 1.00 43.75 373 MET A C 1
ATOM 2851 O O . MET A 1 373 ? 2.316 10.334 -14.760 1.00 43.75 373 MET A O 1
ATOM 2855 N N . ARG A 1 374 ? 0.988 12.134 -14.578 1.00 47.62 374 ARG A N 1
ATOM 2856 C CA . ARG A 1 374 ? 0.085 11.543 -13.570 1.00 47.62 374 ARG A CA 1
ATOM 2857 C C . ARG A 1 374 ? -0.706 10.348 -14.120 1.00 47.62 374 ARG A C 1
ATOM 2859 O O . ARG A 1 374 ? -0.946 9.405 -13.369 1.00 47.62 374 ARG A O 1
ATOM 2866 N N . ARG A 1 375 ? -1.051 10.355 -15.414 1.00 43.00 375 ARG A N 1
ATOM 2867 C CA . ARG A 1 375 ? -1.879 9.341 -16.102 1.00 43.00 375 ARG A CA 1
ATOM 2868 C C . ARG A 1 375 ? -1.109 8.134 -16.664 1.00 43.00 375 ARG A C 1
ATOM 2870 O O . ARG A 1 375 ? -1.741 7.149 -17.041 1.00 43.00 375 ARG A O 1
ATOM 2877 N N . LEU A 1 376 ? 0.228 8.167 -16.714 1.00 42.34 376 LEU A N 1
ATOM 2878 C CA . LEU A 1 376 ? 1.031 7.040 -17.214 1.00 42.34 376 LEU A CA 1
ATOM 2879 C C . LEU A 1 376 ? 0.928 5.807 -16.288 1.00 42.34 376 LEU A C 1
ATOM 2881 O O . LEU A 1 376 ? 1.083 5.951 -15.071 1.00 42.34 376 LEU A O 1
ATOM 2885 N N . PRO A 1 377 ? 0.717 4.590 -16.830 1.00 39.34 377 PRO A N 1
ATOM 2886 C CA . PRO A 1 377 ? 0.577 3.377 -16.030 1.00 39.34 377 PRO A CA 1
ATOM 2887 C C . PRO A 1 377 ? 1.848 3.089 -15.224 1.00 39.34 377 PRO A C 1
ATOM 2889 O O . PRO A 1 377 ? 2.946 3.012 -15.767 1.00 39.34 377 PRO A O 1
ATOM 2892 N N . LEU A 1 378 ? 1.684 2.895 -13.915 1.00 46.88 378 LEU A N 1
ATOM 2893 C CA . LEU A 1 378 ? 2.754 2.618 -12.957 1.00 46.88 378 LEU A CA 1
ATOM 2894 C C . LEU A 1 378 ? 3.221 1.159 -13.085 1.00 46.88 378 LEU A C 1
ATOM 2896 O O . LEU A 1 378 ? 2.886 0.324 -12.248 1.00 46.88 378 LEU A O 1
ATOM 2900 N N . ARG A 1 379 ? 3.969 0.800 -14.138 1.00 41.44 379 ARG A N 1
ATOM 2901 C CA . ARG A 1 379 ? 4.522 -0.569 -14.232 1.00 41.44 379 ARG A CA 1
ATOM 2902 C C . ARG A 1 379 ? 5.783 -0.745 -13.384 1.00 41.44 379 ARG A C 1
ATOM 2904 O O . ARG A 1 379 ? 6.188 -1.879 -13.120 1.00 41.44 379 ARG A O 1
ATOM 2911 N N . LYS A 1 380 ? 6.375 0.356 -12.909 1.00 43.72 380 LYS A N 1
ATOM 2912 C CA . LYS A 1 380 ? 7.473 0.382 -11.936 1.00 43.72 380 LYS A CA 1
ATOM 2913 C C . LYS A 1 380 ? 7.349 1.607 -11.025 1.00 43.72 380 LYS A C 1
ATOM 2915 O O . LYS A 1 380 ? 6.856 2.646 -11.454 1.00 43.72 380 LYS A O 1
ATOM 2920 N N . ALA A 1 381 ? 7.794 1.483 -9.773 1.00 37.44 381 ALA A N 1
ATOM 2921 C CA . ALA A 1 381 ? 7.914 2.639 -8.886 1.00 37.44 381 ALA A CA 1
ATOM 2922 C C . ALA A 1 381 ? 8.903 3.658 -9.498 1.00 37.44 381 ALA A C 1
ATOM 2924 O O . ALA A 1 381 ? 9.914 3.212 -10.054 1.00 37.44 381 ALA A O 1
ATOM 2925 N N . PRO A 1 382 ? 8.627 4.976 -9.419 1.00 44.00 382 PRO A N 1
ATOM 2926 C CA . PRO A 1 382 ? 9.568 6.008 -9.854 1.00 44.00 382 PRO A CA 1
ATOM 2927 C C . PRO A 1 382 ? 10.922 5.845 -9.151 1.00 44.00 382 PRO A C 1
ATOM 2929 O O . PRO A 1 382 ? 10.966 5.360 -8.014 1.00 44.00 382 PRO A O 1
ATOM 2932 N N . GLY A 1 383 ? 12.011 6.239 -9.815 1.00 43.16 383 GLY A N 1
ATOM 2933 C CA . GLY A 1 383 ? 13.305 6.388 -9.147 1.00 43.16 383 GLY A CA 1
ATOM 2934 C C . GLY A 1 383 ? 13.261 7.476 -8.065 1.00 43.16 383 GLY A C 1
ATOM 2935 O O . GLY A 1 383 ? 12.228 8.114 -7.844 1.00 43.16 383 GLY A O 1
ATOM 2936 N N . SER A 1 384 ? 14.375 7.687 -7.359 1.00 40.94 384 SER A N 1
ATOM 2937 C CA . SER A 1 384 ? 14.516 8.825 -6.429 1.00 40.94 384 SER A CA 1
ATOM 2938 C C . SER A 1 384 ? 14.350 10.182 -7.124 1.00 40.94 384 SER A C 1
ATOM 2940 O O . SER A 1 384 ? 13.926 11.132 -6.481 1.00 40.94 384 SER A O 1
ATOM 2942 N N . ASP A 1 385 ? 14.601 10.203 -8.433 1.00 47.16 385 ASP A N 1
ATOM 2943 C CA . ASP A 1 385 ? 14.438 11.300 -9.393 1.00 47.16 385 ASP A CA 1
ATOM 2944 C C . ASP A 1 385 ? 12.976 11.526 -9.835 1.00 47.16 385 ASP A C 1
ATOM 2946 O O . ASP A 1 385 ? 12.684 12.401 -10.645 1.00 47.16 385 ASP A O 1
ATOM 2950 N N . HIS A 1 386 ? 12.036 10.706 -9.350 1.00 50.16 386 HIS A N 1
ATOM 2951 C CA . HIS A 1 386 ? 10.625 10.692 -9.748 1.00 50.16 386 HIS A CA 1
ATOM 2952 C C . HIS A 1 386 ? 10.358 10.418 -11.242 1.00 50.16 386 HIS A C 1
ATOM 2954 O O . HIS A 1 386 ? 9.198 10.449 -11.674 1.00 50.16 386 HIS A O 1
ATOM 2960 N N . LEU A 1 387 ? 11.383 10.049 -12.015 1.00 51.97 387 LEU A N 1
ATOM 2961 C CA . LEU A 1 387 ? 11.255 9.693 -13.422 1.00 51.97 387 LEU A CA 1
ATOM 2962 C C . LEU A 1 387 ? 10.776 8.246 -13.562 1.00 51.97 387 LEU A C 1
ATOM 2964 O O . LEU A 1 387 ? 11.238 7.317 -12.892 1.00 51.97 387 LEU A O 1
ATOM 2968 N N . ARG A 1 388 ? 9.798 8.040 -14.448 1.00 60.69 388 ARG A N 1
ATOM 2969 C CA . ARG A 1 388 ? 9.242 6.714 -14.745 1.00 60.69 388 ARG A CA 1
ATOM 2970 C C . ARG A 1 388 ? 9.914 6.142 -15.984 1.00 60.69 388 ARG A C 1
ATOM 2972 O O . ARG A 1 388 ? 10.232 6.873 -16.917 1.00 60.69 388 ARG A O 1
ATOM 2979 N N . THR A 1 389 ? 10.077 4.820 -16.040 1.00 55.81 389 THR A N 1
ATOM 2980 C CA . THR A 1 389 ? 10.646 4.152 -17.225 1.00 55.81 389 THR A CA 1
ATOM 2981 C C . THR A 1 389 ? 9.840 4.484 -18.486 1.00 55.81 389 THR A C 1
ATOM 2983 O O . THR A 1 389 ? 10.418 4.688 -19.543 1.00 55.81 389 THR A O 1
ATOM 2986 N N . GLU A 1 390 ? 8.523 4.631 -18.356 1.00 54.53 390 GLU A N 1
ATOM 2987 C CA . GLU A 1 390 ? 7.585 5.009 -19.414 1.00 54.53 390 GLU A CA 1
ATOM 2988 C C . GLU A 1 390 ? 7.831 6.414 -19.977 1.00 54.53 390 GLU A C 1
ATOM 2990 O O . GLU A 1 390 ? 7.549 6.649 -21.147 1.00 54.53 390 GLU A O 1
ATOM 2995 N N . MET A 1 391 ? 8.392 7.327 -19.177 1.00 54.22 391 MET A N 1
ATOM 2996 C CA . MET A 1 391 ? 8.772 8.673 -19.624 1.00 54.22 391 MET A CA 1
ATOM 2997 C C . MET A 1 391 ? 10.055 8.667 -20.459 1.00 54.22 391 MET A C 1
ATOM 2999 O O . MET A 1 391 ? 10.311 9.608 -21.201 1.00 54.22 391 MET A O 1
ATOM 3003 N N . LEU A 1 392 ? 10.851 7.601 -20.350 1.00 56.66 392 LEU A N 1
ATOM 3004 C CA . LEU A 1 392 ? 12.102 7.430 -21.085 1.00 56.66 392 LEU A CA 1
ATOM 3005 C C . LEU A 1 392 ? 11.920 6.614 -22.374 1.00 56.66 392 LEU A C 1
ATOM 3007 O O . LEU A 1 392 ? 12.783 6.671 -23.245 1.00 56.66 392 LEU A O 1
ATOM 3011 N N . ILE A 1 393 ? 10.797 5.893 -22.527 1.00 56.66 393 ILE A N 1
ATOM 3012 C CA . ILE A 1 393 ? 10.484 5.094 -23.729 1.00 56.66 393 ILE A CA 1
ATOM 3013 C C . ILE A 1 393 ? 10.539 5.939 -25.017 1.00 56.66 393 ILE A C 1
ATOM 3015 O O . ILE A 1 393 ? 11.191 5.495 -25.957 1.00 56.66 393 ILE A O 1
ATOM 3019 N N . PRO A 1 394 ? 9.954 7.154 -25.089 1.00 53.56 394 PRO A N 1
ATOM 3020 C CA . PRO A 1 394 ? 10.010 7.971 -26.308 1.00 53.56 394 PRO A CA 1
ATOM 3021 C C . PRO A 1 394 ? 11.419 8.465 -26.667 1.00 53.56 394 PRO A C 1
ATOM 3023 O O . PRO A 1 394 ? 11.667 8.847 -27.804 1.00 53.56 394 PRO A O 1
ATOM 3026 N N . ILE A 1 395 ? 12.341 8.480 -25.697 1.00 54.53 395 ILE A N 1
ATOM 3027 C CA . ILE A 1 395 ? 13.725 8.942 -25.874 1.00 54.53 395 ILE A CA 1
ATOM 3028 C C . ILE A 1 395 ? 14.640 7.764 -26.254 1.00 54.53 395 ILE A C 1
ATOM 3030 O O . ILE A 1 395 ? 15.765 7.967 -26.700 1.00 54.53 395 ILE A O 1
ATOM 3034 N N . GLN A 1 396 ? 14.170 6.520 -26.117 1.00 60.41 396 GLN A N 1
ATOM 3035 C CA . GLN A 1 396 ? 14.972 5.325 -26.374 1.00 60.41 396 GLN A CA 1
ATOM 3036 C C . GLN A 1 396 ? 15.465 5.249 -27.828 1.00 60.41 396 GLN A C 1
ATOM 3038 O O . GLN A 1 396 ? 16.601 4.837 -28.053 1.00 60.41 396 GLN A O 1
ATOM 3043 N N . ASP A 1 397 ? 14.650 5.703 -28.783 1.00 58.75 397 ASP A N 1
ATOM 3044 C CA . ASP A 1 397 ? 14.972 5.684 -30.217 1.00 58.75 397 ASP A CA 1
ATOM 3045 C C . ASP A 1 397 ? 15.945 6.803 -30.636 1.00 58.75 397 ASP A C 1
ATOM 3047 O O . ASP A 1 397 ? 16.579 6.709 -31.684 1.00 58.75 397 ASP A O 1
ATOM 3051 N N . VAL A 1 398 ? 16.099 7.841 -29.804 1.00 58.25 398 VAL A N 1
ATOM 3052 C CA . VAL A 1 398 ? 17.033 8.968 -30.005 1.00 58.25 398 VAL A CA 1
ATOM 3053 C C . VAL A 1 398 ? 18.195 8.950 -29.004 1.00 58.25 398 VAL A C 1
ATOM 3055 O O . VAL A 1 398 ? 18.988 9.888 -28.939 1.00 58.25 398 VAL A O 1
ATOM 3058 N N . SER A 1 399 ? 18.301 7.895 -28.193 1.00 61.44 399 SER A N 1
ATOM 3059 C CA . SER A 1 399 ? 19.379 7.726 -27.223 1.00 61.44 399 SER A CA 1
ATOM 3060 C C . SER A 1 399 ? 20.666 7.299 -27.939 1.00 61.44 399 SER A C 1
ATOM 3062 O O . SER A 1 399 ? 20.607 6.457 -28.841 1.00 61.44 399 SER A O 1
ATOM 3064 N N . PRO A 1 400 ? 21.843 7.821 -27.541 1.00 65.31 400 PRO A N 1
ATOM 3065 C CA . PRO A 1 400 ? 23.110 7.344 -28.076 1.00 65.31 400 PRO A CA 1
ATOM 3066 C C . PRO A 1 400 ? 23.243 5.822 -27.904 1.00 65.31 400 PRO A C 1
ATOM 3068 O O . PRO A 1 400 ? 22.778 5.271 -26.898 1.00 65.31 400 PRO A O 1
ATOM 3071 N N . PRO A 1 401 ? 23.904 5.119 -28.841 1.00 68.88 401 PRO A N 1
ATOM 3072 C CA . PRO A 1 401 ? 24.144 3.691 -28.698 1.00 68.88 401 PRO A CA 1
ATOM 3073 C C . PRO A 1 401 ? 24.888 3.413 -27.386 1.00 68.88 401 PRO A C 1
ATOM 3075 O O . PRO A 1 401 ? 25.993 3.901 -27.156 1.00 68.88 401 PRO A O 1
ATOM 3078 N N . LEU A 1 402 ? 24.256 2.631 -26.508 1.00 70.38 402 LEU A N 1
ATOM 3079 C CA . LEU A 1 402 ? 24.814 2.290 -25.202 1.00 70.38 402 LEU A CA 1
ATOM 3080 C C . LEU A 1 402 ? 26.042 1.388 -25.357 1.00 70.38 402 LEU A C 1
ATOM 3082 O O . LEU A 1 402 ? 26.009 0.413 -26.117 1.00 70.38 402 LEU A O 1
ATOM 3086 N N . ASP A 1 403 ? 27.078 1.666 -24.562 1.00 73.81 403 ASP A N 1
ATOM 3087 C CA . ASP A 1 403 ? 28.307 0.874 -24.528 1.00 73.81 403 ASP A CA 1
ATOM 3088 C C . ASP A 1 403 ? 28.014 -0.627 -24.324 1.00 73.81 403 ASP A C 1
ATOM 3090 O O . ASP A 1 403 ? 27.040 -1.034 -23.671 1.00 73.81 403 ASP A O 1
ATOM 3094 N N . ILE A 1 404 ? 28.853 -1.491 -24.898 1.00 71.00 404 ILE A N 1
ATOM 3095 C CA . ILE A 1 404 ? 28.703 -2.941 -24.766 1.00 71.00 404 ILE A CA 1
ATOM 3096 C C . ILE A 1 404 ? 28.815 -3.417 -23.309 1.00 71.00 404 ILE A C 1
ATOM 3098 O O . ILE A 1 404 ? 28.199 -4.429 -22.972 1.00 71.00 404 ILE A O 1
ATOM 3102 N N . ALA A 1 405 ? 29.524 -2.688 -22.449 1.00 71.19 405 ALA A N 1
ATOM 3103 C CA . ALA A 1 405 ? 29.632 -2.926 -21.014 1.00 71.19 405 ALA A CA 1
ATOM 3104 C C . ALA A 1 405 ? 28.439 -2.368 -20.213 1.00 71.19 405 ALA A C 1
ATOM 3106 O O . ALA A 1 405 ? 28.240 -2.764 -19.064 1.00 71.19 405 ALA A O 1
ATOM 3107 N N . GLN A 1 406 ? 27.597 -1.509 -20.802 1.00 74.75 406 GLN A N 1
ATOM 3108 C CA . GLN A 1 406 ? 26.418 -0.973 -20.121 1.00 74.75 406 GLN A CA 1
ATOM 3109 C C . GLN A 1 406 ? 25.329 -2.049 -20.007 1.00 74.75 406 GLN A C 1
ATOM 3111 O O . GLN A 1 406 ? 24.788 -2.533 -21.010 1.00 74.75 406 GLN A O 1
ATOM 3116 N N . GLY A 1 407 ? 25.003 -2.432 -18.769 1.00 69.19 407 GLY A N 1
ATOM 3117 C CA . GLY A 1 407 ? 23.926 -3.380 -18.454 1.00 69.19 407 GLY A CA 1
ATOM 3118 C C . GLY A 1 407 ? 22.590 -2.707 -18.124 1.00 69.19 407 GLY A C 1
ATOM 3119 O O . GLY A 1 407 ? 21.528 -3.217 -18.485 1.00 69.19 407 GLY A O 1
ATOM 3120 N N . GLY A 1 408 ? 22.636 -1.542 -17.468 1.00 68.75 408 GLY A N 1
ATOM 3121 C CA . GLY A 1 408 ? 21.448 -0.767 -17.101 1.00 68.75 408 GLY A CA 1
ATOM 3122 C C . GLY A 1 408 ? 20.621 -0.345 -18.319 1.00 68.75 408 GLY A C 1
ATOM 3123 O O . GLY A 1 408 ? 21.163 -0.138 -19.400 1.00 68.75 408 GLY A O 1
ATOM 3124 N N . PHE A 1 409 ? 19.299 -0.236 -18.141 1.00 64.12 409 PHE A N 1
ATOM 3125 C CA . PHE A 1 409 ? 18.340 0.209 -19.169 1.00 64.12 409 PHE A CA 1
ATOM 3126 C C . PHE A 1 409 ? 18.305 -0.624 -20.463 1.00 64.12 409 PHE A C 1
ATOM 3128 O O . PHE A 1 409 ? 17.669 -0.232 -21.438 1.00 64.12 409 PHE A O 1
ATOM 3135 N N . ARG A 1 410 ? 18.921 -1.816 -20.474 1.00 66.06 410 ARG A N 1
ATOM 3136 C CA . ARG A 1 410 ? 18.879 -2.736 -21.614 1.00 66.06 410 ARG A CA 1
ATOM 3137 C C . ARG A 1 410 ? 18.003 -3.947 -21.316 1.00 66.06 410 ARG A C 1
ATOM 3139 O O . ARG A 1 410 ? 18.179 -4.605 -20.281 1.00 66.06 410 ARG A O 1
ATOM 3146 N N . PRO A 1 411 ? 17.093 -4.310 -22.236 1.00 61.75 411 PRO A N 1
ATOM 3147 C CA . PRO A 1 411 ? 16.434 -5.596 -22.174 1.00 61.75 411 PRO A CA 1
ATOM 3148 C C . PRO A 1 411 ? 17.488 -6.695 -22.096 1.00 61.75 411 PRO A C 1
ATOM 3150 O O . PRO A 1 411 ? 18.506 -6.661 -22.783 1.00 61.75 411 PRO A O 1
ATOM 3153 N N . GLN A 1 412 ? 17.217 -7.690 -21.263 1.00 66.69 412 GLN A N 1
ATOM 3154 C CA . GLN A 1 412 ? 18.019 -8.904 -21.186 1.00 66.69 412 GLN A CA 1
ATOM 3155 C C . GLN A 1 412 ? 19.456 -8.762 -20.641 1.00 66.69 412 GLN A C 1
ATOM 3157 O O . GLN A 1 412 ? 20.264 -9.671 -20.819 1.00 66.69 412 GLN A O 1
ATOM 3162 N N . ARG A 1 413 ? 19.772 -7.659 -19.951 1.00 71.69 413 ARG A N 1
ATOM 3163 C CA . ARG A 1 413 ? 21.095 -7.404 -19.352 1.00 71.69 413 ARG A CA 1
ATOM 3164 C C . ARG A 1 413 ? 21.005 -6.963 -17.890 1.00 71.69 413 ARG A C 1
ATOM 3166 O O . ARG A 1 413 ? 21.692 -6.041 -17.463 1.00 71.69 413 ARG A O 1
ATOM 3173 N N . SER A 1 414 ? 20.133 -7.615 -17.123 1.00 73.19 414 SER A N 1
ATOM 3174 C CA . SER A 1 414 ? 19.924 -7.292 -15.708 1.00 73.19 414 SER A CA 1
ATOM 3175 C C . SER A 1 414 ? 21.199 -7.471 -14.875 1.00 73.19 414 SER A C 1
ATOM 3177 O O . SER A 1 414 ? 22.109 -8.194 -15.270 1.00 73.19 414 SER A O 1
ATOM 3179 N N . ALA A 1 415 ? 21.248 -6.872 -13.681 1.00 71.69 415 ALA A N 1
ATOM 3180 C CA . ALA A 1 415 ? 22.367 -7.066 -12.753 1.00 71.69 415 ALA A CA 1
ATOM 3181 C C . ALA A 1 415 ? 22.641 -8.556 -12.461 1.00 71.69 415 ALA A C 1
ATOM 3183 O O . ALA A 1 415 ? 23.794 -8.960 -12.352 1.00 71.69 415 ALA A O 1
ATOM 3184 N N . LEU A 1 416 ? 21.589 -9.384 -12.402 1.00 72.56 416 LEU A N 1
ATOM 3185 C CA . LEU A 1 416 ? 21.723 -10.833 -12.257 1.00 72.56 416 LEU A CA 1
ATOM 3186 C C . LEU A 1 416 ? 22.330 -11.480 -13.511 1.00 72.56 416 LEU A C 1
ATOM 3188 O O . LEU A 1 416 ? 23.213 -12.321 -13.380 1.00 72.56 416 LEU A O 1
ATOM 3192 N N . ASP A 1 417 ? 21.893 -11.072 -14.709 1.00 73.19 417 ASP A N 1
ATOM 3193 C CA . ASP A 1 417 ? 22.474 -11.548 -15.973 1.00 73.19 417 ASP A CA 1
ATOM 3194 C C . ASP A 1 417 ? 23.980 -11.217 -16.028 1.00 73.19 417 ASP A C 1
ATOM 3196 O O . ASP A 1 417 ? 24.793 -12.079 -16.348 1.00 73.19 417 ASP A O 1
ATOM 3200 N N . GLN A 1 418 ? 24.366 -9.998 -15.634 1.00 78.00 418 GLN A N 1
ATOM 3201 C CA . GLN A 1 418 ? 25.770 -9.567 -15.587 1.00 78.00 418 GLN A CA 1
ATOM 3202 C C . GLN A 1 418 ? 26.585 -10.327 -14.532 1.00 78.00 418 GLN A C 1
ATOM 3204 O O . GLN A 1 418 ? 27.720 -10.718 -14.798 1.00 78.00 418 GLN A O 1
ATOM 3209 N N . ALA A 1 419 ? 26.007 -10.589 -13.355 1.00 80.31 419 ALA A N 1
ATOM 3210 C CA . ALA A 1 419 ? 26.663 -11.367 -12.306 1.00 80.31 419 ALA A CA 1
ATOM 3211 C C . ALA A 1 419 ? 26.909 -12.824 -12.730 1.00 80.31 419 ALA A C 1
ATOM 3213 O O . ALA A 1 419 ? 27.966 -13.378 -12.434 1.00 80.31 419 ALA A O 1
ATOM 3214 N N . LEU A 1 420 ? 25.962 -13.435 -13.451 1.00 78.81 420 LEU A N 1
ATOM 3215 C CA . LEU A 1 420 ? 26.124 -14.779 -14.008 1.00 78.81 420 LEU A CA 1
ATOM 3216 C C . LEU A 1 420 ? 27.196 -14.808 -15.105 1.00 78.81 420 LEU A C 1
ATOM 3218 O O . LEU A 1 420 ? 28.077 -15.660 -15.056 1.00 78.81 420 LEU A O 1
ATOM 3222 N N . CYS A 1 421 ? 27.189 -13.842 -16.031 1.00 80.44 421 CYS A N 1
ATOM 3223 C CA . CYS A 1 421 ? 28.248 -13.716 -17.037 1.00 80.44 421 CYS A CA 1
ATOM 3224 C C . CYS A 1 421 ? 29.634 -13.563 -16.393 1.00 80.44 421 CYS A C 1
ATOM 3226 O O . CYS A 1 421 ? 30.588 -14.213 -16.817 1.00 80.44 421 CYS A O 1
ATOM 3228 N N . LEU A 1 422 ? 29.754 -12.736 -15.348 1.00 82.69 422 LEU A N 1
ATOM 3229 C CA . LEU A 1 422 ? 31.001 -12.576 -14.600 1.00 82.69 422 LEU A CA 1
ATOM 3230 C C . LEU A 1 422 ? 31.425 -13.888 -13.925 1.00 82.69 422 LEU A C 1
ATOM 3232 O O . LEU A 1 422 ? 32.596 -14.254 -13.994 1.00 82.69 422 LEU A O 1
ATOM 3236 N N . HIS A 1 423 ? 30.487 -14.617 -13.316 1.00 85.06 423 HIS A N 1
ATOM 3237 C CA . HIS A 1 423 ? 30.761 -15.922 -12.716 1.00 85.06 423 HIS A CA 1
ATOM 3238 C C . HIS A 1 423 ? 31.320 -16.917 -13.743 1.00 85.06 423 HIS A C 1
ATOM 3240 O O . HIS A 1 423 ? 32.363 -17.525 -13.498 1.00 85.06 423 HIS A O 1
ATOM 3246 N N . ASP A 1 424 ? 30.679 -17.039 -14.906 1.00 85.06 424 ASP A N 1
ATOM 3247 C CA . ASP A 1 424 ? 31.119 -17.945 -15.972 1.00 85.06 424 ASP A CA 1
ATOM 3248 C C . ASP A 1 424 ? 32.506 -17.556 -16.508 1.00 85.06 424 ASP A C 1
ATOM 3250 O O . ASP A 1 424 ? 33.369 -18.419 -16.692 1.00 85.06 424 ASP A O 1
ATOM 3254 N N . LEU A 1 425 ? 32.773 -16.254 -16.676 1.00 85.88 425 LEU A N 1
ATOM 3255 C CA . LEU A 1 425 ? 34.091 -15.741 -17.066 1.00 85.88 425 LEU A CA 1
ATOM 3256 C C . LEU A 1 425 ? 35.173 -16.082 -16.033 1.00 85.88 425 LEU A C 1
ATOM 3258 O O . LEU A 1 425 ? 36.277 -16.484 -16.406 1.00 85.88 425 LEU A O 1
ATOM 3262 N N . MET A 1 426 ? 34.865 -15.963 -14.740 1.00 86.31 426 MET A N 1
ATOM 3263 C CA . MET A 1 426 ? 35.792 -16.324 -13.664 1.00 86.31 426 MET A CA 1
ATOM 3264 C C . MET A 1 426 ? 36.101 -17.828 -13.664 1.00 86.31 426 MET A C 1
ATOM 3266 O O . MET A 1 426 ? 37.262 -18.210 -13.502 1.00 86.31 426 MET A O 1
ATOM 3270 N N . GLN A 1 427 ? 35.094 -18.679 -13.892 1.00 85.94 427 GLN A N 1
ATOM 3271 C CA . GLN A 1 427 ? 35.272 -20.132 -14.000 1.00 85.94 427 GLN A CA 1
ATOM 3272 C C . GLN A 1 427 ? 36.118 -20.513 -15.221 1.00 85.94 427 GLN A C 1
ATOM 3274 O O . GLN A 1 427 ? 37.042 -21.324 -15.118 1.00 85.94 427 GLN A O 1
ATOM 3279 N N . GLU A 1 428 ? 35.842 -19.906 -16.376 1.00 88.00 428 GLU A N 1
ATOM 3280 C CA . GLU A 1 428 ? 36.609 -20.104 -17.609 1.00 88.00 428 GLU A CA 1
ATOM 3281 C C . GLU A 1 428 ? 38.075 -19.703 -17.433 1.00 88.00 428 GLU A C 1
ATOM 3283 O O . GLU A 1 428 ? 38.982 -20.462 -17.789 1.00 88.00 428 GLU A O 1
ATOM 3288 N N . TYR A 1 429 ? 38.311 -18.533 -16.839 1.00 90.44 429 TYR A N 1
ATOM 3289 C CA . TYR A 1 429 ? 39.649 -18.032 -16.559 1.00 90.44 429 TYR A CA 1
ATOM 3290 C C . TYR A 1 429 ? 40.421 -18.984 -15.642 1.00 90.44 429 TYR A C 1
ATOM 3292 O O . TYR A 1 429 ? 41.544 -19.379 -15.970 1.00 90.44 429 TYR A O 1
ATOM 3300 N N . TYR A 1 430 ? 39.800 -19.423 -14.541 1.00 87.94 430 TYR A N 1
ATOM 3301 C CA . TYR A 1 430 ? 40.417 -20.369 -13.615 1.00 87.94 430 TYR A CA 1
ATOM 3302 C C . TYR A 1 430 ? 40.770 -21.689 -14.304 1.00 87.94 430 TYR A C 1
ATOM 3304 O O . TYR A 1 430 ? 41.887 -22.186 -14.155 1.00 87.94 430 TYR A O 1
ATOM 3312 N N . ARG A 1 431 ? 39.868 -22.233 -15.128 1.00 90.00 431 ARG A N 1
ATOM 3313 C CA . ARG A 1 431 ? 40.120 -23.488 -15.846 1.00 90.00 431 ARG A CA 1
ATOM 3314 C C . ARG A 1 431 ? 41.312 -23.386 -16.798 1.00 90.00 431 ARG A C 1
ATOM 3316 O O . ARG A 1 431 ? 42.092 -24.331 -16.883 1.00 90.00 431 ARG A O 1
ATOM 3323 N N . ARG A 1 432 ? 41.458 -22.258 -17.506 1.00 93.69 432 ARG A N 1
ATOM 3324 C CA . ARG A 1 432 ? 42.536 -22.040 -18.490 1.00 93.69 432 ARG A CA 1
ATOM 3325 C C . ARG A 1 432 ? 43.873 -21.676 -17.860 1.00 93.69 432 ARG A C 1
ATOM 3327 O O . ARG A 1 432 ? 44.911 -22.097 -18.356 1.00 93.69 432 ARG A O 1
ATOM 3334 N N . LYS A 1 433 ? 43.861 -20.832 -16.829 1.00 92.19 433 LYS A N 1
ATOM 3335 C CA . LYS A 1 433 ? 45.070 -20.203 -16.274 1.00 92.19 433 LYS A CA 1
ATOM 3336 C C . LYS A 1 433 ? 45.478 -20.763 -14.917 1.00 92.19 433 LYS A C 1
ATOM 3338 O O . LYS A 1 433 ? 46.550 -20.415 -14.439 1.00 92.19 433 LYS A O 1
ATOM 3343 N N . ARG A 1 434 ? 44.646 -21.617 -14.302 1.00 90.50 434 ARG A N 1
ATOM 3344 C CA . ARG A 1 434 ? 44.853 -22.185 -12.956 1.00 90.50 434 ARG A CA 1
ATOM 3345 C C . ARG A 1 434 ? 45.123 -21.106 -11.900 1.00 90.50 434 ARG A C 1
ATOM 3347 O O . ARG A 1 434 ? 45.849 -21.329 -10.939 1.00 90.50 434 ARG A O 1
ATOM 3354 N N . HIS A 1 435 ? 44.523 -19.934 -12.091 1.00 89.38 435 HIS A N 1
ATOM 3355 C CA . HIS A 1 435 ? 44.679 -18.767 -11.234 1.00 89.38 435 HIS A CA 1
ATOM 3356 C C . HIS A 1 435 ? 43.315 -18.113 -11.020 1.00 89.38 435 HIS A C 1
ATOM 3358 O O . HIS A 1 435 ? 42.507 -18.048 -11.948 1.00 89.38 435 HIS A O 1
ATOM 3364 N N . PHE A 1 436 ? 43.045 -17.628 -9.810 1.00 83.19 436 PHE A N 1
ATOM 3365 C CA . PHE A 1 436 ? 41.800 -16.919 -9.511 1.00 83.19 436 PHE A CA 1
ATOM 3366 C C . PHE A 1 436 ? 41.865 -15.477 -10.026 1.00 83.19 436 PHE A C 1
ATOM 3368 O O . PHE A 1 436 ? 42.893 -14.812 -9.911 1.00 83.19 436 PHE A O 1
ATOM 3375 N N . LEU A 1 437 ? 40.780 -14.992 -10.627 1.00 85.31 437 LEU A N 1
ATOM 3376 C CA . LEU A 1 437 ? 40.695 -13.607 -11.086 1.00 85.31 437 LEU A CA 1
ATOM 3377 C C . LEU A 1 437 ? 40.546 -12.675 -9.875 1.00 85.31 437 LEU A C 1
ATOM 3379 O O . LEU A 1 437 ? 39.725 -12.936 -8.995 1.00 85.31 437 LEU A O 1
ATOM 3383 N N . VAL A 1 438 ? 41.299 -11.575 -9.850 1.00 84.81 438 VAL A N 1
ATOM 3384 C CA . VAL A 1 438 ? 41.048 -10.482 -8.906 1.00 84.81 438 VAL A CA 1
ATOM 3385 C C . VAL A 1 438 ? 39.969 -9.594 -9.508 1.00 84.81 438 VAL A C 1
ATOM 3387 O O . VAL A 1 438 ? 40.155 -9.027 -10.582 1.00 84.81 438 VAL A O 1
ATOM 3390 N N . VAL A 1 439 ? 38.833 -9.496 -8.824 1.00 79.88 439 VAL A N 1
ATOM 3391 C CA . VAL A 1 439 ? 37.725 -8.628 -9.226 1.00 79.88 439 VAL A CA 1
ATOM 3392 C C . VAL A 1 439 ? 37.704 -7.421 -8.301 1.00 79.88 439 VAL A C 1
ATOM 3394 O O . VAL A 1 439 ? 37.590 -7.575 -7.086 1.00 79.88 439 VAL A O 1
ATOM 3397 N N . ALA A 1 440 ? 37.800 -6.227 -8.880 1.00 79.06 440 ALA A N 1
ATOM 3398 C CA . ALA A 1 440 ? 37.599 -4.972 -8.172 1.00 79.06 440 ALA A CA 1
ATOM 3399 C C . ALA A 1 440 ? 36.228 -4.407 -8.545 1.00 79.06 440 ALA A C 1
ATOM 3401 O O . ALA A 1 440 ? 35.941 -4.179 -9.720 1.00 79.06 440 ALA A O 1
ATOM 3402 N N . PHE A 1 441 ? 35.385 -4.182 -7.541 1.00 72.06 441 PHE A N 1
ATOM 3403 C CA . PHE A 1 441 ? 34.150 -3.430 -7.714 1.00 72.06 441 PHE A CA 1
ATOM 3404 C C . PHE A 1 441 ? 34.440 -1.968 -7.401 1.00 72.06 441 PHE A C 1
ATOM 3406 O O . PHE A 1 441 ? 34.808 -1.628 -6.277 1.00 72.06 441 PHE A O 1
ATOM 3413 N N . LEU A 1 442 ? 34.305 -1.121 -8.415 1.00 73.38 442 LEU A N 1
ATOM 3414 C CA . LEU A 1 442 ? 34.450 0.321 -8.289 1.00 73.38 442 LEU A CA 1
ATOM 3415 C C . LEU A 1 442 ? 33.065 0.921 -8.079 1.00 73.38 442 LEU A C 1
ATOM 3417 O O . LEU A 1 442 ? 32.297 1.072 -9.026 1.00 73.38 442 LEU A O 1
ATOM 3421 N N . ASP A 1 443 ? 32.756 1.246 -6.829 1.00 69.94 443 ASP A N 1
ATOM 3422 C CA . ASP A 1 443 ? 31.642 2.132 -6.518 1.00 69.94 443 ASP A CA 1
ATOM 3423 C C . ASP A 1 443 ? 32.162 3.570 -6.560 1.00 69.94 443 ASP A C 1
ATOM 3425 O O . ASP A 1 443 ? 32.843 4.041 -5.643 1.00 69.94 443 ASP A O 1
ATOM 3429 N N . ILE A 1 444 ? 31.941 4.239 -7.691 1.00 69.12 444 ILE A N 1
ATOM 3430 C CA . ILE A 1 444 ? 32.400 5.612 -7.881 1.00 69.12 444 ILE A CA 1
ATOM 3431 C C . ILE A 1 444 ? 31.438 6.523 -7.123 1.00 69.12 444 ILE A C 1
ATOM 3433 O O . ILE A 1 444 ? 30.353 6.865 -7.598 1.00 69.12 444 ILE A O 1
ATOM 3437 N N . LYS A 1 445 ? 31.859 6.920 -5.920 1.00 57.38 445 LYS A N 1
ATOM 3438 C CA . LYS A 1 445 ? 31.132 7.875 -5.087 1.00 57.38 445 LYS A CA 1
ATOM 3439 C C . LYS A 1 445 ? 30.824 9.141 -5.894 1.00 57.38 445 LYS A C 1
ATOM 3441 O O . LYS A 1 445 ? 31.727 9.721 -6.490 1.00 57.38 445 LYS A O 1
ATOM 3446 N N . ALA A 1 446 ? 29.565 9.571 -5.862 1.00 63.06 446 ALA A N 1
ATOM 3447 C CA . ALA A 1 446 ? 29.080 10.804 -6.481 1.00 63.06 446 ALA A CA 1
ATOM 3448 C C . ALA A 1 446 ? 29.138 10.871 -8.021 1.00 63.06 446 ALA A C 1
ATOM 3450 O O . ALA A 1 446 ? 28.963 11.951 -8.589 1.00 63.06 446 ALA A O 1
ATOM 3451 N N . ALA A 1 447 ? 29.314 9.734 -8.711 1.00 67.31 447 ALA A N 1
ATOM 3452 C CA . ALA A 1 447 ? 29.357 9.687 -10.178 1.00 67.31 447 ALA A CA 1
ATOM 3453 C C . ALA A 1 447 ? 28.122 10.318 -10.840 1.00 67.31 447 ALA A C 1
ATOM 3455 O O . ALA A 1 447 ? 28.253 10.973 -11.867 1.00 67.31 447 ALA A O 1
ATOM 3456 N N . TYR A 1 448 ? 26.942 10.148 -10.235 1.00 73.06 448 TYR A N 1
ATOM 3457 C CA . TYR A 1 448 ? 25.691 10.739 -10.714 1.00 73.06 448 TYR A CA 1
ATOM 3458 C C . TYR A 1 448 ? 25.376 12.103 -10.091 1.00 73.06 448 TYR A C 1
ATOM 3460 O O . TYR A 1 448 ? 24.599 12.846 -10.676 1.00 73.06 448 TYR A O 1
ATOM 3468 N N . ASP A 1 449 ? 25.990 12.463 -8.959 1.00 80.12 449 ASP A N 1
ATOM 3469 C CA . ASP A 1 449 ? 25.721 13.722 -8.244 1.00 80.12 449 ASP A CA 1
ATOM 3470 C C . ASP A 1 449 ? 26.484 14.916 -8.858 1.00 80.12 449 ASP A C 1
ATOM 3472 O O . ASP A 1 449 ? 26.102 16.079 -8.730 1.00 80.12 449 ASP A O 1
ATOM 3476 N N . THR A 1 450 ? 27.587 14.627 -9.550 1.00 80.75 450 THR A N 1
ATOM 3477 C CA . THR A 1 450 ? 28.556 15.627 -10.042 1.00 80.75 450 THR A CA 1
ATOM 3478 C C . THR A 1 450 ? 28.540 15.816 -11.557 1.00 80.75 450 THR A C 1
ATOM 3480 O O . THR A 1 450 ? 29.379 16.524 -12.110 1.00 80.75 450 THR A O 1
ATOM 3483 N N . VAL A 1 451 ? 27.574 15.207 -12.245 1.00 84.81 451 VAL A N 1
ATOM 3484 C CA . VAL A 1 451 ? 27.482 15.246 -13.708 1.00 84.81 451 VAL A CA 1
ATOM 3485 C C . VAL A 1 451 ? 27.202 16.669 -14.201 1.00 84.81 451 VAL A C 1
ATOM 3487 O O . VAL A 1 451 ? 26.253 17.308 -13.745 1.00 84.81 451 VAL A O 1
ATOM 3490 N N . ASP A 1 452 ? 27.985 17.143 -15.177 1.00 87.56 452 ASP A N 1
ATOM 3491 C CA . ASP A 1 452 ? 27.655 18.347 -15.947 1.00 87.56 452 ASP A CA 1
ATOM 3492 C C . ASP A 1 452 ? 26.535 18.027 -16.943 1.00 87.56 452 ASP A C 1
ATOM 3494 O O . ASP A 1 452 ? 26.753 17.391 -17.980 1.00 87.56 452 ASP A O 1
ATOM 3498 N N . ARG A 1 453 ? 25.321 18.488 -16.639 1.00 87.19 453 ARG A N 1
ATOM 3499 C CA . ARG A 1 453 ? 24.142 18.253 -17.477 1.00 87.19 453 ARG A CA 1
ATOM 3500 C C . ARG A 1 453 ? 24.278 18.843 -18.883 1.00 87.19 453 ARG A C 1
ATOM 3502 O O . ARG A 1 453 ? 23.708 18.290 -19.820 1.00 87.19 453 ARG A O 1
ATOM 3509 N N . ARG A 1 454 ? 25.114 19.872 -19.092 1.00 87.56 454 ARG A N 1
ATOM 3510 C CA . ARG A 1 454 ? 25.364 20.444 -20.432 1.00 87.56 454 ARG A CA 1
ATOM 3511 C C . ARG A 1 454 ? 25.991 19.432 -21.377 1.00 87.56 454 ARG A C 1
ATOM 3513 O O . ARG A 1 454 ? 25.689 19.440 -22.566 1.00 87.56 454 ARG A O 1
ATOM 3520 N N . VAL A 1 455 ? 26.834 18.542 -20.855 1.00 86.50 455 VAL A N 1
ATOM 3521 C CA . VAL A 1 455 ? 27.426 17.453 -21.641 1.00 86.50 455 VAL A CA 1
ATOM 3522 C C . VAL A 1 455 ? 26.331 16.508 -22.132 1.00 86.50 455 VAL A C 1
ATOM 3524 O O . VAL A 1 455 ? 26.361 16.090 -23.288 1.00 86.50 455 VAL A O 1
ATOM 3527 N N . ILE A 1 456 ? 25.333 16.224 -21.293 1.00 85.31 456 ILE A N 1
ATOM 3528 C CA . ILE A 1 456 ? 24.183 15.383 -21.648 1.00 85.31 456 ILE A CA 1
ATOM 3529 C C . ILE A 1 456 ? 23.353 16.060 -22.738 1.00 85.31 456 ILE A C 1
ATOM 3531 O O . ILE A 1 456 ? 23.087 15.448 -23.771 1.00 85.31 456 ILE A O 1
ATOM 3535 N N . TRP A 1 457 ? 22.997 17.333 -22.547 1.00 86.25 457 TRP A N 1
ATOM 3536 C CA . TRP A 1 457 ? 22.199 18.104 -23.505 1.00 86.25 457 TRP A CA 1
ATOM 3537 C C . TRP A 1 457 ? 22.864 18.175 -24.879 1.00 86.25 457 TRP A C 1
ATOM 3539 O O . TRP A 1 457 ? 22.230 17.876 -25.888 1.00 86.25 457 TRP A O 1
ATOM 3549 N N . GLN A 1 458 ? 24.159 18.489 -24.919 1.00 85.56 458 GLN A N 1
ATOM 3550 C CA . GLN A 1 458 ? 24.917 18.549 -26.169 1.00 85.56 458 GLN A CA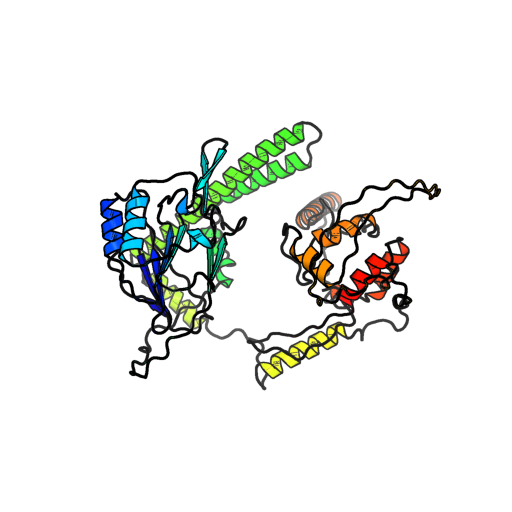 1
ATOM 3551 C C . GLN A 1 458 ? 25.080 17.168 -26.813 1.00 85.56 458 GLN A C 1
ATOM 3553 O O . GLN A 1 458 ? 24.985 17.052 -28.031 1.00 85.56 458 GLN A O 1
ATOM 3558 N N . SER A 1 459 ? 25.254 16.109 -26.016 1.00 84.62 459 SER A N 1
ATOM 3559 C CA . SER A 1 459 ? 25.314 14.737 -26.536 1.00 84.62 459 SER A CA 1
ATOM 3560 C C . SER A 1 459 ? 23.992 14.308 -27.175 1.00 84.62 459 SER A C 1
ATOM 3562 O O . SER A 1 459 ? 24.011 13.646 -28.207 1.00 84.62 459 SER A O 1
ATOM 3564 N N . LEU A 1 460 ? 22.850 14.710 -26.604 1.00 79.75 460 LEU A N 1
ATOM 3565 C CA . LEU A 1 460 ? 21.525 14.457 -27.181 1.00 79.75 460 LEU A CA 1
ATOM 3566 C C . LEU A 1 460 ? 21.312 15.238 -28.485 1.00 79.75 460 LEU A C 1
ATOM 3568 O O . LEU A 1 460 ? 20.839 14.672 -29.469 1.00 79.75 460 LEU A O 1
ATOM 3572 N N . LEU A 1 461 ? 21.709 16.513 -28.532 1.00 82.44 461 LEU A N 1
ATOM 3573 C CA . LEU A 1 461 ? 21.647 17.304 -29.767 1.00 82.44 461 LEU A CA 1
ATOM 3574 C C . LEU A 1 461 ? 22.546 16.722 -30.867 1.00 82.44 461 LEU A C 1
ATOM 3576 O O . LEU A 1 461 ? 22.138 16.667 -32.024 1.00 82.44 461 LEU A O 1
ATOM 3580 N N . ALA A 1 462 ? 23.735 16.230 -30.510 1.00 84.19 462 ALA A N 1
ATOM 3581 C CA . ALA A 1 462 ? 24.681 15.633 -31.453 1.00 84.19 462 ALA A CA 1
ATOM 3582 C C . ALA A 1 462 ? 24.168 14.336 -32.107 1.00 84.19 462 ALA A C 1
ATOM 3584 O O . ALA A 1 462 ? 24.621 13.984 -33.194 1.00 84.19 462 ALA A O 1
ATOM 3585 N N . VAL A 1 463 ? 23.213 13.637 -31.480 1.00 78.38 463 VAL A N 1
ATOM 3586 C CA . VAL A 1 463 ? 22.546 12.450 -32.048 1.00 78.38 463 VAL A CA 1
ATOM 3587 C C . VAL A 1 463 ? 21.196 12.777 -32.703 1.00 78.38 463 VAL A C 1
ATOM 3589 O O . VAL A 1 463 ? 20.385 11.883 -32.927 1.00 78.38 463 VAL A O 1
ATOM 3592 N N . ASN A 1 464 ? 20.961 14.050 -33.049 1.00 76.62 464 ASN A N 1
ATOM 3593 C CA . ASN A 1 464 ? 19.739 14.563 -33.680 1.00 76.62 464 ASN A CA 1
ATOM 3594 C C . ASN A 1 464 ? 18.462 14.398 -32.832 1.00 76.62 464 ASN A C 1
ATOM 3596 O O . ASN A 1 464 ? 17.364 14.295 -33.384 1.00 76.62 464 ASN A O 1
ATOM 3600 N N . ALA A 1 465 ? 18.567 14.399 -31.497 1.00 73.88 465 ALA A N 1
ATOM 3601 C CA . ALA A 1 465 ? 17.374 14.471 -30.657 1.00 73.88 465 ALA A CA 1
ATOM 3602 C C . ALA A 1 465 ? 16.626 15.801 -30.912 1.00 73.88 465 ALA A C 1
ATOM 3604 O O . ALA A 1 465 ? 17.271 16.851 -31.015 1.00 73.88 465 ALA A O 1
ATOM 3605 N N . PRO A 1 466 ? 15.278 15.801 -30.990 1.00 76.69 466 PRO A N 1
ATOM 3606 C CA . PRO A 1 466 ? 14.516 17.024 -31.215 1.00 76.69 466 PRO A CA 1
ATOM 3607 C C . PRO A 1 466 ? 14.829 18.082 -30.155 1.00 76.69 466 PRO A C 1
ATOM 3609 O O . PRO A 1 466 ? 14.752 17.799 -28.959 1.00 76.69 466 PRO A O 1
ATOM 3612 N N . PHE A 1 467 ? 15.118 19.315 -30.577 1.00 76.31 467 PHE A N 1
ATOM 3613 C CA . PHE A 1 467 ? 15.465 20.402 -29.654 1.00 76.31 467 PHE A CA 1
ATOM 3614 C C . PHE A 1 467 ? 14.405 20.590 -28.561 1.00 76.31 467 PHE A C 1
ATOM 3616 O O . PHE A 1 467 ? 14.752 20.674 -27.391 1.00 76.31 467 PHE A O 1
ATOM 3623 N N . ALA A 1 468 ? 13.117 20.529 -28.917 1.00 65.81 468 ALA A N 1
ATOM 3624 C CA . ALA A 1 468 ? 12.011 20.620 -27.962 1.00 65.81 468 ALA A CA 1
ATOM 3625 C C . ALA A 1 468 ? 12.074 19.548 -26.854 1.00 65.81 468 ALA A C 1
ATOM 3627 O O . ALA A 1 468 ? 11.805 19.842 -25.693 1.00 65.81 468 ALA A O 1
ATOM 3628 N N . LEU A 1 469 ? 12.473 18.319 -27.193 1.00 70.31 469 LEU A N 1
ATOM 3629 C CA . LEU A 1 469 ? 12.625 17.224 -26.234 1.00 70.31 469 LEU A CA 1
ATOM 3630 C C . LEU A 1 469 ? 13.809 17.473 -25.293 1.00 70.31 469 LEU A C 1
ATOM 3632 O O . LEU A 1 469 ? 13.683 17.301 -24.082 1.00 70.31 469 LEU A O 1
ATOM 3636 N N . VAL A 1 470 ? 14.939 17.928 -25.841 1.00 75.56 470 VAL A N 1
ATOM 3637 C CA . VAL A 1 470 ? 16.123 18.299 -25.052 1.00 75.56 470 VAL A CA 1
ATOM 3638 C C . VAL A 1 470 ? 15.817 19.488 -24.140 1.00 75.56 470 VAL A C 1
ATOM 3640 O O . VAL A 1 470 ? 16.222 19.478 -22.982 1.00 75.56 470 VAL A O 1
ATOM 3643 N N . SER A 1 471 ? 15.044 20.470 -24.610 1.00 73.00 471 SER A N 1
ATOM 3644 C CA . SER A 1 471 ? 14.585 21.593 -23.794 1.00 73.00 471 SER A CA 1
ATOM 3645 C C . SER A 1 471 ? 13.706 21.128 -22.636 1.00 73.00 471 SER A C 1
ATOM 3647 O O . SER A 1 471 ? 13.931 21.572 -21.517 1.00 73.00 471 SER A O 1
ATOM 3649 N N . VAL A 1 472 ? 12.744 20.225 -22.851 1.00 71.00 472 VAL A N 1
ATOM 3650 C CA . VAL A 1 472 ? 11.907 19.690 -21.757 1.00 71.00 472 VAL A CA 1
ATOM 3651 C C . VAL A 1 472 ? 12.758 18.969 -20.712 1.00 71.00 472 VAL A C 1
ATOM 3653 O O . VAL A 1 472 ? 12.589 19.206 -19.518 1.00 71.00 472 VAL A O 1
ATOM 3656 N N . LEU A 1 473 ? 13.701 18.129 -21.148 1.00 74.81 473 LEU A N 1
ATOM 3657 C CA . LEU A 1 473 ? 14.628 17.452 -20.240 1.00 74.81 473 LEU A CA 1
ATOM 3658 C C . LEU A 1 473 ? 15.491 18.452 -19.466 1.00 74.81 473 LEU A C 1
ATOM 3660 O O . LEU A 1 473 ? 15.641 18.307 -18.260 1.00 74.81 473 LEU A O 1
ATOM 3664 N N . ALA A 1 474 ? 15.999 19.493 -20.123 1.00 77.94 474 ALA A N 1
ATOM 3665 C CA . ALA A 1 474 ? 16.764 20.533 -19.450 1.00 77.94 474 ALA A CA 1
ATOM 3666 C C . ALA A 1 474 ? 15.941 21.236 -18.366 1.00 77.94 474 ALA A C 1
ATOM 3668 O O . ALA A 1 474 ? 16.402 21.326 -17.237 1.00 77.94 474 ALA A O 1
ATOM 3669 N N . HIS A 1 475 ? 14.696 21.629 -18.647 1.00 73.75 475 HIS A N 1
ATOM 3670 C CA . HIS A 1 475 ? 13.834 22.257 -17.637 1.00 73.75 475 HIS A CA 1
ATOM 3671 C C . HIS A 1 475 ? 13.522 21.319 -16.462 1.00 73.75 475 HIS A C 1
ATOM 3673 O O . HIS A 1 475 ? 13.488 21.771 -15.323 1.00 73.75 475 HIS A O 1
ATOM 3679 N N . LEU A 1 476 ? 13.361 20.012 -16.708 1.00 72.31 476 LEU A N 1
ATOM 3680 C CA . LEU A 1 476 ? 13.121 19.023 -15.648 1.00 72.31 476 LEU A CA 1
ATOM 3681 C C . LEU A 1 476 ? 14.275 18.893 -14.646 1.00 72.31 476 LEU A C 1
ATOM 3683 O O . LEU A 1 476 ? 14.030 18.475 -13.519 1.00 72.31 476 LEU A O 1
ATOM 3687 N N . PHE A 1 477 ? 15.509 19.207 -15.045 1.00 76.38 477 PHE A N 1
ATOM 3688 C CA . PHE A 1 477 ? 16.693 19.040 -14.196 1.00 76.38 477 PHE A CA 1
ATOM 3689 C C . PHE A 1 477 ? 17.370 20.360 -13.798 1.00 76.38 477 PHE A C 1
ATOM 3691 O O . PHE A 1 477 ? 18.021 20.411 -12.755 1.00 76.38 477 PHE A O 1
ATOM 3698 N N . ASP A 1 478 ? 17.255 21.412 -14.610 1.00 74.25 478 ASP A N 1
ATOM 3699 C CA . ASP A 1 478 ? 17.898 22.709 -14.375 1.00 74.25 478 ASP A CA 1
ATOM 3700 C C . ASP A 1 478 ? 17.015 23.670 -13.560 1.00 74.25 478 ASP A C 1
ATOM 3702 O O . ASP A 1 478 ? 17.563 24.521 -12.861 1.00 74.25 478 ASP A O 1
ATOM 3706 N N . ASP A 1 479 ? 15.686 23.498 -13.569 1.00 72.19 479 ASP A N 1
ATOM 3707 C CA . ASP A 1 479 ? 14.737 24.302 -12.780 1.00 72.19 479 ASP A CA 1
ATOM 3708 C C . ASP A 1 479 ? 14.143 23.497 -11.608 1.00 72.19 479 ASP A C 1
ATOM 3710 O O . ASP A 1 479 ? 12.939 23.259 -11.499 1.00 72.19 479 ASP A O 1
ATOM 3714 N N . VAL A 1 480 ? 15.029 22.998 -10.738 1.00 75.56 480 VAL A N 1
ATOM 3715 C CA . VAL A 1 480 ? 14.673 22.148 -9.589 1.00 75.56 480 VAL A CA 1
ATOM 3716 C C . VAL A 1 480 ? 15.071 22.815 -8.275 1.00 75.56 480 VAL A C 1
ATOM 3718 O O . VAL A 1 480 ? 16.143 23.405 -8.145 1.00 75.56 480 VAL A O 1
ATOM 3721 N N . SER A 1 481 ? 14.216 22.680 -7.261 1.00 82.25 481 SER A N 1
ATOM 3722 C CA . SER A 1 481 ? 14.474 23.142 -5.897 1.00 82.25 481 SER A CA 1
ATOM 3723 C C . SER A 1 481 ? 14.456 21.968 -4.919 1.00 82.25 481 SER A C 1
ATOM 3725 O O . SER A 1 481 ? 13.496 21.199 -4.883 1.00 82.25 481 SER A O 1
ATOM 3727 N N . ILE A 1 482 ? 15.522 21.815 -4.129 1.00 83.19 482 ILE A N 1
ATOM 3728 C CA . ILE A 1 482 ? 15.714 20.711 -3.180 1.00 83.19 482 ILE A CA 1
ATOM 3729 C C . ILE A 1 482 ? 15.671 21.239 -1.744 1.00 83.19 482 ILE A C 1
ATOM 3731 O O . ILE A 1 482 ? 16.388 22.176 -1.398 1.00 83.19 482 ILE A O 1
ATOM 3735 N N . SER A 1 483 ? 14.912 20.565 -0.876 1.00 84.81 483 SER A N 1
ATOM 3736 C CA . SER A 1 483 ? 14.908 20.784 0.578 1.00 84.81 483 SER A CA 1
ATOM 3737 C C . SER A 1 483 ? 15.140 19.474 1.335 1.00 84.81 483 SER A C 1
ATOM 3739 O O . SER A 1 483 ? 14.693 18.407 0.916 1.00 84.81 483 SER A O 1
ATOM 3741 N N . VAL A 1 484 ? 15.811 19.547 2.486 1.00 83.94 484 VAL A N 1
ATOM 3742 C CA . VAL A 1 484 ? 16.094 18.394 3.352 1.00 83.94 484 VAL A CA 1
ATOM 3743 C C . VAL A 1 484 ? 15.059 18.306 4.464 1.00 83.94 484 VAL A C 1
ATOM 3745 O O . VAL A 1 484 ? 14.891 19.249 5.231 1.00 83.94 484 VAL A O 1
ATOM 3748 N N . LEU A 1 485 ? 14.412 17.146 4.593 1.00 76.06 485 LEU A N 1
ATOM 3749 C CA . LEU A 1 485 ? 13.526 16.829 5.712 1.00 76.06 485 LEU A CA 1
ATOM 3750 C C . LEU A 1 485 ? 14.269 15.973 6.749 1.00 76.06 485 LEU A C 1
ATOM 3752 O O . LEU A 1 485 ? 14.478 14.777 6.538 1.00 76.06 485 LEU A O 1
ATOM 3756 N N . LEU A 1 486 ? 14.616 16.559 7.897 1.00 72.38 486 LEU A N 1
ATOM 3757 C CA . LEU A 1 486 ? 15.242 15.860 9.024 1.00 72.38 486 LEU A CA 1
ATOM 3758 C C . LEU A 1 486 ? 14.401 16.030 10.290 1.00 72.38 486 LEU A C 1
ATOM 3760 O O . LEU A 1 486 ? 14.099 17.144 10.698 1.00 72.38 486 LEU A O 1
ATOM 3764 N N . SER A 1 487 ? 14.031 14.924 10.945 1.00 71.12 487 SER A N 1
ATOM 3765 C CA . SER A 1 487 ? 13.263 14.951 12.205 1.00 71.12 487 SER A CA 1
ATOM 3766 C C . SER A 1 487 ? 12.014 15.848 12.151 1.00 71.12 487 SER A C 1
ATOM 3768 O O . SER A 1 487 ? 11.697 16.547 13.110 1.00 71.12 487 SER A O 1
ATOM 3770 N N . ASN A 1 488 ? 11.301 15.806 11.018 1.00 70.56 488 ASN A N 1
ATOM 3771 C CA . ASN A 1 488 ? 10.112 16.615 10.725 1.00 70.56 488 ASN A CA 1
ATOM 3772 C C . ASN A 1 488 ? 10.364 18.131 10.578 1.00 70.56 488 ASN A C 1
ATOM 3774 O O . ASN A 1 488 ? 9.416 18.907 10.633 1.00 70.56 488 ASN A O 1
ATOM 3778 N N . GLN A 1 489 ? 11.620 18.538 10.387 1.00 73.12 489 GLN A N 1
ATOM 3779 C CA . GLN A 1 489 ? 12.023 19.905 10.065 1.00 73.12 489 GLN A CA 1
ATOM 3780 C C . GLN A 1 489 ? 12.556 19.970 8.637 1.00 73.12 489 GLN A C 1
ATOM 3782 O O . GLN A 1 489 ? 13.309 19.090 8.217 1.00 73.12 489 GLN A O 1
ATOM 3787 N N . VAL A 1 490 ? 12.142 20.997 7.900 1.00 81.38 490 VAL A N 1
ATOM 3788 C CA . VAL A 1 490 ? 12.504 21.214 6.495 1.00 81.38 490 VAL A CA 1
ATOM 3789 C C . VAL A 1 490 ? 13.570 22.305 6.428 1.00 81.38 490 VAL A C 1
ATOM 3791 O O . VAL A 1 490 ? 13.422 23.346 7.066 1.00 81.38 490 VAL A O 1
ATOM 3794 N N . SER A 1 491 ? 14.654 22.068 5.690 1.00 90.38 491 SER A N 1
ATOM 3795 C CA . SER A 1 491 ? 15.677 23.086 5.435 1.00 90.38 491 SER A CA 1
ATOM 3796 C C . SER A 1 491 ? 15.168 24.171 4.487 1.00 90.38 491 SER A C 1
ATOM 3798 O O . SER A 1 491 ? 14.208 23.968 3.740 1.00 90.38 491 SER A O 1
ATOM 3800 N N . SER A 1 492 ? 15.888 25.288 4.407 1.00 86.94 492 SER A N 1
ATOM 3801 C CA . SER A 1 492 ? 15.733 26.178 3.255 1.00 86.94 492 SER A CA 1
ATOM 3802 C C . SER A 1 492 ? 16.026 25.430 1.940 1.00 86.94 492 SER A C 1
ATOM 3804 O O . SER A 1 492 ? 16.825 24.483 1.934 1.00 86.94 492 SER A O 1
ATOM 3806 N N . PRO A 1 493 ? 15.359 25.804 0.836 1.00 88.31 493 PRO A N 1
ATOM 3807 C CA . PRO A 1 493 ? 15.613 25.205 -0.466 1.00 88.31 493 PRO A CA 1
ATOM 3808 C C . PRO A 1 493 ? 16.982 25.604 -1.039 1.00 88.31 493 PRO A C 1
ATOM 3810 O O . PRO A 1 493 ? 17.510 26.673 -0.726 1.00 88.31 493 PRO A O 1
ATOM 3813 N N . PHE A 1 494 ? 17.535 24.767 -1.918 1.00 88.56 494 PHE A N 1
ATOM 3814 C CA . PHE A 1 494 ? 18.668 25.096 -2.787 1.00 88.56 494 PHE A CA 1
ATOM 3815 C C . PHE A 1 494 ? 18.460 24.525 -4.196 1.00 88.56 494 PHE A C 1
ATOM 3817 O O . PHE A 1 494 ? 17.722 23.558 -4.374 1.00 88.56 494 PHE A O 1
ATOM 3824 N N . THR A 1 495 ? 19.133 25.105 -5.188 1.00 87.25 495 THR A N 1
ATOM 3825 C CA . THR A 1 495 ? 19.068 24.657 -6.587 1.00 87.25 495 THR A CA 1
ATOM 3826 C C . THR A 1 495 ? 20.359 23.919 -6.951 1.00 87.25 495 THR A C 1
ATOM 3828 O O . THR A 1 495 ? 21.442 24.491 -6.790 1.00 87.25 495 THR A O 1
ATOM 3831 N N . PRO A 1 496 ? 20.292 22.659 -7.413 1.00 86.94 496 PRO A N 1
ATOM 3832 C CA . PRO A 1 496 ? 21.472 21.900 -7.805 1.00 86.94 496 PRO A CA 1
ATOM 3833 C C . PRO A 1 496 ? 21.980 22.351 -9.181 1.00 86.94 496 PRO A C 1
ATOM 3835 O O . PRO A 1 496 ? 21.219 22.451 -10.141 1.00 86.94 496 PRO A O 1
ATOM 3838 N N . SER A 1 497 ? 23.290 22.556 -9.308 1.00 83.38 497 SER A N 1
ATOM 3839 C CA . SER A 1 497 ? 23.927 22.912 -10.588 1.00 83.38 497 SER A CA 1
ATOM 3840 C C . SER A 1 497 ? 24.521 21.712 -11.334 1.00 83.38 497 SER A C 1
ATOM 3842 O O . SER A 1 497 ? 24.815 21.803 -12.526 1.00 83.38 497 SER A O 1
ATOM 3844 N N . THR A 1 498 ? 24.689 20.589 -10.637 1.00 84.50 498 THR A N 1
ATOM 3845 C CA . THR A 1 498 ? 25.176 19.321 -11.186 1.00 84.50 498 THR A CA 1
ATOM 3846 C C . THR A 1 498 ? 24.280 18.171 -10.779 1.00 84.50 498 THR A C 1
ATOM 3848 O O . THR A 1 498 ? 23.439 18.298 -9.890 1.00 84.50 498 THR A O 1
ATOM 3851 N N . GLY A 1 499 ? 24.508 17.037 -11.429 1.00 82.06 499 GLY A N 1
ATOM 3852 C CA . GLY A 1 499 ? 23.906 15.767 -11.082 1.00 82.06 499 GLY A CA 1
ATOM 3853 C C . GLY A 1 499 ? 22.605 15.480 -11.819 1.00 82.06 499 GLY A C 1
ATOM 3854 O O . GLY A 1 499 ? 22.002 16.366 -12.426 1.00 82.06 499 GLY A O 1
ATOM 3855 N N . VAL A 1 500 ? 22.221 14.207 -11.804 1.00 71.56 500 VAL A N 1
ATOM 3856 C CA . VAL A 1 500 ? 21.078 13.644 -12.550 1.00 71.56 500 VAL A CA 1
ATOM 3857 C C . VAL A 1 500 ? 20.146 12.821 -11.654 1.00 71.56 500 VAL A C 1
ATOM 3859 O O . VAL A 1 500 ? 19.481 11.906 -12.136 1.00 71.56 500 VAL A O 1
ATOM 3862 N N . LEU A 1 501 ? 20.158 13.102 -10.349 1.00 54.69 501 LEU A N 1
ATOM 3863 C CA . LEU A 1 501 ? 19.448 12.354 -9.310 1.00 54.69 501 LEU A CA 1
ATOM 3864 C C . LEU A 1 501 ? 18.238 13.089 -8.748 1.00 54.69 501 LEU A C 1
ATOM 3866 O O . LEU A 1 501 ? 18.283 14.339 -8.699 1.00 54.69 501 LEU A O 1
#